Protein AF-A0A8J6C3R7-F1 (afdb_monomer)

Radius of gyration: 32.42 Å; Cα contacts (8 Å, |Δi|>4): 793; chains: 1; bounding box: 78×76×100 Å

Organism: Diacronema lutheri (NCBI:txid2081491)

Foldseek 3Di:
DDKFKKKKKAQDPPLVVVLCVQLVVLVWDWFFKDWDQAALVLQCQLCVVCPVPPLSVLLSVLSHRGGMIIIMIIGDCSQVVQDLQCADQDDRDCNHSCNVVVHHNSCDNNIDMQNDRVSRVSNCVSVDDPVRTHDPDPDDDDDDPVVSVVVVVVVVVVSVDPDDDPDPPVVVVVPPDDDDDDDDDDDDFQDADPFQDCDDDPNRLCVVVCVCCVVVQFVCLRLQLQAEEEEEDCAQQRLLLLLVSLSSNRNEYEYEDQDFDDPVRVLGPDDDPVRGPPQSQVSSCVSSCRNHVNYHYHGYNDDCLDPVNVVVVLCCQAQVGPVRGHGQEYEYPDADVSSLVSVLLSCLVVQHKYKYKDADLQRQKIKIATDGQQFAAGCQQDDDPCVVVVHDPVVVDDPPDGRDDHNVSSNVRSVLRNVLVCCSSRVGDDRARMWMAGNVVRDIDGDTGHGRCVRPRPSSVVSNVVVVVVVVPDDDPPDPDPPPPPPPPVDPDDPVVDDDPDPPDDPDDDDDDPDDPDPDPDDDDPPPDDDPDDDPPPDPDDPDDDDDDPPDDPVNVVVVVVVVPD

Mean predicted aligned error: 19.4 Å

Solvent-accessible surface area (backbone atoms only — not comparable to full-atom values): 33167 Å² total; per-residue (Å²): 128,74,75,41,48,24,34,35,40,28,48,52,91,65,53,56,61,51,52,51,54,56,44,42,73,73,69,34,43,79,31,30,77,46,80,44,66,36,44,56,68,56,26,43,61,70,48,47,91,40,65,88,42,91,58,36,68,58,40,25,60,58,31,27,70,32,56,29,40,41,35,29,37,37,27,74,63,41,36,59,53,42,36,56,45,35,27,50,44,83,68,37,45,68,90,9,56,31,24,66,70,70,50,49,51,88,44,41,50,42,50,40,42,29,91,38,59,75,49,10,56,55,47,40,62,72,75,40,58,80,86,67,45,55,76,82,74,91,80,70,88,74,73,51,73,66,57,56,53,48,53,51,52,52,52,51,51,61,70,70,55,87,73,83,80,96,72,70,72,67,66,65,66,74,74,72,81,81,85,89,83,92,77,82,80,76,79,88,73,72,77,73,67,94,66,91,50,67,61,84,48,94,90,40,89,46,18,74,65,41,41,36,38,77,70,66,61,27,87,57,63,68,57,40,47,70,35,18,39,36,36,34,23,55,48,59,33,22,38,50,27,50,46,53,42,43,73,71,40,32,22,28,43,37,34,34,23,62,53,58,34,50,76,87,52,59,68,30,67,86,68,56,81,91,45,48,74,35,43,33,32,58,47,47,50,53,55,46,44,63,75,32,59,64,42,44,78,47,66,38,81,47,59,58,74,42,75,78,40,32,57,53,49,49,48,42,48,49,37,55,19,87,85,56,34,56,43,72,34,37,36,39,32,50,93,51,67,68,55,53,51,44,51,44,51,49,24,28,69,70,57,43,44,34,34,43,39,50,66,41,58,78,30,48,34,33,32,34,34,44,28,38,47,30,73,21,24,48,68,63,42,70,51,56,70,51,65,70,67,70,52,64,69,73,79,73,62,54,89,93,66,74,65,48,72,42,43,64,50,30,50,51,42,17,50,53,46,45,53,39,49,48,23,61,78,54,72,29,86,81,67,60,44,25,39,38,39,34,64,89,71,78,39,69,55,71,51,81,60,63,54,40,89,79,32,83,48,65,42,40,46,49,30,30,53,52,43,52,53,50,60,73,68,49,76,78,74,75,75,85,64,73,74,77,75,68,84,66,80,84,57,98,69,63,92,81,69,80,72,83,82,73,78,79,70,69,99,63,96,71,95,76,85,76,87,66,89,73,72,84,71,76,86,81,66,60,99,90,59,78,75,96,66,80,77,79,74,87,71,84,76,70,98,80,77,83,86,80,82,82,88,71,58,71,67,65,56,55,54,59,61,62,69,74,76,116

InterPro domains:
  IPR000594 THIF-type NAD/FAD binding fold [PF00899] (206-455)
  IPR034907 Nucleoside diphosphate kinase-like domain [PF00334] (4-132)
  IPR034907 Nucleoside diphosphate kinase-like domain [SM00562] (3-135)
  IPR035985 Ubiquitin-activating enzyme-like [SSF69572] (202-464)
  IPR036850 Nucleoside diphosphate kinase-like domain superfamily [G3DSA:3.30.70.141] (1-137)
  IPR036850 Nucleoside diphosphate kinase-like domain superfamily [SSF54919] (1-134)
  IPR045886 ThiF/MoeB/HesA family [PTHR10953] (194-450)

Structure (mmCIF, N/CA/C/O backbone):
data_AF-A0A8J6C3R7-F1
#
_entry.id   AF-A0A8J6C3R7-F1
#
loop_
_atom_site.group_PDB
_atom_site.id
_atom_site.type_symbol
_atom_site.label_atom_id
_atom_site.label_alt_id
_atom_site.label_comp_id
_atom_site.label_asym_id
_atom_site.label_entity_id
_atom_site.label_seq_id
_atom_site.pdbx_PDB_ins_code
_atom_site.Cartn_x
_atom_site.Cartn_y
_atom_site.Cartn_z
_atom_site.occupancy
_atom_site.B_iso_or_equiv
_atom_site.auth_seq_id
_atom_site.auth_comp_id
_atom_site.auth_asym_id
_atom_site.auth_atom_id
_atom_site.pdbx_PDB_model_num
ATOM 1 N N . MET A 1 1 ? 18.817 -9.808 -35.402 1.00 50.50 1 MET A N 1
ATOM 2 C CA . MET A 1 1 ? 20.245 -10.178 -35.426 1.00 50.50 1 MET A CA 1
ATOM 3 C C . MET A 1 1 ? 20.413 -11.422 -34.564 1.00 50.50 1 MET A C 1
ATOM 5 O O . MET A 1 1 ? 19.564 -11.642 -33.709 1.00 50.50 1 MET A O 1
ATOM 9 N N . SER A 1 2 ? 21.404 -12.273 -34.835 1.00 61.91 2 SER A N 1
ATOM 10 C CA . SER A 1 2 ? 21.728 -13.412 -33.963 1.00 61.91 2 SER A CA 1
ATOM 11 C C . SER A 1 2 ? 22.166 -12.908 -32.587 1.00 61.91 2 SER A C 1
ATOM 13 O O . SER A 1 2 ? 22.800 -11.857 -32.513 1.00 61.91 2 SER A O 1
ATOM 15 N N . THR A 1 3 ? 21.841 -13.636 -31.519 1.00 79.06 3 THR A N 1
ATOM 16 C CA . THR A 1 3 ? 22.413 -13.379 -30.193 1.00 79.06 3 THR A CA 1
ATOM 17 C C . THR A 1 3 ? 23.936 -13.491 -30.265 1.00 79.06 3 THR A C 1
ATOM 19 O O . THR A 1 3 ? 24.473 -14.393 -30.912 1.00 79.06 3 THR A O 1
ATOM 22 N N . GLU A 1 4 ? 24.633 -12.539 -29.651 1.00 91.00 4 GLU A N 1
ATOM 23 C CA . GLU A 1 4 ? 26.094 -12.485 -29.599 1.00 91.00 4 GLU A CA 1
ATOM 24 C C . GLU A 1 4 ? 26.565 -12.429 -28.143 1.00 91.00 4 GLU A C 1
ATOM 26 O O . GLU A 1 4 ? 25.796 -12.104 -27.237 1.00 91.00 4 GLU A O 1
ATOM 31 N N . GLN A 1 5 ? 27.827 -12.793 -27.921 1.00 94.50 5 GLN A N 1
ATOM 32 C CA . GLN A 1 5 ? 28.475 -12.742 -26.615 1.00 94.50 5 GLN A CA 1
ATOM 33 C C . GLN A 1 5 ? 29.663 -11.782 -26.657 1.00 94.50 5 GLN A C 1
ATOM 35 O O . GLN A 1 5 ? 30.286 -11.605 -27.706 1.00 94.50 5 GLN A O 1
ATOM 40 N N . THR A 1 6 ? 30.006 -11.196 -25.512 1.00 97.00 6 THR A N 1
ATOM 41 C CA . THR A 1 6 ? 31.199 -10.353 -25.347 1.00 97.00 6 THR A CA 1
ATOM 42 C C . THR A 1 6 ? 31.937 -10.700 -24.061 1.00 97.00 6 THR A C 1
ATOM 44 O O . THR A 1 6 ? 31.302 -11.021 -23.056 1.00 97.00 6 THR A O 1
ATOM 47 N N . LEU A 1 7 ? 33.270 -10.607 -24.081 1.00 96.88 7 LEU A N 1
ATOM 48 C CA . LEU A 1 7 ? 34.099 -10.661 -22.879 1.00 96.88 7 LEU A CA 1
ATOM 49 C C . LEU A 1 7 ? 34.369 -9.234 -22.389 1.00 96.88 7 LEU A C 1
ATOM 51 O O . LEU A 1 7 ? 34.692 -8.350 -23.184 1.00 96.88 7 LEU A O 1
ATOM 55 N N . VAL A 1 8 ? 34.265 -9.023 -21.079 1.00 96.75 8 VAL A N 1
ATOM 56 C CA . VAL A 1 8 ? 34.693 -7.800 -20.393 1.00 96.75 8 VAL A CA 1
ATOM 57 C C . VAL A 1 8 ? 35.689 -8.187 -19.301 1.00 96.75 8 VAL A C 1
ATOM 59 O O . VAL A 1 8 ? 35.395 -9.044 -18.467 1.00 96.75 8 VAL A O 1
ATOM 62 N N . LEU A 1 9 ? 36.876 -7.580 -19.315 1.00 94.94 9 LEU A N 1
ATOM 63 C CA . LEU A 1 9 ? 37.937 -7.800 -18.328 1.00 94.94 9 LEU A CA 1
ATOM 64 C C . LEU A 1 9 ? 38.156 -6.529 -17.513 1.00 94.94 9 LEU A C 1
ATOM 66 O O . LEU A 1 9 ? 38.399 -5.469 -18.093 1.00 94.94 9 LEU A O 1
ATOM 70 N N . LEU A 1 10 ? 38.091 -6.646 -16.187 1.00 94.25 10 LEU A N 1
ATOM 71 C CA . LEU A 1 10 ? 38.189 -5.520 -15.253 1.00 94.25 10 LEU A CA 1
ATOM 72 C C . LEU A 1 10 ? 39.135 -5.880 -14.106 1.00 94.25 10 LEU A C 1
ATOM 74 O O . LEU A 1 10 ? 38.920 -6.895 -13.444 1.00 94.25 10 LEU A O 1
ATOM 78 N N . SER A 1 11 ? 40.176 -5.082 -13.872 1.00 84.31 11 SER A N 1
ATOM 79 C CA . SER A 1 11 ? 41.206 -5.372 -12.864 1.00 84.31 11 SER A CA 1
ATOM 80 C C . SER A 1 11 ? 41.179 -4.479 -11.620 1.00 84.31 11 SER A C 1
ATOM 82 O O . SER A 1 11 ? 42.038 -4.639 -10.757 1.00 84.31 11 SER A O 1
ATOM 84 N N . GLU A 1 12 ? 40.236 -3.539 -11.528 1.00 78.12 12 GLU A N 1
ATOM 85 C CA . GLU A 1 12 ? 40.028 -2.692 -10.347 1.00 78.12 12 GLU A CA 1
ATOM 86 C C . GLU A 1 12 ? 38.782 -3.101 -9.559 1.00 78.12 12 GLU A C 1
ATOM 88 O O . GLU A 1 12 ? 37.748 -3.486 -10.120 1.00 78.12 12 GLU A O 1
ATOM 93 N N . ASP A 1 13 ? 38.893 -2.998 -8.235 1.00 67.25 13 ASP A N 1
ATOM 94 C CA . ASP A 1 13 ? 37.821 -3.328 -7.305 1.00 67.25 13 ASP A CA 1
ATOM 95 C C . ASP A 1 13 ? 36.644 -2.354 -7.492 1.00 67.25 13 ASP A C 1
ATOM 97 O O . ASP A 1 13 ? 36.810 -1.138 -7.523 1.00 67.25 13 ASP A O 1
ATOM 101 N N . GLY A 1 14 ? 35.433 -2.894 -7.650 1.00 72.69 14 GLY A N 1
ATOM 102 C CA . GLY A 1 14 ? 34.204 -2.113 -7.848 1.00 72.69 14 GLY A CA 1
ATOM 103 C C . GLY A 1 14 ? 33.776 -1.917 -9.308 1.00 72.69 14 GLY A C 1
ATOM 104 O O . GLY A 1 14 ? 32.574 -1.841 -9.564 1.00 72.69 14 GLY A O 1
ATOM 105 N N . MET A 1 15 ? 34.693 -1.966 -10.286 1.00 86.69 15 MET A N 1
ATOM 106 C CA . MET A 1 15 ? 34.323 -1.841 -11.711 1.00 86.69 15 MET A CA 1
ATOM 107 C C . MET A 1 15 ? 33.441 -2.992 -12.197 1.00 86.69 15 MET A C 1
ATOM 109 O O . MET A 1 15 ? 32.551 -2.793 -13.019 1.00 86.69 15 MET A O 1
ATOM 113 N N . ALA A 1 16 ? 33.678 -4.207 -11.693 1.00 88.81 16 ALA A N 1
ATOM 114 C CA . ALA A 1 16 ? 32.892 -5.379 -12.073 1.00 88.81 16 ALA A CA 1
ATOM 115 C C . ALA A 1 16 ? 31.426 -5.257 -11.644 1.00 88.81 16 ALA A C 1
ATOM 117 O O . ALA A 1 16 ? 30.536 -5.582 -12.424 1.00 88.81 16 ALA A O 1
ATOM 118 N N . ALA A 1 17 ? 31.172 -4.738 -10.439 1.00 87.00 17 ALA A N 1
ATOM 119 C CA . ALA A 1 17 ? 29.816 -4.507 -9.953 1.00 87.00 17 ALA A CA 1
ATOM 120 C C . ALA A 1 17 ? 29.095 -3.440 -10.793 1.00 87.00 17 ALA A C 1
ATOM 122 O O . ALA A 1 17 ? 27.941 -3.646 -11.169 1.00 87.00 17 ALA A O 1
ATOM 123 N N . ASP A 1 18 ? 29.786 -2.351 -11.152 1.00 89.56 18 ASP A N 1
ATOM 124 C CA . ASP A 1 18 ? 29.222 -1.307 -12.017 1.00 89.56 18 ASP A CA 1
ATOM 125 C C . ASP A 1 18 ? 28.929 -1.837 -13.432 1.00 89.56 18 ASP A C 1
ATOM 127 O O . ASP A 1 18 ? 27.841 -1.635 -13.973 1.00 89.56 18 ASP A O 1
ATOM 131 N N . ALA A 1 19 ? 29.845 -2.621 -14.010 1.00 90.94 19 ALA A N 1
ATOM 132 C CA . ALA A 1 19 ? 29.636 -3.228 -15.321 1.00 90.94 19 ALA A CA 1
ATOM 133 C C . ALA A 1 19 ? 28.438 -4.193 -15.345 1.00 90.94 19 ALA A C 1
ATOM 135 O O . ALA A 1 19 ? 27.622 -4.135 -16.267 1.00 90.94 19 ALA A O 1
ATOM 136 N N . ILE A 1 20 ? 28.299 -5.039 -14.316 1.00 93.94 20 ILE A N 1
ATOM 137 C CA . ILE A 1 20 ? 27.157 -5.954 -14.158 1.00 93.94 20 ILE A CA 1
ATOM 138 C C . ILE A 1 20 ? 25.853 -5.177 -14.012 1.00 93.94 20 ILE A C 1
ATOM 140 O O . ILE A 1 20 ? 24.877 -5.491 -14.693 1.00 93.94 20 ILE A O 1
ATOM 144 N N . ALA A 1 21 ? 25.837 -4.134 -13.183 1.00 90.38 21 ALA A N 1
ATOM 145 C CA . ALA A 1 21 ? 24.650 -3.314 -12.989 1.00 90.38 21 ALA A CA 1
ATOM 146 C C . ALA A 1 21 ? 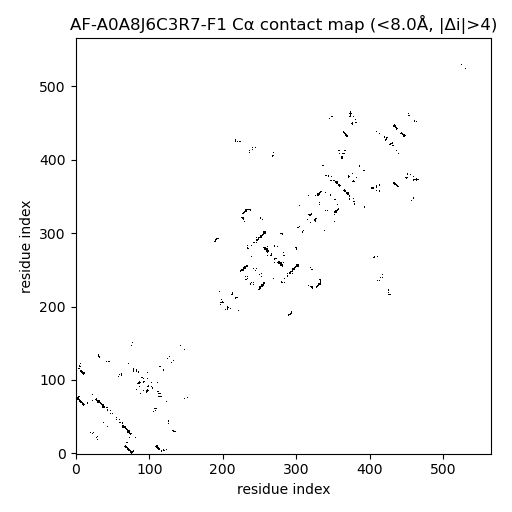24.231 -2.591 -14.280 1.00 90.38 21 ALA A C 1
ATOM 148 O O . ALA A 1 21 ? 23.045 -2.551 -14.610 1.00 90.38 21 ALA A O 1
ATOM 149 N N . ARG A 1 22 ? 25.187 -2.024 -15.025 1.00 91.81 22 ARG A N 1
ATOM 150 C CA . ARG A 1 22 ? 24.905 -1.223 -16.225 1.00 91.81 22 ARG A CA 1
ATOM 151 C C . ARG A 1 22 ? 24.514 -2.076 -17.429 1.00 91.81 22 ARG A C 1
ATOM 153 O O . ARG A 1 22 ? 23.534 -1.737 -18.084 1.00 91.81 22 ARG A O 1
ATOM 160 N N . LEU A 1 23 ? 25.203 -3.189 -17.696 1.00 90.31 23 LEU A N 1
ATOM 161 C CA . LEU A 1 23 ? 24.811 -4.103 -18.782 1.00 90.31 23 LEU A CA 1
ATOM 162 C C . LEU A 1 23 ? 23.540 -4.888 -18.440 1.00 90.31 23 LEU A C 1
ATOM 164 O O . LEU A 1 23 ? 22.704 -5.090 -19.317 1.00 90.31 23 LEU A O 1
ATOM 168 N N . GLY A 1 24 ? 23.344 -5.258 -17.172 1.00 86.94 24 GLY A N 1
ATOM 169 C CA . GLY A 1 24 ? 22.116 -5.918 -16.726 1.00 86.94 24 GLY A CA 1
ATOM 170 C C . GLY A 1 24 ? 20.874 -5.038 -16.900 1.00 86.94 24 GLY A C 1
ATOM 171 O O . GLY A 1 24 ? 19.840 -5.523 -17.352 1.00 86.94 24 GLY A O 1
ATOM 172 N N . LYS A 1 25 ? 20.980 -3.727 -16.632 1.00 85.56 25 LYS A N 1
ATOM 173 C CA . LYS A 1 25 ? 19.896 -2.757 -16.893 1.00 85.56 25 LYS A CA 1
ATOM 174 C C . LYS A 1 25 ? 19.516 -2.648 -18.371 1.00 85.56 25 LYS A C 1
ATOM 176 O O . LYS A 1 25 ? 18.367 -2.348 -18.659 1.00 85.56 25 LYS A O 1
ATOM 181 N N . LEU A 1 26 ? 20.457 -2.903 -19.281 1.00 83.81 26 LEU A N 1
ATOM 182 C CA . LEU A 1 26 ? 20.220 -2.928 -20.729 1.00 83.81 26 LEU A CA 1
ATOM 183 C C . LEU A 1 26 ? 19.664 -4.281 -21.219 1.00 83.81 26 LEU A C 1
ATOM 185 O O . LEU A 1 26 ? 19.562 -4.510 -22.420 1.00 83.81 26 LEU A O 1
ATOM 189 N N . GLY A 1 27 ? 19.329 -5.198 -20.304 1.00 84.81 27 GLY A N 1
ATOM 190 C CA . GLY A 1 27 ? 18.733 -6.493 -20.633 1.00 84.81 27 GLY A CA 1
ATOM 191 C C . GLY A 1 27 ? 19.730 -7.561 -21.091 1.00 84.81 27 GLY A C 1
ATOM 192 O O . GLY A 1 27 ? 19.305 -8.610 -21.575 1.00 84.81 27 GLY A O 1
ATOM 193 N N . PHE A 1 28 ? 21.040 -7.338 -20.938 1.00 91.88 28 PHE A N 1
ATOM 194 C CA . PHE A 1 28 ? 22.053 -8.343 -21.267 1.00 91.88 28 PHE A CA 1
ATOM 195 C C . PHE A 1 28 ? 22.201 -9.372 -20.146 1.00 91.88 28 PHE A C 1
ATOM 197 O O . PHE A 1 28 ? 22.360 -9.024 -18.973 1.00 91.88 28 PHE A O 1
ATOM 204 N N . ALA A 1 29 ? 22.197 -10.653 -20.508 1.00 91.94 29 ALA A N 1
ATOM 205 C CA . ALA A 1 29 ? 22.346 -11.739 -19.551 1.00 91.94 29 ALA A CA 1
ATOM 206 C C . ALA A 1 29 ? 23.826 -11.954 -19.215 1.00 91.94 29 ALA A C 1
ATOM 208 O O . ALA A 1 29 ? 24.644 -12.146 -20.112 1.00 91.94 29 ALA A O 1
ATOM 209 N N . LEU A 1 30 ? 24.176 -11.964 -17.927 1.00 94.38 30 LEU A N 1
ATOM 210 C CA . LEU A 1 30 ? 25.494 -12.404 -17.470 1.00 94.38 30 LEU A CA 1
ATOM 211 C C . LEU A 1 30 ? 25.534 -13.938 -17.492 1.00 94.38 30 LEU A C 1
ATOM 213 O O . LEU A 1 30 ? 24.872 -14.589 -16.686 1.00 94.38 30 LEU A O 1
ATOM 217 N N . VAL A 1 31 ? 26.308 -14.509 -18.412 1.00 93.75 31 VAL A N 1
ATOM 218 C CA . VAL A 1 31 ? 26.385 -15.964 -18.650 1.00 93.75 31 VAL A CA 1
ATOM 219 C C . VAL A 1 31 ? 27.684 -16.590 -18.140 1.00 93.75 31 VAL A C 1
ATOM 221 O O . VAL A 1 31 ? 27.798 -17.810 -18.068 1.00 93.75 31 VAL A O 1
ATOM 224 N N . GLY A 1 32 ? 28.666 -15.776 -17.752 1.00 92.06 32 GLY A N 1
ATOM 225 C CA . GLY A 1 32 ? 29.909 -16.244 -17.143 1.00 92.06 32 GLY A CA 1
ATOM 226 C C . GLY A 1 32 ? 30.557 -15.161 -16.292 1.00 92.06 32 GLY A C 1
ATOM 227 O O . GLY A 1 32 ? 30.620 -14.001 -16.695 1.00 92.06 32 GLY A O 1
ATOM 228 N N . LEU A 1 33 ? 31.051 -15.533 -15.115 1.00 94.06 33 LEU A N 1
ATOM 229 C CA . LEU A 1 33 ? 31.811 -14.648 -14.237 1.00 94.06 33 LEU A CA 1
ATOM 230 C C . LEU A 1 33 ? 32.890 -15.456 -13.539 1.00 94.06 33 LEU A C 1
ATOM 232 O O . LEU A 1 33 ? 32.604 -16.501 -12.955 1.00 94.06 33 LEU A O 1
ATOM 236 N N . LYS A 1 34 ? 34.122 -14.949 -13.544 1.00 91.62 34 LYS A N 1
ATOM 237 C CA . LYS A 1 34 ? 35.160 -15.470 -12.659 1.00 91.62 34 LYS A CA 1
ATOM 238 C C . LYS A 1 34 ? 36.190 -14.431 -12.273 1.00 91.62 34 LYS A C 1
ATOM 240 O O . LYS A 1 34 ? 36.537 -13.550 -13.057 1.00 91.62 34 LYS A O 1
ATOM 245 N N . LEU A 1 35 ? 36.720 -14.602 -11.069 1.00 90.75 35 LEU A N 1
ATOM 246 C CA . LEU A 1 35 ? 37.836 -13.826 -10.557 1.00 90.75 35 LEU A CA 1
ATOM 247 C C . LEU A 1 35 ? 39.108 -14.657 -10.708 1.00 90.75 35 LEU A C 1
ATOM 249 O O . LEU A 1 35 ? 39.233 -15.731 -10.119 1.00 90.75 35 LEU A O 1
ATOM 253 N N . VAL A 1 36 ? 40.048 -14.185 -11.518 1.00 90.00 36 VAL A N 1
ATOM 254 C CA . VAL A 1 36 ? 41.272 -14.927 -11.837 1.00 90.00 36 VAL A CA 1
ATOM 255 C C . VAL A 1 36 ? 42.488 -14.025 -11.768 1.00 90.00 36 VAL A C 1
ATOM 257 O O . VAL A 1 36 ? 42.415 -12.823 -12.009 1.00 90.00 36 VAL A O 1
ATOM 260 N N . ARG A 1 37 ? 43.641 -14.613 -11.456 1.00 90.31 37 ARG A N 1
ATOM 261 C CA . ARG A 1 37 ? 44.921 -13.927 -11.595 1.00 90.31 37 ARG A CA 1
ATOM 262 C C . ARG A 1 37 ? 45.507 -14.276 -12.955 1.00 90.31 37 ARG A C 1
ATOM 264 O O . ARG A 1 37 ? 45.856 -15.433 -13.185 1.00 90.31 37 ARG A O 1
ATOM 271 N N . ALA A 1 38 ? 45.573 -13.311 -13.867 1.00 87.94 38 ALA A N 1
ATOM 272 C CA . ALA A 1 38 ? 45.981 -13.600 -15.238 1.00 87.94 38 ALA A CA 1
ATOM 273 C C . ALA A 1 38 ? 47.476 -13.951 -15.298 1.00 87.94 38 ALA A C 1
ATOM 275 O O . ALA A 1 38 ? 48.324 -13.212 -14.800 1.00 87.94 38 ALA A O 1
ATOM 276 N N . SER A 1 39 ? 47.821 -15.091 -15.898 1.00 89.81 39 SER A N 1
ATOM 277 C CA . SER A 1 39 ? 49.224 -15.448 -16.128 1.00 89.81 39 SER A CA 1
ATOM 278 C C . SER A 1 39 ? 49.796 -14.640 -17.297 1.00 89.81 39 SER A C 1
ATOM 280 O O . SER A 1 39 ? 49.061 -14.207 -18.184 1.00 89.81 39 SER A O 1
ATOM 282 N N . ALA A 1 40 ? 51.120 -14.468 -17.344 1.00 87.25 40 ALA A N 1
ATOM 283 C CA . ALA A 1 40 ? 51.772 -13.793 -18.470 1.00 87.25 40 ALA A CA 1
ATOM 284 C C . ALA A 1 40 ? 51.486 -14.489 -19.816 1.00 87.25 40 ALA A C 1
ATOM 286 O O . ALA A 1 40 ? 51.303 -13.820 -20.830 1.00 87.25 40 ALA A O 1
ATOM 287 N N . ALA A 1 41 ? 51.384 -15.823 -19.812 1.00 86.62 41 ALA A N 1
ATOM 288 C CA . ALA A 1 41 ? 51.016 -16.605 -20.990 1.00 86.62 41 ALA A CA 1
ATOM 289 C C . ALA A 1 41 ? 49.571 -16.326 -21.437 1.00 86.62 41 ALA A C 1
ATOM 291 O O . ALA A 1 41 ? 49.336 -16.109 -22.623 1.00 86.62 41 ALA A O 1
ATOM 292 N N . LEU A 1 42 ? 48.623 -16.267 -20.494 1.00 89.38 42 LEU A N 1
ATOM 293 C CA . LEU A 1 42 ? 47.219 -15.968 -20.782 1.00 89.38 42 LEU A CA 1
ATOM 294 C C . LEU A 1 42 ? 47.045 -14.539 -21.317 1.00 89.38 42 LEU A C 1
ATOM 296 O O . LEU A 1 42 ? 46.356 -14.331 -22.312 1.00 89.38 42 LEU A O 1
ATOM 300 N N . ALA A 1 43 ? 47.725 -13.561 -20.712 1.00 88.19 43 ALA A N 1
ATOM 301 C CA . ALA A 1 43 ? 47.704 -12.170 -21.164 1.00 88.19 43 ALA A CA 1
ATOM 302 C C . ALA A 1 43 ? 48.304 -12.003 -22.574 1.00 88.19 43 ALA A C 1
ATOM 304 O O . ALA A 1 43 ? 47.742 -11.291 -23.407 1.00 88.19 43 ALA A O 1
ATOM 305 N N . ALA A 1 44 ? 49.411 -12.694 -22.870 1.00 88.12 44 ALA A N 1
ATOM 306 C CA . ALA A 1 44 ? 50.027 -12.686 -24.198 1.00 88.12 44 ALA A CA 1
ATOM 307 C C . ALA A 1 44 ? 49.137 -13.340 -25.266 1.00 88.12 44 ALA A C 1
ATOM 309 O O . ALA A 1 44 ? 49.075 -12.846 -26.391 1.00 88.12 44 ALA A O 1
ATOM 310 N N . GLN A 1 45 ? 48.434 -14.422 -24.919 1.00 90.00 45 GLN A N 1
ATOM 311 C CA . GLN A 1 45 ? 47.467 -15.071 -25.810 1.00 90.00 45 GLN A CA 1
ATOM 312 C C . GLN A 1 45 ? 46.232 -14.196 -26.048 1.00 90.00 45 GLN A C 1
ATOM 314 O O . GLN A 1 45 ? 45.758 -14.117 -27.177 1.00 90.00 45 GLN A O 1
ATOM 319 N N . HIS A 1 46 ? 45.746 -13.493 -25.022 1.00 92.31 46 HIS A N 1
ATOM 320 C CA . HIS A 1 46 ? 44.606 -12.585 -25.149 1.00 92.31 46 HIS A CA 1
ATOM 321 C C . HIS A 1 46 ? 44.910 -11.421 -26.108 1.00 92.31 46 HIS A C 1
ATOM 323 O O . HIS A 1 46 ? 44.140 -11.167 -27.032 1.00 92.31 46 HIS A O 1
ATOM 329 N N . TYR A 1 47 ? 46.070 -10.771 -25.962 1.00 89.44 47 TYR A N 1
ATOM 330 C CA . TYR A 1 47 ? 46.479 -9.656 -26.826 1.00 89.44 47 TYR A CA 1
ATOM 331 C C . TYR A 1 47 ? 47.250 -10.074 -28.086 1.00 89.44 47 TYR A C 1
ATOM 333 O O . TYR A 1 47 ? 47.773 -9.207 -28.787 1.00 89.44 47 TYR A O 1
ATOM 341 N N . SER A 1 48 ? 47.326 -11.367 -28.418 1.00 88.94 48 SER A N 1
ATOM 342 C CA . SER A 1 48 ? 48.095 -11.849 -29.574 1.00 88.94 48 SER A CA 1
ATOM 343 C C . SER A 1 48 ? 47.745 -11.182 -30.919 1.00 88.94 48 SER A C 1
ATOM 345 O O . SER A 1 48 ? 48.662 -11.014 -31.725 1.00 88.94 48 SER A O 1
ATOM 347 N N . PRO A 1 49 ? 46.496 -10.730 -31.188 1.00 88.19 49 PRO A N 1
ATOM 348 C CA . PRO A 1 49 ? 46.188 -9.989 -32.415 1.00 88.19 49 PRO A CA 1
ATOM 349 C C . PRO A 1 49 ? 46.921 -8.647 -32.529 1.00 88.19 49 PRO A C 1
ATOM 351 O O . PRO A 1 49 ? 47.086 -8.142 -33.633 1.00 88.19 49 PRO A O 1
ATOM 354 N N . LEU A 1 50 ? 47.370 -8.085 -31.404 1.00 85.44 50 LEU A N 1
ATOM 355 C CA . LEU A 1 50 ? 48.063 -6.800 -31.324 1.00 85.44 50 LEU A CA 1
ATOM 356 C C . LEU A 1 50 ? 49.587 -6.968 -31.259 1.00 85.44 50 LEU A C 1
ATOM 358 O O . LEU A 1 50 ? 50.284 -6.008 -30.967 1.00 85.44 50 LEU A O 1
ATOM 362 N N . VAL A 1 51 ? 50.141 -8.163 -31.507 1.00 85.94 51 VAL A N 1
ATOM 363 C CA . VAL A 1 51 ? 51.583 -8.448 -31.325 1.00 85.94 51 VAL A CA 1
ATOM 364 C C . VAL A 1 51 ? 52.512 -7.511 -32.116 1.00 85.94 51 VAL A C 1
ATOM 366 O O . VAL A 1 51 ? 53.646 -7.272 -31.702 1.00 85.94 51 VAL A O 1
ATOM 369 N N . ALA A 1 52 ? 52.031 -6.965 -33.236 1.00 79.94 52 ALA A N 1
ATOM 370 C CA . ALA A 1 52 ? 52.757 -6.005 -34.066 1.00 79.94 52 ALA A CA 1
ATOM 371 C C . ALA A 1 52 ? 52.658 -4.548 -33.563 1.00 79.94 52 ALA A C 1
ATOM 373 O O . ALA A 1 52 ? 53.421 -3.691 -34.017 1.00 79.94 52 ALA A O 1
ATOM 374 N N . ASP A 1 53 ? 51.762 -4.258 -32.617 1.00 83.62 53 ASP A N 1
ATOM 375 C CA . ASP A 1 53 ? 51.519 -2.911 -32.109 1.00 83.62 53 ASP A CA 1
ATOM 376 C C . ASP A 1 53 ? 52.529 -2.526 -31.026 1.00 83.62 53 ASP A C 1
ATOM 378 O O . ASP A 1 53 ? 52.875 -3.306 -30.133 1.00 83.62 53 ASP A O 1
ATOM 382 N N . ARG A 1 54 ? 52.951 -1.254 -31.031 1.00 77.00 54 ARG A N 1
ATOM 383 C CA . ARG A 1 54 ? 53.917 -0.724 -30.046 1.00 77.00 54 ARG A CA 1
ATOM 384 C C . ARG A 1 54 ? 53.434 -0.865 -28.593 1.00 77.00 54 ARG A C 1
ATOM 386 O O . ARG A 1 54 ? 54.261 -0.910 -27.687 1.00 77.00 54 ARG A O 1
ATOM 393 N N . GLY A 1 55 ? 52.118 -0.948 -28.372 1.00 79.12 55 GLY A N 1
ATOM 394 C CA . GLY A 1 55 ? 51.490 -1.084 -27.053 1.00 79.12 55 GLY A CA 1
ATOM 395 C C . GLY A 1 55 ? 51.425 -2.512 -26.495 1.00 79.12 55 GLY A C 1
ATOM 396 O O . GLY A 1 55 ? 51.172 -2.671 -25.301 1.00 79.12 55 GLY A O 1
ATOM 397 N N . PHE A 1 56 ? 51.697 -3.545 -27.303 1.00 84.62 56 PHE A N 1
ATOM 398 C CA . PHE A 1 56 ? 51.502 -4.954 -26.930 1.00 84.62 56 PHE A CA 1
ATOM 399 C C . PHE A 1 56 ? 52.198 -5.350 -25.623 1.00 84.62 56 PHE A C 1
ATOM 401 O O . PHE A 1 56 ? 51.572 -5.887 -24.712 1.00 84.62 56 PHE A O 1
ATOM 408 N N . ARG A 1 57 ? 53.494 -5.037 -25.491 1.00 85.81 57 ARG A N 1
ATOM 409 C CA . ARG A 1 57 ? 54.279 -5.403 -24.297 1.00 85.81 57 ARG A CA 1
ATOM 410 C C . ARG A 1 57 ? 53.743 -4.751 -23.023 1.00 85.81 57 ARG A C 1
ATOM 412 O O . ARG A 1 57 ? 53.773 -5.377 -21.969 1.00 85.81 57 ARG A O 1
ATOM 419 N N . SER A 1 58 ? 53.248 -3.517 -23.130 1.00 84.25 58 SER A N 1
ATOM 420 C CA . SER A 1 58 ? 52.665 -2.786 -22.002 1.00 84.25 58 SER A CA 1
ATOM 421 C C . SER A 1 58 ? 51.363 -3.444 -21.544 1.00 84.25 58 SER A C 1
ATOM 423 O O . SER A 1 58 ? 51.217 -3.763 -20.367 1.00 84.25 58 SER A O 1
ATOM 425 N N . LEU A 1 59 ? 50.459 -3.741 -22.485 1.00 85.44 59 LEU A N 1
ATOM 426 C CA . LEU A 1 59 ? 49.177 -4.394 -22.204 1.00 85.44 59 LEU A CA 1
ATOM 427 C C . LEU A 1 59 ? 49.364 -5.764 -21.542 1.00 85.44 59 LEU A C 1
ATOM 429 O O . LEU A 1 59 ? 48.739 -6.057 -20.523 1.00 85.44 59 LEU A O 1
ATOM 433 N N . VAL A 1 60 ? 50.282 -6.577 -22.076 1.00 87.88 60 VAL A N 1
ATOM 434 C CA . VAL A 1 60 ? 50.607 -7.889 -21.503 1.00 87.88 60 VAL A CA 1
ATOM 435 C C . VAL A 1 60 ? 51.204 -7.750 -20.104 1.00 87.88 60 VAL A C 1
ATOM 437 O O . VAL A 1 60 ? 50.773 -8.459 -19.199 1.00 87.88 60 VAL A O 1
ATOM 440 N N . SER A 1 61 ? 52.153 -6.831 -19.894 1.00 86.25 61 SER A N 1
ATOM 441 C CA . SER A 1 61 ? 52.780 -6.636 -18.579 1.00 86.25 61 SER A CA 1
ATOM 442 C C . SER A 1 61 ? 51.799 -6.143 -17.516 1.00 86.25 61 SER A C 1
ATOM 444 O O . SER A 1 61 ? 51.983 -6.454 -16.345 1.00 86.25 61 SER A O 1
ATOM 446 N N . ARG A 1 62 ? 50.794 -5.355 -17.908 1.00 85.38 62 ARG A N 1
ATOM 447 C CA . ARG A 1 62 ? 49.771 -4.800 -17.012 1.00 85.38 62 ARG A CA 1
ATOM 448 C C . ARG A 1 62 ? 48.764 -5.848 -16.569 1.00 85.38 62 ARG A C 1
ATOM 450 O O . ARG A 1 62 ? 48.398 -5.897 -15.402 1.00 85.38 62 ARG A O 1
ATOM 457 N N . LEU A 1 63 ? 48.306 -6.663 -17.517 1.00 87.25 63 LEU A N 1
ATOM 458 C CA . LEU A 1 63 ? 47.322 -7.701 -17.246 1.00 87.25 63 LEU A CA 1
ATOM 459 C C . LEU A 1 63 ? 47.964 -8.893 -16.520 1.00 87.25 63 LEU A C 1
ATOM 461 O O . LEU A 1 63 ? 47.345 -9.495 -15.647 1.00 87.25 63 LEU A O 1
ATOM 465 N N . ALA A 1 64 ? 49.222 -9.219 -16.835 1.00 88.88 64 ALA A N 1
ATOM 466 C CA . ALA A 1 64 ? 49.958 -10.291 -16.178 1.00 88.88 64 ALA A CA 1
ATOM 467 C C . ALA A 1 64 ? 50.125 -10.027 -14.669 1.00 88.88 64 ALA A C 1
ATOM 469 O O . ALA A 1 64 ? 50.751 -9.061 -14.246 1.00 88.88 64 ALA A O 1
ATOM 470 N N . GLY A 1 65 ? 49.592 -10.925 -13.842 1.00 81.75 65 GLY A N 1
ATOM 471 C CA . GLY A 1 65 ? 49.644 -10.848 -12.381 1.00 81.75 65 GLY A CA 1
ATOM 472 C C . GLY A 1 65 ? 48.524 -10.021 -11.740 1.00 81.75 65 GLY A C 1
ATOM 473 O O . GLY A 1 65 ? 48.354 -10.106 -10.515 1.00 81.75 65 GLY A O 1
ATOM 474 N N . ALA A 1 66 ? 47.732 -9.292 -12.533 1.00 85.19 66 ALA A N 1
ATOM 475 C CA . ALA A 1 66 ? 46.567 -8.558 -12.054 1.00 85.19 66 ALA A CA 1
ATOM 476 C C . ALA A 1 66 ? 45.455 -9.519 -11.601 1.00 85.19 66 ALA A C 1
ATOM 478 O O . ALA A 1 66 ? 45.298 -10.617 -12.149 1.00 85.19 66 ALA A O 1
ATOM 479 N N . ARG A 1 67 ? 44.685 -9.111 -10.584 1.00 90.06 67 ARG A N 1
ATOM 480 C CA . ARG A 1 67 ? 43.420 -9.769 -10.227 1.00 90.06 67 ARG A CA 1
ATOM 481 C C . ARG A 1 67 ? 42.371 -9.224 -11.183 1.00 90.06 67 ARG A C 1
ATOM 483 O O . ARG A 1 67 ? 42.159 -8.022 -11.215 1.00 90.06 67 ARG A O 1
ATOM 490 N N . VAL A 1 68 ? 41.780 -10.091 -11.990 1.00 91.88 68 VAL A N 1
ATOM 491 C CA . VAL A 1 68 ? 40.880 -9.711 -13.076 1.00 91.88 68 VAL A CA 1
ATOM 492 C C . VAL A 1 68 ? 39.536 -10.380 -12.854 1.00 91.88 68 VAL A C 1
ATOM 494 O O . VAL A 1 68 ? 39.458 -11.598 -12.682 1.00 91.88 68 VAL A O 1
ATOM 497 N N . SER A 1 69 ? 38.482 -9.577 -12.892 1.00 94.69 69 SER A N 1
ATOM 498 C CA . SER A 1 69 ? 37.114 -10.037 -13.074 1.00 94.69 69 SER A CA 1
ATOM 499 C C . SER A 1 69 ? 36.872 -10.213 -14.569 1.00 94.69 69 SER A C 1
ATOM 501 O O . SER A 1 69 ? 36.838 -9.232 -15.313 1.00 94.69 69 SER A O 1
ATOM 503 N N . ALA A 1 70 ? 36.753 -11.462 -15.011 1.00 94.75 70 ALA A N 1
ATOM 504 C CA . ALA A 1 70 ? 36.369 -11.805 -16.372 1.00 94.75 70 ALA A CA 1
ATOM 505 C C . ALA A 1 70 ? 34.860 -12.057 -16.410 1.00 94.75 70 ALA A C 1
ATOM 507 O O . ALA A 1 70 ? 34.358 -12.911 -15.676 1.00 94.75 70 ALA A O 1
ATOM 508 N N . LEU A 1 71 ? 34.149 -11.300 -17.240 1.00 96.56 71 LEU A N 1
ATOM 509 C CA . LEU A 1 71 ? 32.692 -11.308 -17.350 1.00 96.56 71 LEU A CA 1
ATOM 510 C C . LEU A 1 71 ? 32.288 -11.639 -18.785 1.00 96.56 71 LEU A C 1
ATOM 512 O O . LEU A 1 71 ? 32.848 -11.072 -19.723 1.00 96.56 71 LEU A O 1
ATOM 516 N N . VAL A 1 72 ? 31.299 -12.511 -18.958 1.00 96.75 72 VAL A N 1
ATOM 517 C CA . VAL A 1 72 ? 30.717 -12.848 -20.261 1.00 96.75 72 VAL A CA 1
ATOM 518 C C . VAL A 1 72 ? 29.248 -12.465 -20.257 1.00 96.75 72 VAL A C 1
ATOM 520 O O . VAL A 1 72 ? 28.477 -12.987 -19.451 1.00 96.75 72 VAL A O 1
ATOM 523 N N . PHE A 1 73 ? 28.868 -11.573 -21.169 1.00 95.62 73 PHE A N 1
ATOM 524 C CA . PHE A 1 73 ? 27.477 -11.174 -21.374 1.00 95.62 73 PHE A CA 1
ATOM 525 C C . PHE A 1 73 ? 26.955 -11.680 -22.713 1.00 95.62 73 PHE A C 1
ATOM 527 O O . PHE A 1 73 ? 27.712 -11.744 -23.681 1.00 95.62 73 PHE A O 1
ATOM 534 N N . GLU A 1 74 ? 25.663 -11.993 -22.762 1.00 93.81 74 GLU A N 1
ATOM 535 C CA . GLU A 1 74 ? 24.945 -12.449 -23.949 1.00 93.81 74 GLU A CA 1
ATOM 536 C C . GLU A 1 74 ? 23.727 -11.561 -24.235 1.00 93.81 74 GLU A C 1
ATOM 538 O O . GLU A 1 74 ? 22.961 -11.213 -23.332 1.00 93.81 74 GLU A O 1
ATOM 543 N N . GLY A 1 75 ? 23.535 -11.213 -25.507 1.00 90.75 75 GLY A N 1
ATOM 544 C CA . GLY A 1 75 ? 22.342 -10.527 -26.000 1.00 90.75 75 GLY A CA 1
ATOM 545 C C . GLY A 1 75 ? 22.559 -9.886 -27.369 1.00 90.75 75 GLY A C 1
ATOM 546 O O . GLY A 1 75 ? 23.643 -9.955 -27.943 1.00 90.75 75 GLY A O 1
ATOM 547 N N . VAL A 1 76 ? 21.513 -9.289 -27.936 1.00 89.69 76 VAL A N 1
ATOM 548 C CA . VAL A 1 76 ? 21.595 -8.628 -29.248 1.00 89.69 76 VAL A CA 1
ATOM 549 C C . VAL A 1 76 ? 22.238 -7.248 -29.086 1.00 89.69 76 VAL A C 1
ATOM 551 O O . VAL A 1 76 ? 21.697 -6.410 -28.377 1.00 89.69 76 VAL A O 1
ATOM 554 N N . GLY A 1 77 ? 23.377 -6.999 -29.740 1.00 89.69 77 GLY A N 1
ATOM 555 C CA . GLY A 1 77 ? 24.088 -5.714 -29.658 1.00 89.69 77 GLY A CA 1
ATOM 556 C C . GLY A 1 77 ? 25.016 -5.574 -28.445 1.00 89.69 77 GLY A C 1
ATOM 557 O O . GLY A 1 77 ? 25.543 -4.486 -28.197 1.00 89.69 77 GLY A O 1
ATOM 558 N N . VAL A 1 78 ? 25.244 -6.656 -27.687 1.00 93.75 78 VAL A N 1
ATOM 559 C CA . VAL A 1 78 ? 26.013 -6.615 -26.432 1.00 93.75 78 VAL A CA 1
ATOM 560 C C . VAL A 1 78 ? 27.472 -6.206 -26.640 1.00 93.75 78 VAL A C 1
ATOM 562 O O . VAL A 1 78 ? 28.061 -5.564 -25.773 1.00 93.75 78 VAL A O 1
ATOM 565 N N . VAL A 1 79 ? 28.060 -6.518 -27.800 1.00 93.31 79 VAL A N 1
ATOM 566 C CA . VAL A 1 79 ? 29.455 -6.159 -28.110 1.00 93.31 79 VAL A CA 1
ATOM 567 C C . VAL A 1 79 ? 29.610 -4.642 -28.230 1.00 93.31 79 VAL A C 1
ATOM 569 O O . VAL A 1 79 ? 30.584 -4.072 -27.740 1.00 93.31 79 VAL A O 1
ATOM 572 N N . ILE A 1 80 ? 28.644 -3.971 -28.863 1.00 91.06 80 ILE A N 1
ATOM 573 C CA . ILE A 1 80 ? 28.657 -2.511 -29.019 1.00 91.06 80 ILE A CA 1
ATOM 574 C C . ILE A 1 80 ? 28.459 -1.855 -27.653 1.00 91.06 80 ILE A C 1
ATOM 576 O O . ILE A 1 80 ? 29.290 -1.048 -27.238 1.00 91.06 80 ILE A O 1
ATOM 580 N N . ALA A 1 81 ? 27.430 -2.282 -26.918 1.00 91.75 81 ALA A N 1
ATOM 581 C CA . ALA A 1 81 ? 27.114 -1.732 -25.604 1.00 91.75 81 ALA A CA 1
ATOM 582 C C . ALA A 1 81 ? 28.271 -1.894 -24.600 1.00 91.75 81 ALA A C 1
ATOM 584 O O . ALA A 1 81 ? 28.598 -0.959 -23.870 1.00 91.75 81 ALA A O 1
ATOM 585 N N . ALA A 1 82 ? 28.947 -3.049 -24.589 1.00 94.00 82 ALA A N 1
ATOM 586 C CA . ALA A 1 82 ? 30.093 -3.278 -23.711 1.00 94.00 82 ALA A CA 1
ATOM 587 C C . ALA A 1 82 ? 31.300 -2.392 -24.062 1.00 94.00 82 ALA A C 1
ATOM 589 O O . ALA A 1 82 ? 31.994 -1.919 -23.160 1.00 94.00 82 ALA A O 1
ATOM 590 N N . LYS A 1 83 ? 31.548 -2.124 -25.350 1.00 93.44 83 LYS A N 1
ATOM 591 C CA . LYS A 1 83 ? 32.627 -1.218 -25.779 1.00 93.44 83 LYS A CA 1
ATOM 592 C C . LYS A 1 83 ? 32.358 0.225 -25.371 1.00 93.44 83 LYS A C 1
ATOM 594 O O . LYS A 1 83 ? 33.272 0.889 -24.889 1.00 93.44 83 LYS A O 1
ATOM 599 N N . GLU A 1 84 ? 31.126 0.695 -25.532 1.00 92.19 84 GLU A N 1
ATOM 600 C CA . GLU A 1 84 ? 30.739 2.045 -25.110 1.00 92.19 84 GLU A CA 1
ATOM 601 C C . GLU A 1 84 ? 30.787 2.207 -23.595 1.00 92.19 84 GLU A C 1
ATOM 603 O O . GLU A 1 84 ? 31.296 3.209 -23.090 1.00 92.19 84 GLU A O 1
ATOM 608 N N . LEU A 1 85 ? 30.333 1.186 -22.866 1.00 93.38 85 LEU A N 1
ATOM 609 C CA . LEU A 1 85 ? 30.407 1.147 -21.413 1.00 93.38 85 LEU A CA 1
ATOM 610 C C . LEU A 1 85 ? 31.851 1.231 -20.909 1.00 93.38 85 LEU A C 1
ATOM 612 O O . LEU A 1 85 ? 32.142 2.025 -20.014 1.00 93.38 85 LEU A O 1
ATOM 616 N N . VAL A 1 86 ? 32.754 0.417 -21.461 1.00 93.38 86 VAL A N 1
ATOM 617 C CA . VAL A 1 86 ? 34.172 0.439 -21.072 1.00 93.38 86 VAL A CA 1
ATOM 618 C C . VAL A 1 86 ? 34.834 1.757 -21.483 1.00 93.38 86 VAL A C 1
ATOM 620 O O . VAL A 1 86 ? 35.625 2.302 -20.712 1.00 93.38 86 VAL A O 1
ATOM 623 N N . GLY A 1 87 ? 34.466 2.301 -22.644 1.00 88.62 87 GLY A N 1
ATOM 624 C CA . GLY A 1 87 ? 34.978 3.559 -23.182 1.00 88.62 87 GLY A CA 1
ATOM 625 C C . GLY A 1 87 ? 36.242 3.388 -24.022 1.00 88.62 87 GLY A C 1
ATOM 626 O O . GLY A 1 87 ? 36.992 2.419 -23.874 1.00 88.62 87 GLY A O 1
ATOM 627 N N . ASP A 1 88 ? 36.499 4.342 -24.917 1.00 87.06 88 ASP A N 1
ATOM 628 C CA . ASP A 1 88 ? 37.711 4.357 -25.741 1.00 87.06 88 ASP A CA 1
ATOM 629 C C . ASP A 1 88 ? 38.980 4.501 -24.880 1.00 87.06 88 ASP A C 1
ATOM 631 O O . ASP A 1 88 ? 38.963 5.105 -23.810 1.00 87.06 88 ASP A O 1
ATOM 635 N N . ALA A 1 89 ? 40.087 3.898 -25.321 1.00 82.31 89 ALA A N 1
ATOM 636 C CA . ALA A 1 89 ? 41.338 3.922 -24.562 1.00 82.31 89 ALA A CA 1
ATOM 637 C C . ALA A 1 89 ? 42.037 5.284 -24.648 1.00 82.31 89 ALA A C 1
ATOM 639 O O . ALA A 1 89 ? 42.637 5.729 -23.676 1.00 82.31 89 ALA A O 1
ATOM 640 N N . ALA A 1 90 ? 41.996 5.936 -25.808 1.00 81.19 90 ALA A N 1
ATOM 641 C CA . ALA A 1 90 ? 42.667 7.207 -26.037 1.00 81.19 90 ALA A CA 1
ATOM 642 C C . ALA A 1 90 ? 41.847 8.390 -25.512 1.00 81.19 90 ALA A C 1
ATOM 644 O O . ALA A 1 90 ? 42.428 9.346 -24.996 1.00 81.19 90 ALA A O 1
ATOM 645 N N . GLN A 1 91 ? 40.519 8.329 -25.647 1.00 83.12 91 GLN A N 1
ATOM 646 C CA . GLN A 1 91 ? 39.599 9.393 -25.234 1.00 83.12 91 GLN A CA 1
ATOM 647 C C . GLN A 1 91 ? 38.363 8.813 -24.526 1.00 83.12 91 GLN A C 1
ATOM 649 O O . GLN A 1 91 ? 37.290 8.714 -25.126 1.00 83.12 91 GLN A O 1
ATOM 654 N N . PRO A 1 92 ? 38.486 8.409 -23.250 1.00 86.31 92 PRO A N 1
ATOM 655 C CA . PRO A 1 92 ? 37.363 7.845 -22.520 1.00 86.31 92 PRO A CA 1
ATOM 656 C C . PRO A 1 92 ? 36.307 8.918 -22.228 1.00 86.31 92 PRO A C 1
ATOM 658 O O . PRO A 1 92 ? 36.600 9.973 -21.664 1.00 86.31 92 PRO A O 1
ATOM 661 N N . ALA A 1 93 ? 35.052 8.637 -22.579 1.00 86.62 93 ALA A N 1
ATOM 662 C CA . ALA A 1 93 ? 33.935 9.507 -22.224 1.00 86.62 93 ALA A CA 1
ATOM 663 C C . ALA A 1 93 ? 33.761 9.548 -20.690 1.00 86.62 93 ALA A C 1
ATOM 665 O O . ALA A 1 93 ? 33.886 8.492 -20.064 1.00 86.62 93 ALA A O 1
ATOM 666 N N . PRO A 1 94 ? 33.396 10.690 -20.070 1.00 85.56 94 PRO A N 1
ATOM 667 C CA . PRO A 1 94 ? 33.244 10.796 -18.612 1.00 85.56 94 PRO A CA 1
ATOM 668 C C . PRO A 1 94 ? 32.287 9.765 -17.994 1.00 85.56 94 PRO A C 1
ATOM 670 O O . PRO A 1 94 ? 32.487 9.331 -16.867 1.00 85.56 94 PRO A O 1
ATOM 673 N N . ALA A 1 95 ? 31.268 9.343 -18.748 1.00 84.25 95 ALA A N 1
ATOM 674 C CA . ALA A 1 95 ? 30.284 8.348 -18.320 1.00 84.25 95 ALA A CA 1
ATOM 675 C C . ALA A 1 95 ? 30.729 6.882 -18.525 1.00 84.25 95 ALA A C 1
ATOM 677 O O . ALA A 1 95 ? 30.010 5.960 -18.132 1.00 84.25 95 ALA A O 1
ATOM 678 N N . SER A 1 96 ? 31.874 6.632 -19.165 1.00 92.12 96 SER A N 1
ATOM 679 C CA . SER A 1 96 ? 32.433 5.282 -19.338 1.00 92.12 96 SER A CA 1
ATOM 680 C C . SER A 1 96 ? 33.173 4.818 -18.081 1.00 92.12 96 SER A C 1
ATOM 682 O O . SER A 1 96 ? 33.577 5.643 -17.264 1.00 92.12 96 SER A O 1
ATOM 684 N N . LEU A 1 97 ? 33.399 3.510 -17.935 1.00 89.50 97 LEU A N 1
ATOM 685 C CA . LEU A 1 97 ? 34.168 2.957 -16.812 1.00 89.50 97 LEU A CA 1
ATOM 686 C C . LEU A 1 97 ? 35.586 3.541 -16.757 1.00 89.50 97 LEU A C 1
ATOM 688 O O . LEU A 1 97 ? 36.055 3.926 -15.688 1.00 89.50 97 LEU A O 1
ATOM 692 N N . ARG A 1 98 ? 36.250 3.674 -17.915 1.00 89.56 98 ARG A N 1
ATOM 693 C CA . ARG A 1 98 ? 37.573 4.311 -18.000 1.00 89.56 98 ARG A CA 1
ATOM 694 C C . ARG A 1 98 ? 37.532 5.791 -17.623 1.00 89.56 98 ARG A C 1
ATOM 696 O O . ARG A 1 98 ? 38.433 6.257 -16.935 1.00 89.56 98 ARG A O 1
ATOM 703 N N . GLY A 1 99 ? 36.492 6.515 -18.035 1.00 86.94 99 GLY A N 1
ATOM 704 C CA . GLY A 1 99 ? 36.344 7.940 -17.730 1.00 86.94 99 GLY A CA 1
ATOM 705 C C . GLY A 1 99 ? 36.071 8.201 -16.252 1.00 86.94 99 GLY A C 1
ATOM 706 O O . GLY A 1 99 ? 36.720 9.056 -15.654 1.00 86.94 99 GLY A O 1
ATOM 707 N N . ALA A 1 100 ? 35.176 7.419 -15.647 1.00 86.00 100 ALA A N 1
ATOM 708 C CA . ALA A 1 100 ? 34.825 7.532 -14.233 1.00 86.00 100 ALA A CA 1
ATOM 709 C C . ALA A 1 100 ? 36.009 7.217 -13.301 1.00 86.00 100 ALA A C 1
ATOM 711 O O . ALA A 1 100 ? 36.153 7.849 -12.258 1.00 86.00 100 ALA A O 1
ATOM 712 N N . ALA A 1 101 ? 36.878 6.283 -13.696 1.00 84.44 101 ALA A N 1
ATOM 713 C CA . ALA A 1 101 ? 38.086 5.933 -12.950 1.00 84.44 101 ALA A CA 1
ATOM 714 C C . ALA A 1 101 ? 39.320 6.783 -13.315 1.00 84.44 101 ALA A C 1
ATOM 716 O O . ALA A 1 101 ? 40.400 6.566 -12.771 1.00 84.44 101 ALA A O 1
ATOM 717 N N . GLY A 1 102 ? 39.188 7.754 -14.230 1.00 84.75 102 GLY A N 1
ATOM 718 C CA . GLY A 1 102 ? 40.300 8.618 -14.641 1.00 84.75 102 GLY A CA 1
ATOM 719 C C . GLY A 1 102 ? 41.440 7.874 -15.350 1.00 84.75 102 GLY A C 1
ATOM 720 O O . GLY A 1 102 ? 42.593 8.298 -15.269 1.00 84.75 102 GLY A O 1
ATOM 721 N N . LEU A 1 103 ? 41.133 6.765 -16.029 1.00 85.44 103 LEU A N 1
ATOM 722 C CA . LEU A 1 103 ? 42.115 5.923 -16.710 1.00 85.44 103 LEU A CA 1
ATOM 723 C C . LEU A 1 103 ? 42.634 6.588 -17.991 1.00 85.44 103 LEU A C 1
ATOM 725 O O . LEU A 1 103 ? 41.877 7.161 -18.774 1.00 85.44 103 LEU A O 1
ATOM 729 N N . SER A 1 104 ? 43.936 6.464 -18.238 1.00 81.06 104 SER A N 1
ATOM 730 C CA . SER A 1 104 ? 44.592 6.940 -19.459 1.00 81.06 104 SER A CA 1
ATOM 731 C C . SER A 1 104 ? 44.725 5.829 -20.509 1.00 81.06 104 SER A C 1
ATOM 733 O O . SER A 1 104 ? 44.554 4.645 -20.220 1.00 81.06 104 SER A O 1
ATOM 735 N N . ALA A 1 105 ? 45.163 6.174 -21.724 1.00 76.25 105 ALA A N 1
ATOM 736 C CA . ALA A 1 105 ? 45.474 5.192 -22.773 1.00 76.25 105 ALA A CA 1
ATOM 737 C C . ALA A 1 105 ? 46.504 4.139 -22.352 1.00 76.25 105 ALA A C 1
ATOM 739 O O . ALA A 1 105 ? 46.500 3.013 -22.852 1.00 76.25 105 ALA A O 1
ATOM 740 N N . SER A 1 106 ? 47.386 4.490 -21.415 1.00 77.12 106 SER A N 1
ATOM 741 C CA . SER A 1 106 ? 48.356 3.542 -20.885 1.00 77.12 106 SER A CA 1
ATOM 742 C C . SER A 1 106 ? 47.690 2.466 -20.017 1.00 77.12 106 SER A C 1
ATOM 744 O O . SER A 1 106 ? 48.236 1.365 -19.924 1.00 77.12 106 SER A O 1
ATOM 746 N N . ASP A 1 107 ? 46.520 2.759 -19.432 1.00 81.44 107 ASP A N 1
ATOM 747 C CA . ASP A 1 107 ? 45.731 1.919 -18.518 1.00 81.44 107 ASP A CA 1
ATOM 748 C C . ASP A 1 107 ? 44.702 1.039 -19.236 1.00 81.44 107 ASP A C 1
ATOM 750 O O . ASP A 1 107 ? 43.859 0.414 -18.601 1.00 81.44 107 ASP A O 1
ATOM 754 N N . ALA A 1 108 ? 44.777 0.921 -20.563 1.00 77.00 108 ALA A N 1
ATOM 755 C CA . ALA A 1 108 ? 43.792 0.190 -21.359 1.00 77.00 108 ALA A CA 1
ATOM 756 C C . ALA A 1 108 ? 43.618 -1.298 -20.974 1.00 77.00 108 ALA A C 1
ATOM 758 O O . ALA A 1 108 ? 42.592 -1.892 -21.303 1.00 77.00 108 ALA A O 1
ATOM 759 N N . ALA A 1 109 ? 44.587 -1.892 -20.271 1.00 78.94 109 ALA A N 1
ATOM 760 C CA . ALA A 1 109 ? 44.507 -3.252 -19.734 1.00 78.94 109 ALA A CA 1
ATOM 761 C C . ALA A 1 109 ? 43.694 -3.367 -18.426 1.00 78.94 109 ALA A C 1
ATOM 763 O O . ALA A 1 109 ? 43.349 -4.478 -18.035 1.00 78.94 109 ALA A O 1
ATOM 764 N N . VAL A 1 110 ? 43.390 -2.245 -17.759 1.00 82.69 110 VAL A N 1
ATOM 765 C CA . VAL A 1 110 ? 42.637 -2.204 -16.491 1.00 82.69 110 VAL A CA 1
ATOM 766 C C . VAL A 1 110 ? 41.148 -2.459 -16.706 1.00 82.69 110 VAL A C 1
ATOM 768 O O . VAL A 1 110 ? 40.505 -3.140 -15.913 1.00 82.69 110 VAL A O 1
ATOM 771 N N . ALA A 1 111 ? 40.610 -1.955 -17.814 1.00 89.31 111 ALA A N 1
ATOM 772 C CA . ALA A 1 111 ? 39.252 -2.225 -18.255 1.00 89.31 111 ALA A CA 1
ATOM 773 C C . ALA A 1 111 ? 39.254 -2.440 -19.766 1.00 89.31 111 ALA A C 1
ATOM 775 O O . ALA A 1 111 ? 39.725 -1.570 -20.495 1.00 89.31 111 ALA A O 1
ATOM 776 N N . SER A 1 112 ? 38.745 -3.572 -20.251 1.00 92.44 112 SER A N 1
ATOM 777 C CA . SER A 1 112 ? 38.657 -3.871 -21.687 1.00 92.44 112 SER A CA 1
ATOM 778 C C . SER A 1 112 ? 37.395 -4.665 -22.025 1.00 92.44 112 SER A C 1
ATOM 780 O O . SER A 1 112 ? 36.903 -5.433 -21.203 1.00 92.44 112 SER A O 1
ATOM 782 N N . ALA A 1 113 ? 36.878 -4.468 -23.237 1.00 94.25 113 ALA A N 1
ATOM 783 C CA . ALA A 1 113 ? 35.786 -5.244 -23.816 1.00 94.25 113 ALA A CA 1
ATOM 784 C C . ALA A 1 113 ? 36.203 -5.768 -25.194 1.00 94.25 113 ALA A C 1
ATOM 786 O O . ALA A 1 113 ? 36.998 -5.120 -25.888 1.00 94.25 113 ALA A O 1
ATOM 787 N N . SER A 1 114 ? 35.656 -6.914 -25.599 1.00 94.12 114 SER A N 1
ATOM 788 C CA . SER A 1 114 ? 35.948 -7.507 -26.904 1.00 94.12 114 SER A CA 1
ATOM 789 C C . SER A 1 114 ? 35.643 -6.529 -28.052 1.00 94.12 114 SER A C 1
ATOM 791 O O . SER A 1 114 ? 34.565 -5.934 -28.101 1.00 94.12 114 SER A O 1
ATOM 793 N N . PRO A 1 115 ? 36.555 -6.352 -29.025 1.00 88.50 115 PRO A N 1
ATOM 794 C CA . PRO A 1 115 ? 36.406 -5.328 -30.061 1.00 88.50 115 PRO A CA 1
ATOM 795 C C . PRO A 1 115 ? 35.370 -5.679 -31.141 1.00 88.50 115 PRO A C 1
ATOM 797 O O . PRO A 1 115 ? 34.905 -4.776 -31.846 1.00 88.50 115 PRO A O 1
ATOM 800 N N . SER A 1 116 ? 35.035 -6.965 -31.286 1.00 91.75 116 SER A N 1
ATOM 801 C CA . SER A 1 116 ? 34.057 -7.512 -32.234 1.00 91.75 116 SER A CA 1
ATOM 802 C C . SER A 1 116 ? 33.544 -8.882 -31.768 1.00 91.75 116 SER A C 1
ATOM 804 O O . SER A 1 116 ? 34.214 -9.548 -30.979 1.00 91.75 116 SER A O 1
ATOM 806 N N . ALA A 1 117 ? 32.414 -9.353 -32.307 1.00 88.88 117 ALA A N 1
ATOM 807 C CA . ALA A 1 117 ? 31.872 -10.684 -32.002 1.00 88.88 117 ALA A CA 1
ATOM 808 C C . ALA A 1 117 ? 32.865 -11.828 -32.310 1.00 88.88 117 ALA A C 1
ATOM 810 O O . ALA A 1 117 ? 32.997 -12.781 -31.546 1.00 88.88 117 ALA A O 1
ATOM 811 N N . ALA A 1 118 ? 33.636 -11.707 -33.397 1.00 87.69 118 ALA A N 1
ATOM 812 C CA . ALA A 1 118 ? 34.661 -12.691 -33.755 1.00 87.69 118 ALA A CA 1
ATOM 813 C C . ALA A 1 118 ? 35.849 -12.698 -32.774 1.00 87.69 118 ALA A C 1
ATOM 815 O O . ALA A 1 118 ? 36.461 -13.743 -32.539 1.00 87.69 118 ALA A O 1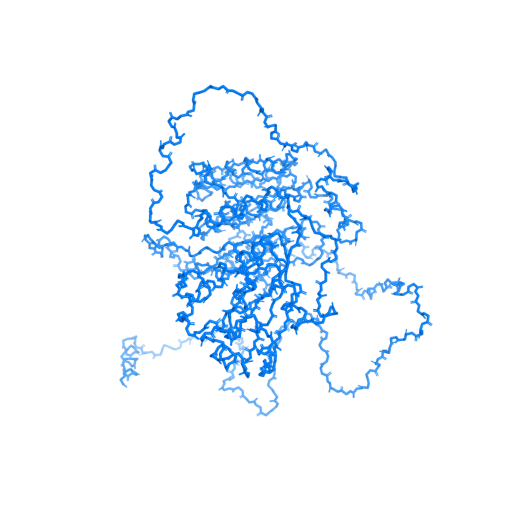
ATOM 816 N N . ALA A 1 119 ? 36.199 -11.539 -32.206 1.00 89.88 119 ALA A N 1
ATOM 817 C CA . ALA A 1 119 ? 37.204 -11.455 -31.151 1.00 89.88 119 ALA A CA 1
ATOM 818 C C . ALA A 1 119 ? 36.664 -12.028 -29.835 1.00 89.88 119 ALA A C 1
ATOM 820 O O . ALA A 1 119 ? 37.337 -12.859 -29.228 1.00 89.88 119 ALA A O 1
ATOM 821 N N . ALA A 1 120 ? 35.421 -11.688 -29.481 1.00 92.56 120 ALA A N 1
ATOM 822 C CA . ALA A 1 120 ? 34.745 -12.201 -28.298 1.00 92.56 120 ALA A CA 1
ATOM 823 C C . ALA A 1 120 ? 34.716 -13.727 -28.263 1.00 92.56 120 ALA A C 1
ATOM 825 O O . ALA A 1 120 ? 35.077 -14.316 -27.254 1.00 92.56 120 ALA A O 1
ATOM 826 N N . GLN A 1 121 ? 34.385 -14.390 -29.372 1.00 89.94 121 GLN A N 1
ATOM 827 C CA . GLN A 1 121 ? 34.331 -15.851 -29.403 1.00 89.94 121 GLN A CA 1
ATOM 828 C C . GLN A 1 121 ? 35.692 -16.501 -29.097 1.00 89.94 121 GLN A C 1
ATOM 830 O O . GLN A 1 121 ? 35.763 -17.443 -28.309 1.00 89.94 121 GLN A O 1
ATOM 835 N N . ARG A 1 122 ? 36.792 -15.978 -29.662 1.00 92.81 122 ARG A N 1
ATOM 836 C CA . ARG A 1 122 ? 38.142 -16.473 -29.333 1.00 92.81 122 ARG A CA 1
ATOM 837 C C . ARG A 1 122 ? 38.523 -16.175 -27.889 1.00 92.81 122 ARG A C 1
ATOM 839 O O . ARG A 1 122 ? 39.097 -17.029 -27.222 1.00 92.81 122 ARG A O 1
ATOM 846 N N . GLU A 1 123 ? 38.261 -14.953 -27.438 1.00 94.06 123 GLU A N 1
ATOM 847 C CA . GLU A 1 123 ? 38.621 -14.497 -26.099 1.00 94.06 123 GLU A CA 1
ATOM 848 C C . GLU A 1 123 ? 37.843 -15.279 -25.034 1.00 94.06 123 GLU A C 1
ATOM 850 O O . GLU A 1 123 ? 38.440 -15.768 -24.083 1.00 94.06 123 GLU A O 1
ATOM 855 N N . ILE A 1 124 ? 36.546 -15.512 -25.220 1.00 94.62 124 ILE A N 1
ATOM 856 C CA . ILE A 1 124 ? 35.738 -16.330 -24.311 1.00 94.62 124 ILE A CA 1
ATOM 857 C C . ILE A 1 124 ? 36.284 -17.757 -24.252 1.00 94.62 124 ILE A C 1
ATOM 859 O O . ILE A 1 124 ? 36.475 -18.255 -23.154 1.00 94.62 124 ILE A O 1
ATOM 863 N N . CYS A 1 125 ? 36.623 -18.394 -25.379 1.00 91.69 125 CYS A N 1
ATOM 864 C CA . CYS A 1 125 ? 37.225 -19.737 -25.363 1.00 91.69 125 CYS A CA 1
ATOM 865 C C . CYS A 1 125 ? 38.610 -19.787 -24.699 1.00 91.69 125 CYS A C 1
ATOM 867 O O . CYS A 1 125 ? 39.024 -20.841 -24.220 1.00 91.69 125 CYS A O 1
ATOM 869 N N . LEU A 1 126 ? 39.341 -18.671 -24.696 1.00 92.44 126 LEU A N 1
ATOM 870 C CA . LEU A 1 126 ? 40.626 -18.561 -24.012 1.00 92.44 126 LEU A CA 1
ATOM 871 C C . LEU A 1 126 ? 40.439 -18.433 -22.496 1.00 92.44 126 LEU A C 1
ATOM 873 O O . LEU A 1 126 ? 41.205 -19.007 -21.721 1.00 92.44 126 LEU A O 1
ATOM 877 N N . TRP A 1 127 ? 39.442 -17.655 -22.078 1.00 93.12 127 TRP A N 1
ATOM 878 C CA . TRP A 1 127 ? 39.205 -17.368 -20.672 1.00 93.12 127 TRP A CA 1
ATOM 879 C C . TRP A 1 127 ? 38.280 -18.382 -20.012 1.00 93.12 127 TRP A C 1
ATOM 881 O O . TRP A 1 127 ? 38.453 -18.592 -18.828 1.00 93.12 127 TRP A O 1
ATOM 891 N N . PHE A 1 128 ? 37.363 -19.044 -20.708 1.00 93.44 128 PHE A N 1
ATOM 892 C CA . PHE A 1 128 ? 36.359 -19.949 -20.143 1.00 93.44 128 PHE A CA 1
ATOM 893 C C . PHE A 1 128 ? 36.304 -21.272 -20.909 1.00 93.44 128 PHE A C 1
ATOM 895 O O . PHE A 1 128 ? 36.330 -21.317 -22.140 1.00 93.44 128 PHE A O 1
ATOM 902 N N . SER A 1 129 ? 36.148 -22.361 -20.167 1.00 89.56 129 SER A N 1
ATOM 903 C CA . SER A 1 129 ? 35.691 -23.636 -20.701 1.00 89.56 129 SER A CA 1
ATOM 904 C C . SER A 1 129 ? 34.169 -23.605 -20.917 1.00 89.56 129 SER A C 1
ATOM 906 O O . SER A 1 129 ? 33.456 -22.911 -20.189 1.00 89.56 129 SER A O 1
ATOM 908 N N . PRO A 1 130 ? 33.620 -24.379 -21.872 1.00 82.88 130 PRO A N 1
ATOM 909 C CA . PRO A 1 130 ? 32.178 -24.383 -22.136 1.00 82.88 130 PRO A CA 1
ATOM 910 C C . PRO A 1 130 ? 31.300 -24.750 -20.928 1.00 82.88 130 PRO A C 1
ATOM 912 O O . PRO A 1 130 ? 30.143 -24.352 -20.891 1.00 82.88 130 PRO A O 1
ATOM 915 N N . ALA A 1 131 ? 31.835 -25.499 -19.956 1.00 80.62 131 ALA A N 1
ATOM 916 C CA . ALA A 1 131 ? 31.125 -25.887 -18.736 1.00 80.62 131 ALA A CA 1
ATOM 917 C C . ALA A 1 131 ? 31.050 -24.760 -17.687 1.00 80.62 131 ALA A C 1
ATOM 919 O O . ALA A 1 131 ? 30.203 -24.814 -16.802 1.00 80.62 131 ALA A O 1
ATOM 920 N N . GLU A 1 132 ? 31.915 -23.745 -17.782 1.00 83.25 132 GLU A N 1
ATOM 921 C CA . GLU A 1 132 ? 31.901 -22.571 -16.895 1.00 83.25 132 GLU A CA 1
ATOM 922 C C . GLU A 1 132 ? 30.882 -21.506 -17.342 1.00 83.25 132 GLU A C 1
ATOM 924 O O . GLU A 1 132 ? 30.700 -20.507 -16.648 1.00 83.25 132 GLU A O 1
ATOM 929 N N . LEU A 1 133 ? 30.230 -21.694 -18.496 1.00 87.94 133 LEU A N 1
ATOM 930 C CA . LEU A 1 133 ? 29.227 -20.774 -19.026 1.00 87.94 133 LEU A CA 1
ATOM 931 C C . LEU A 1 133 ? 27.820 -21.320 -18.781 1.00 87.94 133 LEU A C 1
ATOM 933 O O . LEU A 1 133 ? 27.471 -22.419 -19.219 1.00 87.94 133 LEU A O 1
ATOM 937 N N . VAL A 1 134 ? 26.990 -20.524 -18.114 1.00 82.75 134 VAL A N 1
ATOM 938 C CA . VAL A 1 134 ? 25.595 -20.858 -17.837 1.00 82.75 134 VAL A CA 1
ATOM 939 C C . VAL A 1 134 ? 24.749 -20.387 -19.009 1.00 82.75 134 VAL A C 1
ATOM 941 O O . VAL A 1 134 ? 24.614 -19.191 -19.255 1.00 82.75 134 VAL A O 1
ATOM 944 N N . ARG A 1 135 ? 24.153 -21.330 -19.743 1.00 65.81 135 ARG A N 1
ATOM 945 C CA . ARG A 1 135 ? 23.142 -20.982 -20.744 1.00 65.81 135 ARG A CA 1
ATOM 946 C C . ARG A 1 135 ? 21.823 -20.698 -20.031 1.00 65.81 135 ARG A C 1
ATOM 948 O O . ARG A 1 135 ? 21.385 -21.557 -19.263 1.00 65.81 135 ARG A O 1
ATOM 955 N N . PRO A 1 136 ? 21.170 -19.554 -20.284 1.00 55.38 136 PRO A N 1
ATOM 956 C CA . PRO A 1 136 ? 19.846 -19.312 -19.736 1.00 55.38 136 PRO A CA 1
ATOM 957 C C . PRO A 1 136 ? 18.895 -20.411 -20.231 1.00 55.38 136 PRO A C 1
ATOM 959 O O . PRO A 1 136 ? 18.740 -20.629 -21.435 1.00 55.38 136 PRO A O 1
ATOM 962 N N . SER A 1 137 ? 18.291 -21.151 -19.299 1.00 41.62 137 SER A N 1
ATOM 963 C CA . SER A 1 137 ? 17.212 -22.088 -19.597 1.00 41.62 137 SER A CA 1
ATOM 964 C C . SER A 1 137 ? 16.050 -21.293 -20.193 1.00 41.62 137 SER A C 1
ATOM 966 O O . SER A 1 137 ? 15.566 -20.336 -19.595 1.00 41.62 137 SER A O 1
ATOM 968 N N . GLY A 1 138 ? 15.646 -21.643 -21.417 1.00 46.38 138 GLY A N 1
ATOM 969 C CA . GLY A 1 138 ? 14.602 -20.932 -22.153 1.00 46.38 138 GLY A CA 1
ATOM 970 C C . GLY A 1 138 ? 13.321 -20.814 -21.327 1.00 46.38 138 GLY A C 1
ATOM 971 O O . GLY A 1 138 ? 12.678 -21.818 -21.035 1.00 46.38 138 GLY A O 1
ATOM 972 N N . GLY A 1 139 ? 12.971 -19.589 -20.934 1.00 36.94 139 GLY A N 1
ATOM 973 C CA . GLY A 1 139 ? 11.828 -19.340 -20.058 1.00 36.94 139 GLY A CA 1
ATOM 974 C C . GLY A 1 139 ? 11.793 -17.934 -19.463 1.00 36.94 139 GLY A C 1
ATOM 975 O O . GLY A 1 139 ? 11.507 -17.780 -18.284 1.00 36.94 139 GLY A O 1
ATOM 976 N N . GLY A 1 140 ? 12.102 -16.902 -20.246 1.00 31.36 140 GLY A N 1
ATOM 977 C CA . GLY A 1 140 ? 11.940 -15.503 -19.847 1.00 31.36 140 GLY A CA 1
ATOM 978 C C . GLY A 1 140 ? 11.619 -14.686 -21.087 1.00 31.36 140 GLY A C 1
ATOM 979 O O . GLY A 1 140 ? 12.361 -14.762 -22.062 1.00 31.36 140 GLY A O 1
ATOM 980 N N . GLY A 1 141 ? 10.468 -14.010 -21.091 1.00 35.69 141 GLY A N 1
ATOM 981 C CA . GLY A 1 141 ? 9.906 -13.340 -22.262 1.00 35.69 141 GLY A CA 1
ATOM 982 C C . GLY A 1 141 ? 10.920 -12.433 -22.951 1.00 35.69 141 GLY A C 1
ATOM 983 O O . GLY A 1 141 ? 11.395 -11.464 -22.367 1.00 35.69 141 GLY A O 1
ATOM 984 N N . ALA A 1 142 ? 11.244 -12.760 -24.200 1.00 36.44 142 ALA A N 1
ATOM 985 C CA . ALA A 1 142 ? 11.994 -11.868 -25.060 1.00 36.44 142 ALA A CA 1
ATOM 986 C C . ALA A 1 142 ? 11.124 -10.633 -25.324 1.00 36.44 142 ALA A C 1
ATOM 988 O O . ALA A 1 142 ? 10.073 -10.752 -25.959 1.00 36.44 142 ALA A O 1
ATOM 989 N N . ALA A 1 143 ? 11.564 -9.465 -24.845 1.00 41.44 143 ALA A N 1
ATOM 990 C CA . ALA A 1 143 ? 11.133 -8.194 -25.416 1.00 41.44 143 ALA A CA 1
ATOM 991 C C . ALA A 1 143 ? 11.284 -8.295 -26.938 1.00 41.44 143 ALA A C 1
ATOM 993 O O . ALA A 1 143 ? 12.250 -8.890 -27.440 1.00 41.44 143 ALA A O 1
ATOM 994 N N . SER A 1 144 ? 10.291 -7.810 -27.677 1.00 41.53 144 SER A N 1
ATOM 995 C CA . SER A 1 144 ? 10.285 -7.964 -29.122 1.00 41.53 144 SER A CA 1
ATOM 996 C C . SER A 1 144 ? 11.544 -7.320 -29.704 1.00 41.53 144 SER A C 1
ATOM 998 O O . SER A 1 144 ? 12.045 -6.304 -29.228 1.00 41.53 144 SER A O 1
ATOM 1000 N N . ARG A 1 145 ? 12.076 -7.921 -30.766 1.00 40.88 145 ARG A N 1
ATOM 1001 C CA . ARG A 1 145 ? 13.283 -7.445 -31.454 1.00 40.88 145 ARG A CA 1
ATOM 1002 C C . ARG A 1 145 ? 13.218 -5.954 -31.837 1.00 40.88 145 ARG A C 1
ATOM 1004 O O . ARG A 1 145 ? 14.258 -5.315 -31.924 1.00 40.88 145 ARG A O 1
ATOM 1011 N N . ALA A 1 146 ? 12.014 -5.413 -32.033 1.00 38.00 146 ALA A N 1
ATOM 1012 C CA . ALA A 1 146 ? 11.773 -3.998 -32.295 1.00 38.00 146 ALA A CA 1
ATOM 1013 C C . ALA A 1 146 ? 11.944 -3.109 -31.047 1.00 38.00 146 ALA A C 1
ATOM 1015 O O . ALA A 1 146 ? 12.462 -2.004 -31.165 1.00 38.00 146 ALA A O 1
ATOM 1016 N N . GLU A 1 147 ? 11.569 -3.590 -29.859 1.00 44.53 147 GLU A N 1
ATOM 1017 C CA . GLU A 1 147 ? 11.744 -2.870 -28.586 1.00 44.53 147 GLU A CA 1
ATOM 1018 C C . GLU A 1 147 ? 13.224 -2.811 -28.186 1.00 44.53 147 GLU A C 1
ATOM 1020 O O . GLU A 1 147 ? 13.716 -1.758 -27.791 1.00 44.53 147 GLU A O 1
ATOM 1025 N N . GLN A 1 148 ? 13.967 -3.901 -28.402 1.00 43.19 148 GLN A N 1
ATOM 1026 C CA . GLN A 1 148 ? 15.413 -3.943 -28.151 1.00 43.19 148 GLN A CA 1
ATOM 1027 C C . GLN A 1 148 ? 16.208 -3.075 -29.143 1.00 43.19 148 GLN A C 1
ATOM 1029 O O . GLN A 1 148 ? 17.155 -2.396 -28.750 1.00 43.19 148 GLN A O 1
ATOM 1034 N N . GLU A 1 149 ? 15.818 -3.050 -30.425 1.00 42.97 149 GLU A N 1
ATOM 1035 C CA . GLU A 1 149 ? 16.421 -2.156 -31.427 1.00 42.97 149 GLU A CA 1
ATOM 1036 C C . GLU A 1 149 ? 16.078 -0.673 -31.147 1.00 42.97 149 GLU A C 1
ATOM 1038 O O . GLU A 1 149 ? 16.909 0.202 -31.399 1.00 42.97 149 GLU A O 1
ATOM 1043 N N . ALA A 1 150 ? 14.903 -0.367 -30.581 1.00 44.41 150 ALA A N 1
ATOM 1044 C CA . ALA A 1 150 ? 14.504 0.996 -30.219 1.00 44.41 150 ALA A CA 1
ATOM 1045 C C . ALA A 1 150 ? 15.251 1.533 -28.984 1.00 44.41 150 ALA A C 1
ATOM 1047 O O . ALA A 1 150 ? 15.746 2.662 -29.023 1.00 44.41 150 ALA A O 1
ATOM 1048 N N . GLU A 1 151 ? 15.396 0.732 -27.923 1.00 46.84 151 GLU A N 1
ATOM 1049 C CA . GLU A 1 151 ? 16.146 1.139 -26.724 1.00 46.84 151 GLU A CA 1
ATOM 1050 C C . GLU A 1 151 ? 17.646 1.296 -27.000 1.00 46.84 151 GLU A C 1
ATOM 1052 O O . GLU A 1 151 ? 18.260 2.258 -26.530 1.00 46.84 151 GLU A O 1
ATOM 1057 N N . LEU A 1 152 ? 18.231 0.417 -27.823 1.00 43.06 152 LEU A N 1
ATOM 1058 C CA . LEU A 1 152 ? 19.639 0.514 -28.213 1.00 43.06 152 LEU A CA 1
ATOM 1059 C C . LEU A 1 152 ? 19.905 1.779 -29.046 1.00 43.06 152 LEU A C 1
ATOM 1061 O O . LEU A 1 152 ? 20.859 2.505 -28.773 1.00 43.06 152 LEU A O 1
ATOM 1065 N N . ASN A 1 153 ? 19.037 2.094 -30.014 1.00 47.50 153 ASN A N 1
ATOM 1066 C CA . ASN A 1 153 ? 19.162 3.314 -30.820 1.00 47.50 153 ASN A CA 1
ATOM 1067 C C . ASN A 1 153 ? 18.957 4.592 -29.988 1.00 47.50 153 ASN A C 1
ATOM 1069 O O . ASN A 1 153 ? 19.629 5.594 -30.235 1.00 47.50 153 ASN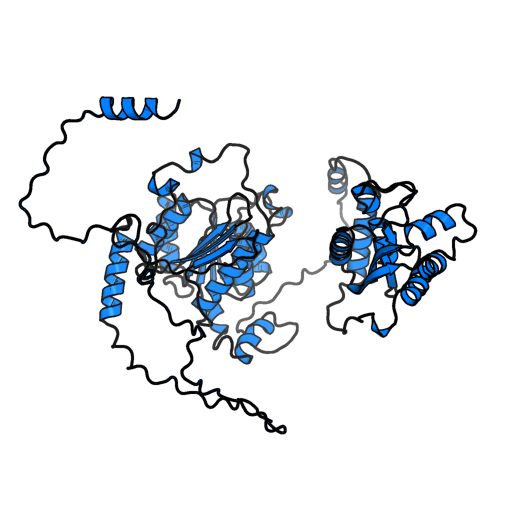 A O 1
ATOM 1073 N N . TYR A 1 154 ? 18.075 4.560 -28.984 1.00 44.41 154 TYR A N 1
ATOM 1074 C CA . TYR A 1 154 ? 17.858 5.682 -28.068 1.00 44.41 154 TYR A CA 1
ATOM 1075 C C . TYR A 1 154 ? 19.066 5.920 -27.147 1.00 44.41 154 TYR A C 1
ATOM 1077 O O . TYR A 1 154 ? 19.518 7.057 -26.994 1.00 44.41 154 TYR A O 1
ATOM 1085 N N . ALA A 1 155 ? 19.642 4.852 -26.589 1.00 42.44 155 ALA A N 1
ATOM 1086 C CA . ALA A 1 155 ? 20.833 4.928 -25.745 1.00 42.44 155 ALA A CA 1
ATOM 1087 C C . ALA A 1 155 ? 22.076 5.402 -26.525 1.00 42.44 155 ALA A C 1
ATOM 1089 O O . ALA A 1 155 ? 22.824 6.250 -26.034 1.00 42.44 155 ALA A O 1
ATOM 1090 N N . LEU A 1 156 ? 22.249 4.931 -27.766 1.00 41.16 156 LEU A N 1
ATOM 1091 C CA . LEU A 1 156 ? 23.317 5.363 -28.679 1.00 41.16 156 LEU A CA 1
ATOM 1092 C C . LEU A 1 156 ? 23.181 6.843 -29.074 1.00 41.16 156 LEU A C 1
ATOM 1094 O O . LEU A 1 156 ? 24.166 7.589 -29.095 1.00 41.16 156 LEU A O 1
ATOM 1098 N N . ALA A 1 157 ? 21.954 7.304 -29.338 1.00 41.12 157 ALA A N 1
ATOM 1099 C CA . ALA A 1 157 ? 21.683 8.709 -29.633 1.00 41.12 157 ALA A CA 1
ATOM 1100 C C . ALA A 1 157 ? 22.012 9.614 -28.433 1.00 41.12 157 ALA A C 1
ATOM 1102 O O . ALA A 1 157 ? 22.671 10.641 -28.604 1.00 41.12 157 ALA A O 1
ATOM 1103 N N . ALA A 1 158 ? 21.643 9.196 -27.218 1.00 39.31 158 ALA A N 1
ATOM 1104 C CA . ALA A 1 158 ? 21.945 9.924 -25.987 1.00 39.31 158 ALA A CA 1
ATOM 1105 C C . ALA A 1 158 ? 23.452 9.972 -25.665 1.00 39.31 158 ALA A C 1
ATOM 1107 O O . ALA A 1 158 ? 23.929 10.969 -25.127 1.00 39.31 158 ALA A O 1
ATOM 1108 N N . ALA A 1 159 ? 24.213 8.933 -26.024 1.00 37.38 159 ALA A N 1
ATOM 1109 C CA . ALA A 1 159 ? 25.661 8.882 -25.813 1.00 37.38 159 ALA A CA 1
ATOM 1110 C C . ALA A 1 159 ? 26.459 9.724 -26.830 1.00 37.38 159 ALA A C 1
ATOM 1112 O O . ALA A 1 159 ? 27.519 10.252 -26.496 1.00 37.38 159 ALA A O 1
ATOM 1113 N N . SER A 1 160 ? 25.949 9.881 -28.058 1.00 33.09 160 SER A N 1
ATOM 1114 C CA . SER A 1 160 ? 26.601 10.673 -29.117 1.00 33.09 160 SER A CA 1
ATOM 1115 C C . SER A 1 160 ? 26.356 12.188 -29.014 1.00 33.09 160 SER A C 1
ATOM 1117 O O . SER A 1 160 ? 27.162 12.984 -29.500 1.00 33.09 160 SER A O 1
ATOM 1119 N N . ALA A 1 161 ? 25.273 12.604 -28.352 1.00 33.94 161 ALA A N 1
ATOM 1120 C CA . ALA A 1 161 ? 24.879 14.001 -28.204 1.00 33.94 161 ALA A CA 1
ATOM 1121 C C . ALA A 1 161 ? 25.449 14.617 -26.916 1.00 33.94 161 ALA A C 1
ATOM 1123 O O . ALA A 1 161 ? 24.730 14.918 -25.965 1.00 33.94 161 ALA A O 1
ATOM 1124 N N . GLY A 1 162 ? 26.761 14.836 -26.875 1.00 42.66 162 GLY A N 1
ATOM 1125 C CA . GLY A 1 162 ? 27.358 15.685 -25.846 1.00 42.66 162 GLY A CA 1
ATOM 1126 C C . GLY A 1 162 ? 26.960 17.152 -26.039 1.00 42.66 162 GLY A C 1
ATOM 1127 O O . GLY A 1 162 ? 27.726 17.894 -26.644 1.00 42.66 162 GLY A O 1
ATOM 1128 N N . ALA A 1 163 ? 25.791 17.592 -25.554 1.00 28.47 163 ALA A N 1
ATOM 1129 C CA . ALA A 1 163 ? 25.457 19.017 -25.440 1.00 28.47 163 ALA A CA 1
ATOM 1130 C C . ALA A 1 163 ? 24.257 19.306 -24.524 1.00 28.47 163 ALA A C 1
ATOM 1132 O O . ALA A 1 163 ? 23.313 18.533 -24.399 1.00 28.47 163 ALA A O 1
ATOM 1133 N N . ALA A 1 164 ? 24.338 20.479 -23.904 1.00 33.66 164 ALA A N 1
ATOM 1134 C CA . ALA A 1 164 ? 23.412 21.060 -22.954 1.00 33.66 164 ALA A CA 1
ATOM 1135 C C . ALA A 1 164 ? 22.047 21.476 -23.550 1.00 33.66 164 ALA A C 1
ATOM 1137 O O . ALA A 1 164 ? 21.913 21.746 -24.739 1.00 33.66 164 ALA A O 1
ATOM 1138 N N . SER A 1 165 ? 21.079 21.603 -22.633 1.00 35.22 165 SER A N 1
ATOM 1139 C CA . SER A 1 165 ? 19.765 22.268 -22.725 1.00 35.22 165 SER A CA 1
ATOM 1140 C C . SER A 1 165 ? 18.758 21.758 -23.770 1.00 35.22 165 SER A C 1
ATOM 1142 O O . SER A 1 165 ? 18.720 22.201 -24.913 1.00 35.22 165 SER A O 1
ATOM 1144 N N . ALA A 1 166 ? 17.828 20.921 -23.302 1.00 31.98 166 ALA A N 1
ATOM 1145 C CA . ALA A 1 166 ? 16.625 20.472 -24.004 1.00 31.98 166 ALA A CA 1
ATOM 1146 C C . ALA A 1 166 ? 15.476 21.507 -23.927 1.00 31.98 166 ALA A C 1
ATOM 1148 O O . ALA A 1 166 ? 14.428 21.235 -23.346 1.00 31.98 166 ALA A O 1
ATOM 1149 N N . GLY A 1 167 ? 15.688 22.712 -24.469 1.00 35.03 167 GLY A N 1
ATOM 1150 C CA . GLY A 1 167 ? 14.673 23.780 -24.510 1.00 35.03 167 GLY A CA 1
ATOM 1151 C C . GLY A 1 167 ? 13.913 23.889 -25.837 1.00 35.03 167 GLY A C 1
ATOM 1152 O O . GLY A 1 167 ? 12.700 24.065 -25.839 1.00 35.03 167 GLY A O 1
ATOM 1153 N N . ASP A 1 168 ? 14.591 23.712 -26.973 1.00 31.14 168 ASP A N 1
ATOM 1154 C CA . ASP A 1 168 ? 14.061 24.221 -28.251 1.00 31.14 168 ASP A CA 1
ATOM 1155 C C . ASP A 1 168 ? 13.584 23.148 -29.248 1.00 31.14 168 ASP A C 1
ATOM 1157 O O . ASP A 1 168 ? 13.009 23.474 -30.286 1.00 31.14 168 ASP A O 1
ATOM 1161 N N . ALA A 1 169 ? 13.727 21.854 -28.938 1.00 30.25 169 ALA A N 1
ATOM 1162 C CA . ALA A 1 169 ? 13.255 20.780 -29.824 1.00 30.25 169 ALA A CA 1
ATOM 1163 C C . ALA A 1 169 ? 11.735 20.517 -29.723 1.00 30.25 169 ALA A C 1
ATOM 1165 O O . ALA A 1 169 ? 11.120 20.047 -30.681 1.00 30.25 169 ALA A O 1
ATOM 1166 N N . ALA A 1 170 ? 11.100 20.857 -28.594 1.00 34.25 170 ALA A N 1
ATOM 1167 C CA . ALA A 1 170 ? 9.673 20.604 -28.366 1.00 34.25 170 ALA A CA 1
ATOM 1168 C C . ALA A 1 170 ? 8.750 21.596 -29.106 1.00 34.25 170 ALA A C 1
ATOM 1170 O O . ALA A 1 170 ? 7.623 21.250 -29.459 1.00 34.25 170 ALA A O 1
ATOM 1171 N N . ALA A 1 171 ? 9.229 22.809 -29.403 1.00 30.47 171 ALA A N 1
ATOM 1172 C CA . ALA A 1 171 ? 8.431 23.842 -30.067 1.00 30.47 171 ALA A CA 1
ATOM 1173 C C . ALA A 1 171 ? 8.257 23.601 -31.581 1.00 30.47 171 ALA A C 1
ATOM 1175 O O . ALA A 1 171 ? 7.251 24.009 -32.158 1.00 30.47 171 ALA A O 1
ATOM 1176 N N . ALA A 1 172 ? 9.189 22.892 -32.227 1.00 28.66 172 ALA A N 1
ATOM 1177 C CA . ALA A 1 172 ? 9.120 22.618 -33.664 1.00 28.66 172 ALA A CA 1
ATOM 1178 C C . ALA A 1 172 ? 8.179 21.447 -34.018 1.00 28.66 172 ALA A C 1
ATOM 1180 O O . ALA A 1 172 ? 7.588 21.440 -35.096 1.00 28.66 172 ALA A O 1
ATOM 1181 N N . ALA A 1 173 ? 7.980 20.488 -33.104 1.00 31.75 173 ALA A N 1
ATOM 1182 C CA . ALA A 1 173 ? 7.082 19.348 -33.321 1.00 31.75 173 ALA A CA 1
ATOM 1183 C C . ALA A 1 173 ? 5.591 19.714 -33.170 1.00 31.75 173 ALA A C 1
ATOM 1185 O O . ALA A 1 173 ? 4.734 19.095 -33.797 1.00 31.75 173 ALA A O 1
ATOM 1186 N N . ALA A 1 174 ? 5.271 20.757 -32.395 1.00 33.88 174 ALA A N 1
ATOM 1187 C CA . ALA A 1 174 ? 3.893 21.199 -32.163 1.00 33.88 174 ALA A CA 1
ATOM 1188 C C . ALA A 1 174 ? 3.277 21.993 -33.338 1.00 33.88 174 ALA A C 1
ATOM 1190 O O . ALA A 1 174 ? 2.065 22.194 -33.370 1.00 33.88 174 ALA A O 1
ATOM 1191 N N . ALA A 1 175 ? 4.079 22.429 -34.319 1.00 31.67 175 ALA A N 1
ATOM 1192 C CA . ALA A 1 175 ? 3.623 23.296 -35.412 1.00 31.67 175 ALA A CA 1
ATOM 1193 C C . ALA A 1 175 ? 3.350 22.576 -36.752 1.00 31.67 175 ALA A C 1
ATOM 1195 O O . ALA A 1 175 ? 2.928 23.223 -37.709 1.00 31.67 175 ALA A O 1
ATOM 1196 N N . ALA A 1 176 ? 3.544 21.254 -36.846 1.00 32.62 176 ALA A N 1
ATOM 1197 C CA . ALA A 1 176 ? 3.410 20.499 -38.101 1.00 32.62 176 ALA A CA 1
ATOM 1198 C C . ALA A 1 176 ? 2.472 19.279 -37.981 1.00 32.62 176 ALA A C 1
ATOM 1200 O O . ALA A 1 176 ? 2.838 18.160 -38.323 1.00 32.62 176 ALA A O 1
ATOM 1201 N N . GLY A 1 177 ? 1.248 19.492 -37.489 1.00 31.52 177 GLY A N 1
ATOM 1202 C CA . GLY A 1 177 ? 0.222 18.451 -37.326 1.00 31.52 177 GLY A CA 1
ATOM 1203 C C . GLY A 1 177 ? -1.057 18.710 -38.126 1.00 31.52 177 GLY A C 1
ATOM 1204 O O . GLY A 1 177 ? -2.145 18.703 -37.557 1.00 31.52 177 GLY A O 1
ATOM 1205 N N . GLY A 1 178 ? -0.943 18.984 -39.428 1.00 28.06 178 GLY A N 1
ATOM 1206 C CA . GLY A 1 178 ? -2.077 19.089 -40.350 1.00 28.06 178 GLY A CA 1
ATOM 1207 C C . GLY A 1 178 ? -2.296 17.795 -41.142 1.00 28.06 178 GLY A C 1
ATOM 1208 O O . GLY A 1 178 ? -1.523 17.506 -42.042 1.00 28.06 178 GLY A O 1
ATOM 1209 N N . VAL A 1 179 ? -3.364 17.069 -40.792 1.00 36.19 179 VAL A N 1
ATOM 1210 C CA . VAL A 1 179 ? -4.187 16.127 -41.590 1.00 36.19 179 VAL A CA 1
ATOM 1211 C C . VAL A 1 179 ? -3.489 15.144 -42.554 1.00 36.19 179 VAL A C 1
ATOM 1213 O O . VAL A 1 179 ? -3.010 15.524 -43.616 1.00 36.19 179 VAL A O 1
ATOM 1216 N N . GLY A 1 180 ? -3.698 13.844 -42.296 1.00 31.23 180 GLY A N 1
ATOM 1217 C CA . GLY A 1 180 ? -3.939 12.851 -43.356 1.00 31.23 180 GLY A CA 1
ATOM 1218 C C . GLY A 1 180 ? -3.185 11.526 -43.216 1.00 31.23 180 GLY A C 1
ATOM 1219 O O . GLY A 1 180 ? -2.026 11.437 -43.596 1.00 31.23 180 GLY A O 1
ATOM 1220 N N . GLY A 1 181 ? -3.869 10.467 -42.769 1.00 26.75 181 GLY A N 1
ATOM 1221 C CA . GLY A 1 181 ? -3.379 9.087 -42.898 1.00 26.75 181 GLY A CA 1
ATOM 1222 C C . GLY A 1 181 ? -3.990 8.135 -41.874 1.00 26.75 181 GLY A C 1
ATOM 1223 O O . GLY A 1 181 ? -3.591 8.132 -40.718 1.00 26.75 181 GLY A O 1
ATOM 1224 N N . GLY A 1 182 ? -4.984 7.348 -42.289 1.00 35.75 182 GLY A N 1
ATOM 1225 C CA . GLY A 1 182 ? -5.661 6.361 -41.451 1.00 35.75 182 GLY A CA 1
ATOM 1226 C C . GLY A 1 182 ? -4.773 5.172 -41.073 1.00 35.75 182 GLY A C 1
ATOM 1227 O O . GLY A 1 182 ? -4.120 4.577 -41.925 1.00 35.75 182 GLY A O 1
ATOM 1228 N N . GLY A 1 183 ? -4.825 4.814 -39.792 1.00 31.44 183 GLY A N 1
ATOM 1229 C CA . GLY A 1 183 ? -4.175 3.653 -39.187 1.00 31.44 183 GLY A CA 1
ATOM 1230 C C . GLY A 1 183 ? -4.372 3.708 -37.674 1.00 31.44 183 GLY A C 1
ATOM 1231 O O . GLY A 1 183 ? -3.454 4.047 -36.943 1.00 31.44 183 GLY A O 1
ATOM 1232 N N . GLY A 1 184 ? -5.609 3.514 -37.210 1.00 34.28 184 GLY A N 1
ATOM 1233 C CA . GLY A 1 184 ? -5.928 3.585 -35.786 1.00 34.28 184 GLY A CA 1
ATOM 1234 C C . GLY A 1 184 ? -5.418 2.352 -35.049 1.00 34.28 184 GLY A C 1
ATOM 1235 O O . GLY A 1 184 ? -6.043 1.295 -35.145 1.00 34.28 184 GLY A O 1
ATOM 1236 N N . ASP A 1 185 ? -4.334 2.497 -34.290 1.00 44.25 185 ASP A N 1
ATOM 1237 C CA . ASP A 1 185 ? -3.993 1.554 -33.227 1.00 44.25 185 ASP A CA 1
ATOM 1238 C C . ASP A 1 185 ? -5.132 1.569 -32.202 1.00 44.25 185 ASP A C 1
ATOM 1240 O O . ASP A 1 185 ? -5.343 2.535 -31.465 1.00 44.25 185 ASP A O 1
ATOM 1244 N N . LYS A 1 186 ? -5.937 0.504 -32.189 1.00 50.25 186 LYS A N 1
ATOM 1245 C CA . LYS A 1 186 ? -6.920 0.302 -31.127 1.00 50.25 186 LYS A CA 1
ATOM 1246 C C . LYS A 1 186 ? -6.145 0.021 -29.846 1.00 50.25 186 LYS A C 1
ATOM 1248 O O . LYS A 1 186 ? -5.570 -1.056 -29.712 1.00 50.25 186 LYS A O 1
ATOM 1253 N N . VAL A 1 187 ? -6.160 0.967 -28.908 1.00 64.12 187 VAL A N 1
ATOM 1254 C CA . VAL A 1 187 ? -5.681 0.749 -27.537 1.00 64.12 187 VAL A CA 1
ATOM 1255 C C . VAL A 1 187 ? -6.345 -0.525 -27.008 1.00 64.12 187 VAL A C 1
ATOM 1257 O O . VAL A 1 187 ? -7.571 -0.585 -26.910 1.00 64.12 187 VAL A O 1
ATOM 1260 N N . GLN A 1 188 ? -5.556 -1.566 -26.727 1.00 72.88 188 GLN A N 1
ATOM 1261 C CA . GLN A 1 188 ? -6.082 -2.799 -26.146 1.00 72.88 188 GLN A CA 1
ATOM 1262 C C . GLN A 1 188 ? -6.619 -2.493 -24.748 1.00 72.88 188 GLN A C 1
ATOM 1264 O O . GLN A 1 188 ? -5.870 -2.139 -23.841 1.00 72.88 188 GLN A O 1
ATOM 1269 N N . THR A 1 189 ? -7.931 -2.624 -24.577 1.00 78.88 189 THR A N 1
ATOM 1270 C CA . THR A 1 189 ? -8.604 -2.460 -23.289 1.00 78.88 189 THR A CA 1
ATOM 1271 C C . THR A 1 189 ? -8.997 -3.815 -22.734 1.00 78.88 189 THR A C 1
ATOM 1273 O O . THR A 1 189 ? -9.544 -4.654 -23.450 1.00 78.88 189 THR A O 1
ATOM 1276 N N . ARG A 1 190 ? -8.770 -4.011 -21.439 1.00 89.38 190 ARG A N 1
ATOM 1277 C CA . ARG A 1 190 ? -9.241 -5.190 -20.718 1.00 89.38 190 ARG A CA 1
ATOM 1278 C C . ARG A 1 190 ? -10.769 -5.148 -20.566 1.00 89.38 190 ARG A C 1
ATOM 1280 O O . ARG A 1 190 ? -11.326 -4.107 -20.234 1.00 89.38 190 ARG A O 1
ATOM 1287 N N . GLU A 1 191 ? -11.441 -6.279 -20.770 1.00 90.25 191 GLU A N 1
ATOM 1288 C CA . GLU A 1 191 ? -12.884 -6.412 -20.531 1.00 90.25 191 GLU A CA 1
ATOM 1289 C C . GLU A 1 191 ? -13.202 -6.671 -19.052 1.00 90.25 191 GLU A C 1
ATOM 1291 O O . GLU A 1 191 ? -12.363 -7.173 -18.295 1.00 90.25 191 GLU A O 1
ATOM 1296 N N . LYS A 1 192 ? -14.434 -6.342 -18.639 1.00 92.62 192 LYS A N 1
ATOM 1297 C CA . LYS A 1 192 ? -14.896 -6.642 -17.283 1.00 92.62 192 LYS A CA 1
ATOM 1298 C C . LYS A 1 192 ? -15.126 -8.138 -17.090 1.00 92.62 192 LYS A C 1
ATOM 1300 O O . LYS A 1 192 ? -15.803 -8.782 -17.887 1.00 92.62 192 LYS A O 1
ATOM 1305 N N . VAL A 1 193 ? -14.633 -8.664 -15.978 1.00 91.31 193 VAL A N 1
ATOM 1306 C CA . VAL A 1 193 ? -14.800 -10.048 -15.544 1.00 91.31 193 VAL A CA 1
ATOM 1307 C C . VAL A 1 193 ? -15.775 -10.090 -14.368 1.00 91.31 193 VAL A C 1
ATOM 1309 O O . VAL A 1 193 ? -15.493 -9.582 -13.278 1.00 91.31 193 VAL A O 1
ATOM 1312 N N . ALA A 1 194 ? -16.923 -10.738 -14.587 1.00 87.12 194 ALA A N 1
ATOM 1313 C CA . ALA A 1 194 ? -17.980 -10.876 -13.583 1.00 87.12 194 ALA A CA 1
ATOM 1314 C C . ALA A 1 194 ? -17.601 -11.821 -12.429 1.00 87.12 194 ALA A C 1
ATOM 1316 O O . ALA A 1 194 ? -18.005 -11.599 -11.291 1.00 87.12 194 ALA A O 1
ATOM 1317 N N . THR A 1 195 ? -16.820 -12.869 -12.704 1.00 86.88 195 THR A N 1
ATOM 1318 C CA . THR A 1 195 ? -16.444 -13.883 -11.710 1.00 86.88 195 THR A CA 1
ATOM 1319 C C . THR A 1 195 ? -14.978 -14.256 -11.861 1.00 86.88 195 THR A C 1
ATOM 1321 O O . THR A 1 195 ? -14.508 -14.514 -12.970 1.00 86.88 195 THR A O 1
ATOM 1324 N N . LEU A 1 196 ? -14.256 -14.299 -10.741 1.00 88.88 196 LEU A N 1
ATOM 1325 C CA . LEU A 1 196 ? -12.872 -14.760 -10.704 1.00 88.88 196 LEU A CA 1
ATOM 1326 C C . LEU A 1 196 ? -12.799 -16.226 -11.143 1.00 88.88 196 LEU A C 1
ATOM 1328 O O . LEU A 1 196 ? -13.493 -17.083 -10.606 1.00 88.88 196 LEU A O 1
ATOM 1332 N N . SER A 1 197 ? -11.969 -16.496 -12.147 1.00 87.25 197 SER A N 1
ATOM 1333 C CA . SER A 1 197 ? -11.804 -17.820 -12.744 1.00 87.25 197 SER A CA 1
ATOM 1334 C C . SER A 1 197 ? -10.395 -18.331 -12.489 1.00 87.25 197 SER A C 1
ATOM 1336 O O . SER A 1 197 ? -9.418 -17.597 -12.651 1.00 87.25 197 SER A O 1
ATOM 1338 N N . ASP A 1 198 ? -10.283 -19.606 -12.140 1.00 85.44 198 ASP A N 1
ATOM 1339 C CA . ASP A 1 198 ? -9.024 -20.317 -11.919 1.00 85.44 198 ASP A CA 1
ATOM 1340 C C . ASP A 1 198 ? -8.443 -20.924 -13.211 1.00 85.44 198 ASP A C 1
ATOM 1342 O O . ASP A 1 198 ? -7.392 -21.579 -13.179 1.00 85.44 198 ASP A O 1
ATOM 1346 N N . LYS A 1 199 ? -9.126 -20.722 -14.347 1.00 84.94 199 LYS A N 1
ATOM 1347 C CA . LYS A 1 199 ? -8.680 -21.179 -15.665 1.00 84.94 199 LYS A CA 1
ATOM 1348 C C . LYS A 1 199 ? -7.379 -20.482 -16.048 1.00 84.94 199 LYS A C 1
ATOM 1350 O O . LYS A 1 199 ? -7.318 -19.253 -16.127 1.00 84.94 199 LYS A O 1
ATOM 1355 N N . VAL A 1 200 ? -6.355 -21.280 -16.328 1.00 88.06 200 VAL A N 1
ATOM 1356 C CA . VAL A 1 200 ? -5.033 -20.798 -16.734 1.00 88.06 200 VAL A CA 1
ATOM 1357 C C . VAL A 1 200 ? -5.030 -20.594 -18.245 1.00 88.06 200 VAL A C 1
ATOM 1359 O O . VAL A 1 200 ? -4.819 -21.528 -19.010 1.00 88.06 200 VAL A O 1
ATOM 1362 N N . VAL A 1 201 ? -5.326 -19.366 -18.660 1.00 87.50 201 VAL A N 1
ATOM 1363 C CA . VAL A 1 201 ? -5.258 -18.894 -20.048 1.00 87.50 201 VAL A CA 1
ATOM 1364 C C . VAL A 1 201 ? -4.664 -17.489 -20.059 1.00 87.50 201 VAL A C 1
ATOM 1366 O O . VAL A 1 201 ? -4.814 -16.752 -19.081 1.00 87.50 201 VAL A O 1
ATOM 1369 N N . ASP A 1 202 ? -4.013 -17.103 -21.152 1.00 85.12 202 ASP A N 1
ATOM 1370 C CA . ASP A 1 202 ? -3.311 -15.813 -21.238 1.00 85.12 202 ASP A CA 1
ATOM 1371 C C . ASP A 1 202 ? -4.253 -14.604 -21.174 1.00 85.12 202 ASP A C 1
ATOM 1373 O O . ASP A 1 202 ? -3.868 -13.541 -20.700 1.00 85.12 202 ASP A O 1
ATOM 1377 N N . SER A 1 203 ? -5.520 -14.778 -21.556 1.00 87.31 203 SER A N 1
ATOM 1378 C CA . SER A 1 203 ? -6.553 -13.743 -21.452 1.00 87.31 203 SER A CA 1
ATOM 1379 C C . SER A 1 203 ? -7.115 -13.550 -20.039 1.00 87.31 203 SER A C 1
ATOM 1381 O O . SER A 1 203 ? -7.865 -12.601 -19.820 1.00 87.31 203 SER A O 1
ATOM 1383 N N . ASN A 1 204 ? -6.794 -14.427 -19.076 1.00 89.06 204 ASN A N 1
ATOM 1384 C CA . ASN A 1 204 ? -7.297 -14.332 -17.705 1.00 89.06 204 ASN A CA 1
ATOM 1385 C C . ASN A 1 204 ? -6.270 -13.642 -16.784 1.00 89.06 204 ASN A C 1
ATOM 1387 O O . ASN A 1 204 ? -5.341 -14.310 -16.303 1.00 89.06 204 ASN A O 1
ATOM 1391 N N . PRO A 1 205 ? -6.468 -12.356 -16.438 1.00 89.69 205 PRO A N 1
ATOM 1392 C CA . PRO A 1 205 ? -5.541 -11.601 -15.594 1.00 89.69 205 PRO A CA 1
ATOM 1393 C C . PRO A 1 205 ? -5.487 -12.114 -14.147 1.00 89.69 205 PRO A C 1
ATOM 1395 O O . PRO A 1 205 ? -4.548 -11.804 -13.421 1.00 89.69 205 PRO A O 1
ATOM 1398 N N . TYR A 1 206 ? -6.462 -12.927 -13.724 1.00 93.94 206 TYR A N 1
ATOM 1399 C CA . TYR A 1 206 ? -6.550 -13.472 -12.368 1.00 93.94 206 TYR A CA 1
ATOM 1400 C C . TYR A 1 206 ? -5.995 -14.881 -12.220 1.00 93.94 206 TYR A C 1
ATOM 1402 O O . TYR A 1 206 ? -5.873 -15.367 -11.100 1.00 93.94 206 TYR A O 1
ATOM 1410 N N . SER A 1 207 ? -5.630 -15.539 -13.320 1.00 91.44 207 SER A N 1
ATOM 1411 C CA . SER A 1 207 ? -5.169 -16.935 -13.318 1.00 91.44 207 SER A CA 1
ATOM 1412 C C . SER A 1 207 ? -4.042 -17.203 -12.311 1.00 91.44 207 SER A C 1
ATOM 1414 O O . SER A 1 207 ? -4.076 -18.206 -11.602 1.00 91.44 207 SER A O 1
ATOM 1416 N N . ARG A 1 208 ? -3.070 -16.286 -12.203 1.00 92.56 208 ARG A N 1
ATOM 1417 C CA . ARG A 1 208 ? -1.924 -16.407 -11.282 1.00 92.56 208 ARG A CA 1
ATOM 1418 C C . ARG A 1 208 ? -2.305 -16.110 -9.830 1.00 92.56 208 ARG A C 1
ATOM 1420 O O . ARG A 1 208 ? -1.763 -16.727 -8.926 1.00 92.56 208 ARG A O 1
ATOM 1427 N N . LEU A 1 209 ? -3.274 -15.225 -9.607 1.00 94.00 209 LEU A N 1
ATOM 1428 C CA . LEU A 1 209 ? -3.791 -14.925 -8.272 1.00 94.00 209 LEU A CA 1
ATOM 1429 C C . LEU A 1 209 ? -4.631 -16.091 -7.735 1.00 94.00 209 LEU A C 1
ATOM 1431 O O . LEU A 1 209 ? -4.435 -16.545 -6.612 1.00 94.00 209 LEU A O 1
ATOM 1435 N N . MET A 1 210 ? -5.482 -16.666 -8.585 1.00 92.69 210 MET A N 1
ATOM 1436 C CA . MET A 1 210 ? -6.286 -17.848 -8.265 1.00 92.69 210 MET A CA 1
ATOM 1437 C C . MET A 1 210 ? -5.448 -19.110 -8.022 1.00 92.69 210 MET A C 1
ATOM 1439 O O . MET A 1 210 ? -5.915 -20.039 -7.362 1.00 92.69 210 MET A O 1
ATOM 1443 N N . ALA A 1 211 ? -4.198 -19.153 -8.491 1.00 92.12 211 ALA A N 1
ATOM 1444 C CA . ALA A 1 211 ? -3.278 -20.238 -8.166 1.00 92.12 211 ALA A CA 1
ATOM 1445 C C . ALA A 1 211 ? -2.963 -20.314 -6.660 1.00 92.12 211 ALA A C 1
ATOM 1447 O O . ALA A 1 211 ? -2.748 -21.413 -6.157 1.00 92.12 211 ALA A O 1
ATOM 1448 N N . LEU A 1 212 ? -3.037 -19.200 -5.914 1.00 90.38 212 LEU A N 1
ATOM 1449 C CA . LEU A 1 212 ? -2.852 -19.191 -4.453 1.00 90.38 212 LEU A CA 1
ATOM 1450 C C . LEU A 1 212 ? -3.869 -20.080 -3.727 1.00 90.38 212 LEU A C 1
ATOM 1452 O O . LEU A 1 212 ? -3.535 -20.703 -2.720 1.00 90.38 212 LEU A O 1
ATOM 1456 N N . LYS A 1 213 ? -5.087 -20.185 -4.271 1.00 89.81 213 LYS A N 1
ATOM 1457 C CA . LYS A 1 213 ? -6.118 -21.108 -3.786 1.00 89.81 213 LYS A CA 1
ATOM 1458 C C . LYS A 1 213 ? -5.749 -22.561 -4.052 1.00 89.81 213 LYS A C 1
ATOM 1460 O O . LYS A 1 213 ? -5.857 -23.396 -3.163 1.00 89.81 213 LYS A O 1
ATOM 1465 N N . LYS A 1 214 ? -5.254 -22.858 -5.258 1.00 87.38 214 LYS A N 1
ATOM 1466 C CA . LYS A 1 214 ? -4.806 -24.209 -5.646 1.00 87.38 214 LYS A CA 1
ATOM 1467 C C . LYS A 1 214 ? -3.595 -24.679 -4.841 1.00 87.38 214 LYS A C 1
ATOM 1469 O O . LYS A 1 214 ? -3.492 -25.860 -4.545 1.00 87.38 214 LYS A O 1
ATOM 1474 N N . MET A 1 215 ? -2.707 -23.756 -4.479 1.00 89.88 215 MET A N 1
ATOM 1475 C CA . MET A 1 215 ? -1.524 -24.023 -3.657 1.00 89.88 215 MET A CA 1
ATOM 1476 C C . MET A 1 215 ? -1.831 -24.099 -2.154 1.00 89.88 215 MET A C 1
ATOM 1478 O O . MET A 1 215 ? -0.912 -24.296 -1.367 1.00 89.88 215 MET A O 1
ATOM 1482 N N . GLY A 1 216 ? -3.087 -23.901 -1.737 1.00 89.88 216 GLY A N 1
ATOM 1483 C CA . GLY A 1 216 ? -3.472 -23.937 -0.324 1.00 89.88 216 GLY A CA 1
ATOM 1484 C C . GLY A 1 216 ? -2.965 -22.753 0.507 1.00 89.88 216 GLY A C 1
ATOM 1485 O O . GLY A 1 216 ? -3.029 -22.808 1.728 1.00 89.88 216 GLY A O 1
ATOM 1486 N N . VAL A 1 217 ? -2.482 -21.677 -0.126 1.00 92.31 217 VAL A N 1
ATOM 1487 C CA . VAL A 1 217 ? -1.984 -20.480 0.578 1.00 92.31 217 VAL A CA 1
ATOM 1488 C C . VAL A 1 217 ? -3.141 -19.599 1.046 1.00 92.31 217 VAL A C 1
ATOM 1490 O O . VAL A 1 217 ? -3.107 -19.068 2.151 1.00 92.31 217 VAL A O 1
ATOM 1493 N N . VAL A 1 218 ? -4.166 -19.433 0.204 1.00 92.81 218 VAL A N 1
ATOM 1494 C CA . VAL A 1 218 ? -5.353 -18.619 0.506 1.00 92.81 218 VAL A CA 1
ATOM 1495 C C . VAL A 1 218 ? -6.602 -19.426 0.187 1.00 92.81 218 VAL A C 1
ATOM 1497 O O . VAL A 1 218 ? -6.898 -19.668 -0.980 1.00 92.81 218 VAL A O 1
ATOM 1500 N N . ALA A 1 219 ? -7.367 -19.819 1.205 1.00 90.12 219 ALA A N 1
ATOM 1501 C CA . ALA A 1 219 ? -8.511 -20.718 1.029 1.00 90.12 219 ALA A CA 1
ATOM 1502 C C . ALA A 1 219 ? -9.598 -20.157 0.089 1.00 90.12 219 ALA A C 1
ATOM 1504 O O . ALA A 1 219 ? -10.190 -20.893 -0.703 1.00 90.12 219 ALA A O 1
ATOM 1505 N N . ASN A 1 220 ? -9.862 -18.848 0.160 1.00 91.94 220 ASN A N 1
ATOM 1506 C CA . ASN A 1 220 ? -10.916 -18.199 -0.618 1.00 91.94 220 ASN A CA 1
ATOM 1507 C C . ASN A 1 220 ? -10.464 -16.825 -1.127 1.00 91.94 220 ASN A C 1
ATOM 1509 O O . ASN A 1 220 ? -10.883 -15.783 -0.619 1.00 91.94 220 ASN A O 1
ATOM 1513 N N . TYR A 1 221 ? -9.568 -16.841 -2.118 1.00 95.88 221 TYR A N 1
ATOM 1514 C CA . TYR A 1 221 ? -9.020 -15.624 -2.718 1.00 95.88 221 TYR A CA 1
ATOM 1515 C C . TYR A 1 221 ? -10.119 -14.728 -3.305 1.00 95.88 221 TYR A C 1
ATOM 1517 O O . TYR A 1 221 ? -10.009 -13.505 -3.263 1.00 95.88 221 TYR A O 1
ATOM 1525 N N . GLU A 1 222 ? -11.214 -15.316 -3.798 1.00 94.81 222 GLU A N 1
ATOM 1526 C CA . GLU A 1 222 ? -12.300 -14.584 -4.448 1.00 94.81 222 GLU A CA 1
ATOM 1527 C C . GLU A 1 222 ? -12.965 -13.532 -3.555 1.00 94.81 222 GLU A C 1
ATOM 1529 O O . GLU A 1 222 ? -13.438 -12.514 -4.067 1.00 94.81 222 GLU A O 1
ATOM 1534 N N . ARG A 1 223 ? -12.911 -13.714 -2.228 1.00 96.00 223 ARG A N 1
ATOM 1535 C CA . ARG A 1 223 ? -13.432 -12.753 -1.242 1.00 96.00 223 ARG A CA 1
ATOM 1536 C C . ARG A 1 223 ? -12.822 -11.364 -1.371 1.00 96.00 223 ARG A C 1
ATOM 1538 O O . ARG A 1 223 ? -13.439 -10.406 -0.918 1.00 96.00 223 ARG A O 1
ATOM 1545 N N . ILE A 1 224 ? -11.657 -11.211 -2.011 1.00 97.94 224 ILE A N 1
ATOM 1546 C CA . ILE A 1 224 ? -11.053 -9.892 -2.246 1.00 97.94 224 ILE A CA 1
ATOM 1547 C C . ILE A 1 224 ? -11.992 -8.953 -3.025 1.00 97.94 224 ILE A C 1
ATOM 1549 O O . ILE A 1 224 ? -12.002 -7.746 -2.781 1.00 97.94 224 ILE A O 1
ATOM 1553 N N . ARG A 1 225 ? -12.853 -9.507 -3.892 1.00 97.38 225 ARG A N 1
ATOM 1554 C CA . ARG A 1 225 ? -13.865 -8.766 -4.668 1.00 97.38 225 ARG A CA 1
ATOM 1555 C C . ARG A 1 225 ? -15.016 -8.221 -3.832 1.00 97.38 225 ARG A C 1
ATOM 1557 O O . ARG A 1 225 ? -15.746 -7.359 -4.305 1.00 97.38 225 ARG A O 1
ATOM 1564 N N . GLU A 1 226 ? -15.186 -8.713 -2.614 1.00 97.62 226 GLU A N 1
ATOM 1565 C CA . GLU A 1 226 ? -16.206 -8.237 -1.678 1.00 97.62 226 GLU A CA 1
ATOM 1566 C C . GLU A 1 226 ? -15.668 -7.094 -0.809 1.00 97.62 226 GLU A C 1
ATOM 1568 O O . GLU A 1 226 ? -16.436 -6.421 -0.124 1.00 97.62 226 GLU A O 1
ATOM 1573 N N . LYS A 1 227 ? -14.348 -6.864 -0.834 1.00 98.50 227 LYS A N 1
ATOM 1574 C CA . LYS A 1 227 ? -13.674 -5.920 0.053 1.00 98.50 227 LYS A CA 1
ATOM 1575 C C . LYS A 1 227 ? -13.723 -4.495 -0.471 1.00 98.50 227 LYS A C 1
ATOM 1577 O O . LYS A 1 227 ? -13.495 -4.239 -1.655 1.00 98.50 227 LYS A O 1
ATOM 1582 N N . THR A 1 228 ? -13.973 -3.564 0.444 1.00 98.88 228 THR A N 1
ATOM 1583 C CA . THR A 1 228 ? -13.843 -2.123 0.226 1.00 98.88 228 THR A CA 1
ATOM 1584 C C . THR A 1 228 ? -12.678 -1.580 1.034 1.00 98.88 228 THR A C 1
ATOM 1586 O O . THR A 1 228 ? -12.695 -1.645 2.263 1.00 98.88 228 THR A O 1
ATOM 1589 N N . VAL A 1 229 ? -11.688 -1.014 0.349 1.00 98.88 229 VAL A N 1
ATOM 1590 C CA . VAL A 1 229 ? -10.514 -0.405 0.983 1.00 98.88 229 VAL A CA 1
ATOM 1591 C C . VAL A 1 229 ? -10.511 1.097 0.732 1.00 98.88 229 VAL A C 1
ATOM 1593 O O . VAL A 1 229 ? -10.751 1.556 -0.387 1.00 98.88 229 VAL A O 1
ATOM 1596 N N . VAL A 1 230 ? -10.227 1.866 1.778 1.00 98.94 230 VAL A N 1
ATOM 1597 C CA . VAL A 1 230 ? -10.010 3.313 1.695 1.00 98.94 230 VAL A CA 1
ATOM 1598 C C . VAL A 1 230 ? -8.513 3.592 1.700 1.00 98.94 230 VAL A C 1
ATOM 1600 O O . VAL A 1 230 ? -7.807 3.055 2.544 1.00 98.94 230 VAL A O 1
ATOM 1603 N N . VAL A 1 231 ? -8.027 4.448 0.805 1.00 98.88 231 VAL A N 1
ATOM 1604 C CA . VAL A 1 231 ? -6.641 4.937 0.791 1.00 98.88 231 VAL A CA 1
ATOM 1605 C C . VAL A 1 231 ? -6.656 6.451 0.975 1.00 98.88 231 VAL A C 1
ATOM 1607 O O . VAL A 1 231 ? -7.248 7.173 0.170 1.00 98.88 231 VAL A O 1
ATOM 1610 N N . VAL A 1 232 ? -6.011 6.932 2.037 1.00 98.88 232 VAL A N 1
ATOM 1611 C CA . VAL A 1 232 ? -5.849 8.365 2.317 1.00 98.88 232 VAL A CA 1
ATOM 1612 C C . VAL A 1 232 ? -4.409 8.765 2.015 1.00 98.88 232 VAL A C 1
ATOM 1614 O O . VAL A 1 232 ? -3.477 8.230 2.613 1.00 98.88 232 VAL A O 1
ATOM 1617 N N . GLY A 1 233 ? -4.236 9.704 1.089 1.00 98.31 233 GLY A N 1
ATOM 1618 C CA . GLY A 1 233 ? -2.964 10.038 0.458 1.00 98.31 233 GLY A CA 1
ATOM 1619 C C . GLY A 1 233 ? -2.668 9.094 -0.708 1.00 98.31 233 GLY A C 1
ATOM 1620 O O . GLY A 1 233 ? -2.361 7.924 -0.510 1.00 98.31 233 GLY A O 1
ATOM 1621 N N . VAL A 1 234 ? -2.710 9.604 -1.936 1.00 97.81 234 VAL A N 1
ATOM 1622 C CA . VAL A 1 234 ? -2.378 8.887 -3.181 1.00 97.81 234 VAL A CA 1
ATOM 1623 C C . VAL A 1 234 ? -1.068 9.443 -3.757 1.00 97.81 234 VAL A C 1
ATOM 1625 O O . VAL A 1 234 ? -0.919 9.678 -4.955 1.00 97.81 234 VAL A O 1
ATOM 1628 N N . GLY A 1 235 ? -0.105 9.691 -2.865 1.00 95.06 235 GLY A N 1
ATOM 1629 C CA . GLY A 1 235 ? 1.271 10.074 -3.180 1.00 95.06 235 GLY A CA 1
ATOM 1630 C C . GLY A 1 235 ? 2.152 8.861 -3.492 1.00 95.06 235 GLY A C 1
ATOM 1631 O O . GLY A 1 235 ? 1.690 7.890 -4.067 1.00 95.06 235 GLY A O 1
ATOM 1632 N N . GLY A 1 236 ? 3.425 8.889 -3.085 1.00 95.00 236 GLY A N 1
ATOM 1633 C CA . GLY A 1 236 ? 4.406 7.863 -3.474 1.00 95.00 236 GLY A CA 1
ATOM 1634 C C . GLY A 1 236 ? 4.100 6.442 -2.987 1.00 95.00 236 GLY A C 1
ATOM 1635 O O . GLY A 1 236 ? 4.212 5.498 -3.758 1.00 95.00 236 GLY A O 1
ATOM 1636 N N . VAL A 1 237 ? 3.696 6.285 -1.722 1.00 97.94 237 VAL A N 1
ATOM 1637 C CA . VAL A 1 237 ? 3.294 4.978 -1.166 1.00 97.94 237 VAL A CA 1
ATOM 1638 C C . VAL A 1 237 ? 1.863 4.637 -1.580 1.00 97.94 237 VAL A C 1
ATOM 1640 O O . VAL A 1 237 ? 1.589 3.533 -2.043 1.00 97.94 237 VAL A O 1
ATOM 1643 N N . GLY A 1 238 ? 0.946 5.598 -1.444 1.00 98.38 238 GLY A N 1
ATOM 1644 C CA . GLY A 1 238 ? -0.481 5.370 -1.657 1.00 98.38 238 GLY A CA 1
ATOM 1645 C C . GLY A 1 238 ? -0.868 5.042 -3.096 1.00 98.38 238 GLY A C 1
ATOM 1646 O O . GLY A 1 238 ? -1.744 4.205 -3.297 1.00 98.38 238 GLY A O 1
ATOM 1647 N N . SER A 1 239 ? -0.207 5.635 -4.095 1.00 98.38 239 SER A N 1
ATOM 1648 C CA . SER A 1 239 ? -0.480 5.336 -5.505 1.00 98.38 239 SER A CA 1
ATOM 1649 C C . SER A 1 239 ? -0.086 3.902 -5.877 1.00 98.38 239 SER A C 1
ATOM 1651 O O . SER A 1 239 ? -0.871 3.177 -6.487 1.00 98.38 239 SER A O 1
ATOM 1653 N N . VAL A 1 240 ? 1.085 3.452 -5.417 1.00 98.69 240 VAL A N 1
ATOM 1654 C CA . VAL A 1 240 ? 1.571 2.079 -5.607 1.00 98.69 240 VAL A CA 1
ATOM 1655 C C . VAL A 1 240 ? 0.701 1.087 -4.836 1.00 98.69 240 VAL A C 1
ATOM 1657 O O . VAL A 1 240 ? 0.326 0.047 -5.377 1.00 98.69 240 VAL A O 1
ATOM 1660 N N . ALA A 1 241 ? 0.317 1.416 -3.598 1.00 98.81 241 ALA A N 1
ATOM 1661 C CA . ALA A 1 241 ? -0.580 0.579 -2.805 1.00 98.81 241 ALA A CA 1
ATOM 1662 C C . ALA A 1 241 ? -1.957 0.421 -3.478 1.00 98.81 241 ALA A C 1
ATOM 1664 O O . ALA A 1 241 ? -2.480 -0.692 -3.578 1.00 98.81 241 ALA A O 1
ATOM 1665 N N . ALA A 1 242 ? -2.519 1.516 -3.999 1.00 98.81 242 ALA A N 1
ATOM 1666 C CA . ALA A 1 242 ? -3.758 1.504 -4.769 1.00 98.81 242 ALA A CA 1
ATOM 1667 C C . ALA A 1 242 ? -3.637 0.631 -6.027 1.00 98.81 242 ALA A C 1
ATOM 1669 O O . ALA A 1 242 ? -4.507 -0.204 -6.278 1.00 98.81 242 ALA A O 1
ATOM 1670 N N . GLU A 1 243 ? -2.543 0.759 -6.783 1.00 98.81 243 GLU A N 1
ATOM 1671 C CA . GLU A 1 243 ? -2.283 -0.078 -7.956 1.00 98.81 243 GLU A CA 1
ATOM 1672 C C . GLU A 1 243 ? -2.213 -1.567 -7.606 1.00 98.81 243 GLU A C 1
ATOM 1674 O O . GLU A 1 243 ? -2.876 -2.383 -8.254 1.00 98.81 243 GLU A O 1
ATOM 1679 N N . MET A 1 244 ? -1.465 -1.932 -6.565 1.00 98.88 244 MET A N 1
ATOM 1680 C CA . MET A 1 244 ? -1.345 -3.323 -6.124 1.00 98.88 244 MET A CA 1
ATOM 1681 C C . MET A 1 244 ? -2.702 -3.907 -5.702 1.00 98.88 244 MET A C 1
ATOM 1683 O O . MET A 1 244 ? -3.050 -5.005 -6.143 1.00 98.88 244 MET A O 1
ATOM 1687 N N . LEU A 1 245 ? -3.511 -3.175 -4.926 1.00 98.81 245 LEU A N 1
ATOM 1688 C CA . LEU A 1 245 ? -4.865 -3.602 -4.535 1.00 98.81 245 LEU A CA 1
ATOM 1689 C C . LEU A 1 245 ? -5.790 -3.781 -5.746 1.00 98.81 245 LEU A C 1
ATOM 1691 O O . LEU A 1 245 ? -6.534 -4.762 -5.838 1.00 98.81 245 LEU A O 1
ATOM 1695 N N . VAL A 1 246 ? -5.723 -2.854 -6.702 1.00 98.69 246 VAL A N 1
ATOM 1696 C CA . VAL A 1 246 ? -6.518 -2.894 -7.936 1.00 98.69 246 VAL A CA 1
ATOM 1697 C C . VAL A 1 246 ? -6.120 -4.083 -8.804 1.00 98.69 246 VAL A C 1
ATOM 1699 O O . VAL A 1 246 ? -6.997 -4.790 -9.307 1.00 98.69 246 VAL A O 1
ATOM 1702 N N . ARG A 1 247 ? -4.821 -4.375 -8.933 1.00 98.50 247 ARG A N 1
ATOM 1703 C CA . ARG A 1 247 ? -4.321 -5.568 -9.636 1.00 98.50 247 ARG A CA 1
ATOM 1704 C C . ARG A 1 247 ? -4.720 -6.868 -8.931 1.00 98.50 247 ARG A C 1
ATOM 1706 O O . ARG A 1 247 ? -5.055 -7.827 -9.621 1.00 98.50 247 ARG A O 1
ATOM 1713 N N . CYS A 1 248 ? -4.783 -6.878 -7.597 1.00 98.19 248 CYS A N 1
ATOM 1714 C CA . CYS A 1 248 ? -5.318 -8.003 -6.814 1.00 98.19 248 CYS A CA 1
ATOM 1715 C C . CYS A 1 248 ? -6.835 -8.197 -6.990 1.00 98.19 248 CYS A C 1
ATOM 1717 O O . CYS A 1 248 ? -7.364 -9.264 -6.692 1.00 98.19 248 CYS A O 1
ATOM 1719 N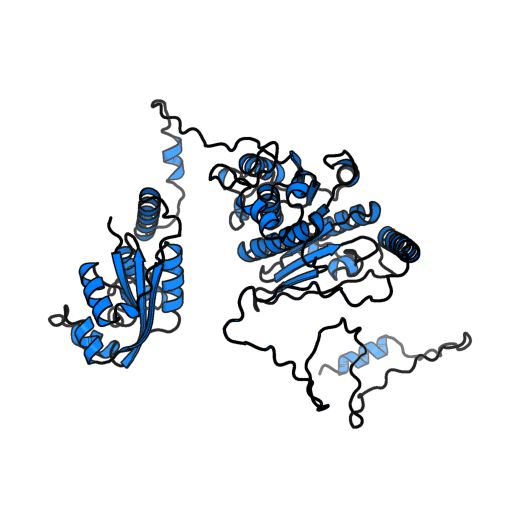 N . GLY A 1 249 ? -7.544 -7.192 -7.510 1.00 97.62 249 GLY A N 1
ATOM 1720 C CA . GLY A 1 249 ? -8.981 -7.268 -7.751 1.00 97.62 249 GLY A CA 1
ATOM 1721 C C . GLY A 1 249 ? -9.827 -6.958 -6.522 1.00 97.62 249 GLY A C 1
ATOM 1722 O O . GLY A 1 249 ? -10.876 -7.578 -6.362 1.00 97.62 249 GLY A O 1
ATOM 1723 N N . VAL A 1 250 ? -9.394 -6.009 -5.682 1.00 98.50 250 VAL A N 1
ATOM 1724 C CA . VAL A 1 250 ? -10.246 -5.438 -4.625 1.00 98.50 250 VAL A CA 1
ATOM 1725 C C . VAL A 1 250 ? -11.598 -5.002 -5.196 1.00 98.50 250 VAL A C 1
ATOM 1727 O O . VAL A 1 250 ? -11.667 -4.476 -6.305 1.00 98.50 250 VAL A O 1
ATOM 1730 N N . GLY A 1 251 ? -12.681 -5.234 -4.461 1.00 98.44 251 GLY A N 1
ATOM 1731 C CA . GLY A 1 251 ? -14.030 -4.921 -4.931 1.00 98.44 251 GLY A CA 1
ATOM 1732 C C . GLY A 1 251 ? -14.267 -3.431 -5.159 1.00 98.44 251 GLY A C 1
ATOM 1733 O O . GLY A 1 251 ? -14.752 -3.014 -6.215 1.00 98.44 251 GLY A O 1
ATOM 1734 N N . LYS A 1 252 ? -13.899 -2.619 -4.166 1.00 98.81 252 LYS A N 1
ATOM 1735 C CA . LYS A 1 252 ? -14.041 -1.163 -4.213 1.00 98.81 252 LYS A CA 1
ATOM 1736 C C . LYS A 1 252 ? -12.848 -0.461 -3.578 1.00 98.81 252 LYS A C 1
ATOM 1738 O O . LYS A 1 252 ? -12.391 -0.852 -2.505 1.00 98.81 252 LYS A O 1
ATOM 1743 N N . LEU A 1 253 ? -12.385 0.602 -4.227 1.00 98.88 253 LEU A N 1
ATOM 1744 C CA . LEU A 1 253 ? -11.334 1.481 -3.734 1.00 98.88 253 LEU A CA 1
ATOM 1745 C C . LEU A 1 253 ? -11.875 2.908 -3.588 1.00 98.88 253 LEU A C 1
ATOM 1747 O O . LEU A 1 253 ? -12.358 3.497 -4.557 1.00 98.88 253 LEU A O 1
ATOM 1751 N N . ILE A 1 254 ? -11.782 3.464 -2.382 1.00 98.88 254 ILE A N 1
ATOM 1752 C CA . ILE A 1 254 ? -12.129 4.862 -2.102 1.00 98.88 254 ILE A CA 1
ATOM 1753 C C . ILE A 1 254 ? -10.836 5.624 -1.833 1.00 98.88 254 ILE A C 1
ATOM 1755 O O . ILE A 1 254 ? -10.047 5.212 -0.987 1.00 98.88 254 ILE A O 1
ATOM 1759 N N . MET A 1 255 ? -10.606 6.722 -2.541 1.00 98.81 255 MET A N 1
ATOM 1760 C CA . MET A 1 255 ? -9.363 7.485 -2.463 1.00 98.81 255 MET A CA 1
ATOM 1761 C C . MET A 1 255 ? -9.620 8.918 -2.004 1.00 98.81 255 MET A C 1
ATOM 1763 O O . MET A 1 255 ? -10.507 9.587 -2.540 1.00 98.81 255 MET A O 1
ATOM 1767 N N . PHE A 1 256 ? -8.801 9.390 -1.066 1.00 98.81 256 PHE A N 1
ATOM 1768 C CA . PHE A 1 256 ? -8.789 10.772 -0.582 1.00 98.81 256 PHE A CA 1
ATOM 1769 C C . PHE A 1 256 ? -7.393 11.366 -0.760 1.00 98.81 256 PHE A C 1
ATOM 1771 O O . PHE A 1 256 ? -6.422 10.817 -0.245 1.00 98.81 256 PHE A O 1
ATOM 1778 N N . ASP A 1 257 ? -7.286 12.480 -1.473 1.00 98.44 257 ASP A N 1
ATOM 1779 C CA . ASP A 1 257 ? -6.073 13.302 -1.583 1.00 98.44 257 ASP A CA 1
ATOM 1780 C C . ASP A 1 257 ? -6.508 14.710 -1.999 1.00 98.44 257 ASP A C 1
ATOM 1782 O O . ASP A 1 257 ? -7.495 14.835 -2.719 1.00 98.44 257 ASP A O 1
ATOM 1786 N N . TYR A 1 258 ? -5.815 15.758 -1.567 1.00 96.19 258 TYR A N 1
ATOM 1787 C CA . TYR A 1 258 ? -6.144 17.142 -1.930 1.00 96.19 258 TYR A CA 1
ATOM 1788 C C . TYR A 1 258 ? -5.169 17.747 -2.948 1.00 96.19 258 TYR A C 1
ATOM 1790 O O . TYR A 1 258 ? -5.424 18.832 -3.479 1.00 96.19 258 TYR A O 1
ATOM 1798 N N . ASP A 1 259 ? -4.061 17.061 -3.227 1.00 95.94 259 ASP A N 1
ATOM 1799 C CA . ASP A 1 259 ? -2.997 17.565 -4.081 1.00 95.94 259 ASP A CA 1
ATOM 1800 C C . ASP A 1 259 ? -3.261 17.324 -5.570 1.00 95.94 259 ASP A C 1
ATOM 1802 O O . ASP A 1 259 ? -4.062 16.486 -6.010 1.00 95.94 259 ASP A O 1
ATOM 1806 N N . LYS A 1 260 ? -2.474 18.033 -6.377 1.00 97.19 260 LYS A N 1
ATOM 1807 C CA . LYS A 1 260 ? -2.338 17.803 -7.813 1.00 97.19 260 LYS A CA 1
ATOM 1808 C C . LYS A 1 260 ? -1.064 17.033 -8.133 1.00 97.19 260 LYS A C 1
ATOM 1810 O O . LYS A 1 260 ? -0.129 16.984 -7.340 1.00 97.19 260 LYS A O 1
ATOM 1815 N N . VAL A 1 261 ? -1.048 16.419 -9.309 1.00 96.81 261 VAL A N 1
ATOM 1816 C CA . VAL A 1 261 ? 0.154 15.811 -9.878 1.00 96.81 261 VAL A CA 1
ATOM 1817 C C . VAL A 1 261 ? 1.082 16.920 -10.360 1.00 96.81 261 VAL A C 1
ATOM 1819 O O . VAL A 1 261 ? 0.677 17.776 -11.152 1.00 96.81 261 VAL A O 1
ATOM 1822 N N . GLU A 1 262 ? 2.333 16.872 -9.920 1.00 94.00 262 GLU A N 1
ATOM 1823 C CA . GLU A 1 262 ? 3.392 17.791 -10.332 1.00 94.00 262 GLU A CA 1
ATOM 1824 C C . GLU A 1 262 ? 4.556 17.036 -10.980 1.00 94.00 262 GLU A C 1
ATOM 1826 O O . GLU A 1 262 ? 4.807 15.869 -10.671 1.00 94.00 262 GLU A O 1
ATOM 1831 N N . LEU A 1 263 ? 5.340 17.718 -11.822 1.00 92.12 263 LEU A N 1
ATOM 1832 C CA . LEU A 1 263 ? 6.558 17.137 -12.406 1.00 92.12 263 LEU A CA 1
ATOM 1833 C C . LEU A 1 263 ? 7.569 16.703 -11.337 1.00 92.12 263 LEU A C 1
ATOM 1835 O O . LEU A 1 263 ? 8.281 15.719 -11.523 1.00 92.12 263 LEU A O 1
ATOM 1839 N N . ALA A 1 264 ? 7.589 17.382 -10.187 1.00 88.25 264 ALA A N 1
ATOM 1840 C CA . ALA A 1 264 ? 8.408 16.995 -9.043 1.00 88.25 264 ALA A CA 1
ATOM 1841 C C . ALA A 1 264 ? 8.045 15.606 -8.485 1.00 88.25 264 ALA A C 1
ATOM 1843 O O . ALA A 1 264 ? 8.834 15.028 -7.747 1.00 88.25 264 ALA A O 1
ATOM 1844 N N . ASN A 1 265 ? 6.875 15.051 -8.825 1.00 90.38 265 ASN A N 1
ATOM 1845 C CA . ASN A 1 265 ? 6.464 13.711 -8.406 1.00 90.38 265 ASN A CA 1
ATOM 1846 C C . ASN A 1 265 ? 6.980 12.598 -9.338 1.00 90.38 265 ASN A C 1
ATOM 1848 O O . ASN A 1 265 ? 6.828 11.428 -8.998 1.00 90.38 265 ASN A O 1
ATOM 1852 N N . MET A 1 266 ? 7.610 12.930 -10.472 1.00 91.25 266 MET A N 1
ATOM 1853 C CA . MET A 1 266 ? 8.075 11.952 -11.476 1.00 91.25 266 MET A CA 1
ATOM 1854 C C . MET A 1 266 ? 9.311 11.149 -11.042 1.00 91.25 266 MET A C 1
ATOM 1856 O O . MET A 1 266 ? 9.709 10.204 -11.716 1.00 91.25 266 MET A O 1
ATOM 1860 N N . ASN A 1 267 ? 9.928 11.490 -9.908 1.00 81.25 267 ASN A N 1
ATOM 1861 C CA . ASN A 1 267 ? 10.933 10.636 -9.268 1.00 81.25 267 ASN A CA 1
ATOM 1862 C C . ASN A 1 267 ? 10.304 9.435 -8.532 1.00 81.25 267 ASN A C 1
ATOM 1864 O O . ASN A 1 267 ? 11.030 8.582 -8.017 1.00 81.25 267 ASN A O 1
ATOM 1868 N N . ARG A 1 268 ? 8.969 9.399 -8.429 1.0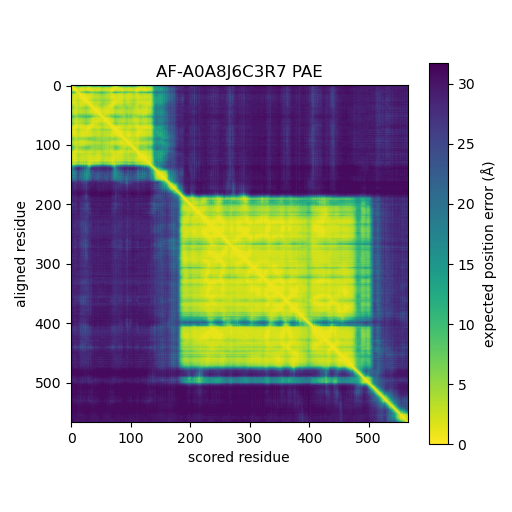0 87.50 268 ARG A N 1
ATOM 1869 C CA . ARG A 1 268 ? 8.183 8.336 -7.798 1.00 87.50 268 ARG A CA 1
ATOM 1870 C C . ARG A 1 268 ? 7.493 7.501 -8.871 1.00 87.50 268 ARG A C 1
ATOM 1872 O O . ARG A 1 268 ? 7.386 7.893 -10.026 1.00 87.50 268 ARG A O 1
ATOM 1879 N N . LEU A 1 269 ? 7.025 6.330 -8.463 1.00 92.50 269 LEU A N 1
ATOM 1880 C CA . LEU A 1 269 ? 6.263 5.436 -9.327 1.00 92.50 269 LEU A CA 1
ATOM 1881 C C . LEU A 1 269 ? 4.854 6.000 -9.604 1.00 92.50 269 LEU A C 1
ATOM 1883 O O . LEU A 1 269 ? 4.405 6.943 -8.947 1.00 92.50 269 LEU A O 1
ATOM 1887 N N . PHE A 1 270 ? 4.145 5.338 -10.523 1.00 97.25 270 PHE A N 1
ATOM 1888 C CA . PHE A 1 270 ? 2.722 5.493 -10.849 1.00 97.25 270 PHE A CA 1
ATOM 1889 C C . PHE A 1 270 ? 2.328 6.649 -11.785 1.00 97.25 270 PHE A C 1
ATOM 1891 O O . PHE A 1 270 ? 1.756 6.381 -12.840 1.00 97.25 270 PHE A O 1
ATOM 1898 N N . TYR A 1 271 ? 2.572 7.910 -11.417 1.00 97.50 271 TYR A N 1
ATOM 1899 C CA . TYR A 1 271 ? 2.118 9.047 -12.234 1.00 97.50 271 TYR A CA 1
ATOM 1900 C C . TYR A 1 271 ? 3.015 9.271 -13.451 1.00 97.50 271 TYR A C 1
ATOM 1902 O O . TYR A 1 271 ? 4.222 9.037 -13.394 1.00 97.50 271 TYR A O 1
ATOM 1910 N N . THR A 1 272 ? 2.428 9.776 -14.534 1.00 96.38 272 THR A N 1
ATOM 1911 C CA . THR A 1 272 ? 3.139 10.079 -15.783 1.00 96.38 272 THR A CA 1
ATOM 1912 C C . THR A 1 272 ? 3.129 11.580 -16.102 1.00 96.38 272 THR A C 1
ATOM 1914 O O . THR A 1 272 ? 2.250 12.308 -15.626 1.00 96.38 272 THR A O 1
ATOM 1917 N N . PRO A 1 273 ? 4.088 12.089 -16.906 1.00 96.69 273 PRO A N 1
ATOM 1918 C CA . PRO A 1 273 ? 4.210 13.527 -17.166 1.00 96.69 273 PRO A CA 1
ATOM 1919 C C . PRO A 1 273 ? 2.961 14.177 -17.778 1.00 96.69 273 PRO A C 1
ATOM 1921 O O . PRO A 1 273 ? 2.653 15.324 -17.462 1.00 96.69 273 PRO A O 1
ATOM 1924 N N . ASP A 1 274 ? 2.207 13.451 -18.604 1.00 96.56 274 ASP A N 1
ATOM 1925 C CA . ASP A 1 274 ? 0.965 13.918 -19.237 1.00 96.56 274 ASP A CA 1
ATOM 1926 C C . ASP A 1 274 ? -0.187 14.145 -18.241 1.00 96.56 274 ASP A C 1
ATOM 1928 O O . ASP A 1 274 ? -1.169 14.812 -18.566 1.00 96.56 274 ASP A O 1
ATOM 1932 N N . GLN A 1 275 ? -0.061 13.635 -17.014 1.00 96.62 275 GLN A N 1
ATOM 1933 C CA . GLN A 1 275 ? -1.065 13.778 -15.959 1.00 96.62 275 GLN A CA 1
ATOM 1934 C C . GLN A 1 275 ? -0.849 15.021 -15.086 1.00 96.62 275 GLN A C 1
ATOM 1936 O O . GLN A 1 275 ? -1.678 15.307 -14.217 1.00 96.62 275 GLN A O 1
ATOM 1941 N N . CYS A 1 276 ? 0.237 15.771 -15.302 1.00 96.44 276 CYS A N 1
ATOM 1942 C CA . CYS A 1 276 ? 0.542 16.973 -14.528 1.00 96.44 276 CYS A CA 1
ATOM 1943 C C . CYS A 1 276 ? -0.615 17.986 -14.566 1.00 96.44 276 CYS A C 1
ATOM 1945 O O . CYS A 1 276 ? -1.186 18.280 -15.616 1.00 96.44 276 CYS A O 1
ATOM 1947 N N . GLY A 1 277 ? -0.958 18.538 -13.400 1.00 96.38 277 GLY A N 1
ATOM 1948 C CA . GLY A 1 277 ? -2.055 19.495 -13.223 1.00 96.38 277 GLY A CA 1
ATOM 1949 C C . GLY A 1 277 ? -3.424 18.874 -12.914 1.00 96.38 277 GLY A C 1
ATOM 1950 O O . GLY A 1 277 ? -4.303 19.586 -12.416 1.00 96.38 277 GLY A O 1
ATOM 1951 N N . LEU A 1 278 ? -3.613 17.567 -13.132 1.00 97.31 278 LEU A N 1
ATOM 1952 C CA . LEU A 1 278 ? -4.786 16.841 -12.631 1.00 97.31 278 LEU A CA 1
ATOM 1953 C C . LEU A 1 278 ? -4.703 16.679 -11.108 1.00 97.31 278 LEU A C 1
ATOM 1955 O O . LEU A 1 278 ? -3.610 16.641 -10.545 1.00 97.31 278 LEU A O 1
ATOM 1959 N N . SER A 1 279 ? -5.848 16.545 -10.430 1.00 98.44 279 SER A N 1
ATOM 1960 C CA . SER A 1 279 ? -5.825 16.088 -9.036 1.00 98.44 279 SER A CA 1
ATOM 1961 C C . SER A 1 279 ? -5.281 14.663 -8.969 1.00 98.44 279 SER A C 1
ATOM 1963 O O . SER A 1 279 ? -5.561 13.844 -9.855 1.00 98.44 279 SER A O 1
ATOM 1965 N N . LYS A 1 280 ? -4.524 14.353 -7.913 1.00 98.38 280 LYS A N 1
ATOM 1966 C CA . LYS A 1 280 ? -3.922 13.026 -7.719 1.00 98.38 280 LYS A CA 1
ATOM 1967 C C . LYS A 1 280 ? -4.975 11.921 -7.767 1.00 98.38 280 LYS A C 1
ATOM 1969 O O . LYS A 1 280 ? -4.820 10.956 -8.510 1.00 98.38 280 LYS A O 1
ATOM 1974 N N . VAL A 1 281 ? -6.103 12.106 -7.076 1.00 98.44 281 VAL A N 1
ATOM 1975 C CA . VAL A 1 281 ? -7.202 11.125 -7.076 1.00 98.44 281 VAL A CA 1
ATOM 1976 C C . VAL A 1 281 ? -7.837 10.907 -8.452 1.00 98.44 281 VAL A C 1
ATOM 1978 O O . VAL A 1 281 ? -8.208 9.779 -8.765 1.00 98.44 281 VAL A O 1
ATOM 1981 N N . GLU A 1 282 ? -7.951 11.936 -9.300 1.00 97.94 282 GLU A N 1
ATOM 1982 C CA . GLU A 1 282 ? -8.539 11.782 -10.638 1.00 97.94 282 GLU A CA 1
ATOM 1983 C C . GLU A 1 282 ? -7.550 11.140 -11.614 1.00 97.94 282 GLU A C 1
ATOM 1985 O O . GLU A 1 282 ? -7.930 10.234 -12.359 1.00 97.94 282 GLU A O 1
ATOM 1990 N N . ALA A 1 283 ? -6.280 11.557 -11.585 1.00 98.12 283 ALA A N 1
ATOM 1991 C CA . ALA A 1 283 ? -5.220 10.911 -12.356 1.00 98.12 283 ALA A CA 1
ATOM 1992 C C . ALA A 1 283 ? -5.104 9.424 -11.980 1.00 98.12 283 ALA A C 1
ATOM 1994 O O . ALA A 1 283 ? -5.125 8.558 -12.857 1.00 98.12 283 ALA A O 1
ATOM 1995 N N . ALA A 1 284 ? -5.107 9.118 -10.679 1.00 98.44 284 ALA A N 1
ATOM 1996 C CA . ALA A 1 284 ? -5.071 7.748 -10.194 1.00 98.44 284 ALA A CA 1
ATOM 1997 C C . ALA A 1 284 ? -6.298 6.945 -10.620 1.00 98.44 284 ALA A C 1
ATOM 1999 O O . ALA A 1 284 ? -6.152 5.847 -11.153 1.00 98.44 284 ALA A O 1
ATOM 2000 N N . ARG A 1 285 ? -7.509 7.495 -10.473 1.00 98.50 285 ARG A N 1
ATOM 2001 C CA . ARG A 1 28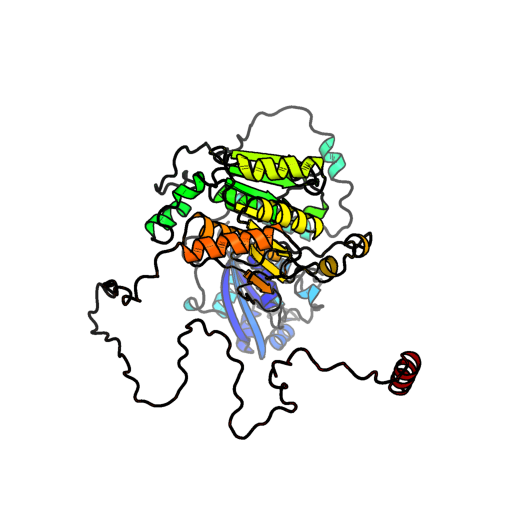5 ? -8.742 6.823 -10.907 1.00 98.50 285 ARG A CA 1
ATOM 2002 C C . ARG A 1 285 ? -8.697 6.450 -12.390 1.00 98.50 285 ARG A C 1
ATOM 2004 O O . ARG A 1 285 ? -9.115 5.348 -12.737 1.00 98.50 285 ARG A O 1
ATOM 2011 N N . ARG A 1 286 ? -8.183 7.330 -13.259 1.00 97.56 286 ARG A N 1
ATOM 2012 C CA . ARG A 1 286 ? -8.042 7.053 -14.702 1.00 97.56 286 ARG A CA 1
ATOM 2013 C C . ARG A 1 286 ? -7.089 5.890 -14.966 1.00 97.56 286 ARG A C 1
ATOM 2015 O O . ARG A 1 286 ? -7.488 4.937 -15.633 1.00 97.56 286 ARG A O 1
ATOM 2022 N N . SER A 1 287 ? -5.877 5.943 -14.411 1.00 97.94 287 SER A N 1
ATOM 2023 C CA . SER A 1 287 ? -4.880 4.876 -14.572 1.00 97.94 287 SER A CA 1
ATOM 2024 C C . SER A 1 287 ? -5.385 3.540 -14.018 1.00 97.94 287 SER A C 1
ATOM 2026 O O . SER A 1 287 ? -5.307 2.510 -14.685 1.00 97.94 287 SER A O 1
ATOM 2028 N N . LEU A 1 288 ? -5.964 3.543 -12.816 1.00 98.50 288 LEU A N 1
ATOM 2029 C CA . LEU A 1 288 ? -6.417 2.329 -12.135 1.00 98.50 288 LEU A CA 1
ATOM 2030 C C . LEU A 1 288 ? -7.633 1.691 -12.815 1.00 98.50 288 LEU A C 1
ATOM 2032 O O . LEU A 1 288 ? -7.680 0.468 -12.950 1.00 98.50 288 LEU A O 1
ATOM 2036 N N . ALA A 1 289 ? -8.586 2.497 -13.293 1.00 97.62 289 ALA A N 1
ATOM 2037 C CA . ALA A 1 289 ? -9.733 1.993 -14.047 1.00 97.62 289 ALA A CA 1
ATOM 2038 C C . ALA A 1 289 ? -9.319 1.382 -15.394 1.00 97.62 289 ALA A C 1
ATOM 2040 O O . ALA A 1 289 ? -9.944 0.422 -15.844 1.00 97.62 289 ALA A O 1
ATOM 2041 N N . PHE A 1 290 ? -8.254 1.904 -16.014 1.00 96.75 290 PHE A N 1
ATOM 2042 C CA . PHE A 1 290 ? -7.651 1.298 -17.200 1.00 96.75 290 PHE A CA 1
ATOM 2043 C C . PHE A 1 290 ? -6.968 -0.043 -16.874 1.00 96.75 290 PHE A C 1
ATOM 2045 O O . PHE A 1 290 ? -7.152 -1.019 -17.601 1.00 96.75 290 PHE A O 1
ATOM 2052 N N . ILE A 1 291 ? -6.235 -0.121 -15.756 1.00 97.31 291 ILE A N 1
ATOM 2053 C CA . ILE A 1 291 ? -5.545 -1.344 -15.304 1.00 97.31 291 ILE A CA 1
ATOM 2054 C C . ILE A 1 291 ? -6.536 -2.470 -14.981 1.00 97.31 291 ILE A C 1
ATOM 2056 O O . ILE A 1 291 ? -6.321 -3.634 -15.344 1.00 97.31 291 ILE A O 1
ATOM 2060 N N . ASN A 1 292 ? -7.614 -2.153 -14.265 1.00 97.56 292 ASN A N 1
ATOM 2061 C CA . ASN A 1 292 ? -8.627 -3.133 -13.914 1.00 97.56 292 ASN A CA 1
ATOM 2062 C C . ASN A 1 292 ? -10.032 -2.499 -13.863 1.00 97.56 292 ASN A C 1
ATOM 2064 O O . ASN A 1 292 ? -10.396 -1.896 -12.850 1.00 97.56 292 ASN A O 1
ATOM 2068 N N . PRO A 1 293 ? -10.863 -2.703 -14.903 1.00 96.75 293 PRO A N 1
ATOM 2069 C CA . PRO A 1 293 ? -12.206 -2.123 -14.981 1.00 96.75 293 PRO A CA 1
ATOM 2070 C C . PRO A 1 293 ? -13.221 -2.792 -14.037 1.00 96.75 293 PRO A C 1
ATOM 2072 O O . PRO A 1 293 ? -14.376 -2.358 -13.954 1.00 96.75 293 PRO A O 1
ATOM 2075 N N . ASP A 1 294 ? -12.816 -3.859 -13.350 1.00 97.12 294 ASP A N 1
ATOM 2076 C CA . ASP A 1 294 ? -13.670 -4.605 -12.433 1.00 97.12 294 ASP A CA 1
ATOM 2077 C C . ASP A 1 294 ? -13.835 -3.934 -11.069 1.00 97.12 294 ASP A C 1
ATOM 2079 O O . ASP A 1 294 ? -14.798 -4.221 -10.361 1.00 97.12 294 ASP A O 1
ATOM 2083 N N . VAL A 1 295 ? -12.898 -3.058 -10.704 1.00 98.31 295 VAL A N 1
ATOM 2084 C CA . VAL A 1 295 ? -12.889 -2.368 -9.412 1.00 98.31 295 VAL A CA 1
ATOM 2085 C C . VAL A 1 295 ? -13.831 -1.169 -9.459 1.00 98.31 295 VAL A C 1
ATOM 2087 O O . VAL A 1 295 ? -13.852 -0.408 -10.430 1.00 98.31 295 VAL A O 1
ATOM 2090 N N . VAL A 1 296 ? -14.609 -0.977 -8.396 1.00 98.44 296 VAL A N 1
ATOM 2091 C CA . VAL A 1 296 ? -15.421 0.231 -8.207 1.00 98.44 296 VAL A CA 1
ATOM 2092 C C . VAL A 1 296 ? -14.559 1.320 -7.573 1.00 98.44 296 VAL A C 1
ATOM 2094 O O . VAL A 1 296 ? -13.890 1.072 -6.576 1.00 98.44 296 VAL A O 1
ATOM 2097 N N . PHE A 1 297 ? -14.597 2.536 -8.116 1.00 98.62 297 PHE A N 1
ATOM 2098 C CA . PHE A 1 297 ? -13.793 3.652 -7.617 1.00 98.62 297 PHE A CA 1
ATOM 2099 C C . PHE A 1 297 ? -14.658 4.790 -7.088 1.00 98.62 297 PHE A C 1
ATOM 2101 O O . PHE A 1 297 ? -15.608 5.210 -7.749 1.00 98.62 297 PHE A O 1
ATOM 2108 N N . GLU A 1 298 ? -14.258 5.347 -5.949 1.00 98.62 298 GLU A N 1
ATOM 2109 C CA . GLU A 1 298 ? -14.668 6.674 -5.488 1.00 98.62 298 GLU A CA 1
ATOM 2110 C C . GLU A 1 298 ? -13.418 7.518 -5.238 1.00 98.62 298 GLU A C 1
ATOM 2112 O O . GLU A 1 298 ? -12.426 7.030 -4.700 1.00 98.62 298 GLU A O 1
ATOM 2117 N N . ALA A 1 299 ? -13.450 8.776 -5.664 1.00 98.25 299 ALA A N 1
ATOM 2118 C CA . ALA A 1 299 ? -12.308 9.678 -5.623 1.00 98.25 299 ALA A CA 1
ATOM 2119 C C . ALA A 1 299 ? -12.759 11.031 -5.080 1.00 98.25 299 ALA A C 1
ATOM 2121 O O . ALA A 1 299 ? -13.661 11.657 -5.639 1.00 98.25 299 ALA A O 1
ATOM 2122 N N . TYR A 1 300 ? -12.115 11.478 -4.008 1.00 98.62 300 TYR A N 1
ATOM 2123 C CA . TYR A 1 300 ? -12.463 12.699 -3.300 1.00 98.62 300 TYR A CA 1
ATOM 2124 C C . TYR A 1 300 ? -11.252 13.622 -3.226 1.00 98.62 300 TYR A C 1
ATOM 2126 O O . TYR A 1 300 ? -10.241 13.287 -2.613 1.00 98.62 300 TYR A O 1
ATOM 2134 N N . ASN A 1 301 ? -11.367 14.771 -3.896 1.00 98.31 301 ASN A N 1
ATOM 2135 C CA . ASN A 1 301 ? -10.299 15.757 -4.008 1.00 98.31 301 ASN A CA 1
ATOM 2136 C C . ASN A 1 301 ? -10.445 16.869 -2.961 1.00 98.31 301 ASN A C 1
ATOM 2138 O O . ASN A 1 301 ? -10.881 17.971 -3.302 1.00 98.31 301 ASN A O 1
ATOM 2142 N N . TYR A 1 302 ? -10.173 16.565 -1.693 1.00 98.06 302 TYR A N 1
ATOM 2143 C CA . TYR A 1 302 ? -10.289 17.531 -0.601 1.00 98.06 302 TYR A CA 1
ATOM 2144 C C . TYR A 1 302 ? -9.411 17.158 0.600 1.00 98.06 302 TYR A C 1
ATOM 2146 O O . TYR A 1 302 ? -8.994 16.009 0.756 1.00 98.06 302 TYR A O 1
ATOM 2154 N N . ASP A 1 303 ? -9.161 18.135 1.474 1.00 97.81 303 ASP A N 1
ATOM 2155 C CA . ASP A 1 303 ? -8.420 17.946 2.722 1.00 97.81 303 ASP A CA 1
ATOM 2156 C C . ASP A 1 303 ? -9.346 17.430 3.834 1.00 97.81 303 ASP A C 1
ATOM 2158 O O . ASP A 1 303 ? -10.250 18.136 4.296 1.00 97.81 303 ASP A O 1
ATOM 2162 N N . ILE A 1 304 ? -9.106 16.190 4.273 1.00 98.19 304 ILE A N 1
ATOM 2163 C CA . ILE A 1 304 ? -9.889 15.507 5.313 1.00 98.19 304 ILE A CA 1
ATOM 2164 C C . ILE A 1 304 ? -9.803 16.183 6.691 1.00 98.19 304 ILE A C 1
ATOM 2166 O O . ILE A 1 304 ? -10.616 15.868 7.556 1.00 98.19 304 ILE A O 1
ATOM 2170 N N . THR A 1 305 ? -8.826 17.069 6.914 1.00 97.19 305 THR A N 1
ATOM 2171 C CA . THR A 1 305 ? -8.577 17.714 8.216 1.00 97.19 305 THR A CA 1
ATOM 2172 C C . THR A 1 305 ? -9.480 18.922 8.479 1.00 97.19 305 THR A C 1
ATOM 2174 O O . THR A 1 305 ? -9.565 19.405 9.608 1.00 97.19 305 THR A O 1
ATOM 2177 N N . THR A 1 306 ? -10.168 19.414 7.447 1.00 96.50 306 THR A N 1
ATOM 2178 C CA . THR A 1 306 ? -11.134 20.517 7.564 1.00 96.50 306 THR A CA 1
ATOM 2179 C C . THR A 1 306 ? -12.464 20.020 8.129 1.00 96.50 306 THR A C 1
ATOM 2181 O O . THR A 1 306 ? -12.865 18.884 7.877 1.00 96.50 306 THR A O 1
ATOM 2184 N N . VAL A 1 307 ? -13.158 20.865 8.897 1.00 92.56 307 VAL A N 1
ATOM 2185 C CA . VAL A 1 307 ? -14.364 20.469 9.647 1.00 92.56 307 VAL A CA 1
ATOM 2186 C C . VAL A 1 307 ? -15.454 19.939 8.716 1.00 92.56 307 VAL A C 1
ATOM 2188 O O . VAL A 1 307 ? -16.000 18.868 8.974 1.00 92.56 307 VAL A O 1
ATOM 2191 N N . GLU A 1 308 ? -15.729 20.633 7.608 1.00 92.31 308 GLU A N 1
ATOM 2192 C CA . GLU A 1 308 ? -16.783 20.222 6.673 1.00 92.31 308 GLU A CA 1
ATOM 2193 C C . GLU A 1 308 ? -16.464 18.875 6.005 1.00 92.31 308 GLU A C 1
ATOM 2195 O O . GLU A 1 308 ? -17.335 18.023 5.818 1.00 92.31 308 GLU A O 1
ATOM 2200 N N . ASN A 1 309 ? -15.196 18.656 5.661 1.00 97.50 309 ASN A N 1
ATOM 2201 C CA . ASN A 1 309 ? -14.765 17.449 4.964 1.00 97.50 309 ASN A CA 1
ATOM 2202 C C . ASN A 1 309 ? -14.571 16.252 5.898 1.00 97.50 309 ASN A C 1
ATOM 2204 O O . ASN A 1 309 ? -14.690 15.108 5.447 1.00 97.50 309 ASN A O 1
ATOM 2208 N N . PHE A 1 310 ? -14.290 16.494 7.180 1.00 97.88 310 PHE A N 1
ATOM 2209 C CA . PHE A 1 310 ? -14.157 15.448 8.187 1.00 97.88 310 PHE A CA 1
ATOM 2210 C C . PHE A 1 310 ? -15.465 14.670 8.357 1.00 97.88 310 PHE A C 1
ATOM 2212 O O . PHE A 1 310 ? -15.454 13.439 8.341 1.00 97.88 310 PHE A O 1
ATOM 2219 N N . GLU A 1 311 ? -16.602 15.369 8.436 1.00 97.12 311 GLU A N 1
ATOM 2220 C CA . GLU A 1 311 ? -17.921 14.732 8.538 1.00 97.12 311 GLU A CA 1
ATOM 2221 C C . GLU A 1 311 ? -18.205 13.836 7.329 1.00 97.12 311 GLU A C 1
ATOM 2223 O O . GLU A 1 311 ? -18.609 12.678 7.475 1.00 97.12 311 GLU A O 1
ATOM 2228 N N . HIS A 1 312 ? -17.925 14.337 6.122 1.00 98.06 312 HIS A N 1
ATOM 2229 C CA . HIS A 1 312 ? -18.085 13.548 4.906 1.00 98.06 312 HIS A CA 1
ATOM 2230 C C . HIS A 1 312 ? -17.129 12.341 4.879 1.00 98.06 312 HIS A C 1
ATOM 2232 O O . HIS A 1 312 ? -17.548 11.234 4.535 1.00 98.06 312 HIS A O 1
ATOM 2238 N N . PHE A 1 313 ? -15.870 12.514 5.294 1.00 98.56 313 PHE A N 1
ATOM 2239 C CA . PHE A 1 313 ? -14.890 11.429 5.404 1.00 98.56 313 PHE A CA 1
ATOM 2240 C C . PHE A 1 313 ? -15.379 10.316 6.345 1.00 98.56 313 PHE A C 1
ATOM 2242 O O . PHE A 1 313 ? -15.466 9.162 5.922 1.00 98.56 313 PHE A O 1
ATOM 2249 N N . VAL A 1 314 ? -15.800 10.655 7.569 1.00 98.31 314 VAL A N 1
ATOM 2250 C CA . VAL A 1 314 ? -16.386 9.711 8.544 1.00 98.31 314 VAL A CA 1
ATOM 2251 C C . VAL A 1 314 ? -17.640 9.027 7.978 1.00 98.31 314 VAL A C 1
ATOM 2253 O O . VAL A 1 314 ? -17.819 7.811 8.122 1.00 98.31 314 VAL A O 1
ATOM 2256 N N . GLY A 1 315 ? -18.486 9.775 7.265 1.00 98.06 315 GLY A N 1
ATOM 2257 C CA . GLY A 1 315 ? -19.655 9.237 6.569 1.00 98.06 315 GLY A CA 1
ATOM 2258 C C . GLY A 1 315 ? -19.291 8.184 5.518 1.00 98.06 315 GLY A C 1
ATOM 2259 O O . GLY A 1 315 ? -19.931 7.132 5.440 1.00 98.06 315 GLY A O 1
ATOM 2260 N N . ARG A 1 316 ? -18.226 8.402 4.736 1.00 98.38 316 ARG A N 1
ATOM 2261 C CA . ARG A 1 316 ? -17.739 7.405 3.766 1.00 98.38 316 ARG A CA 1
ATOM 2262 C C . ARG A 1 316 ? -17.078 6.204 4.434 1.00 98.38 316 ARG A C 1
ATOM 2264 O O . ARG A 1 316 ? -17.252 5.098 3.936 1.00 98.38 316 ARG A O 1
ATOM 2271 N N . LEU A 1 317 ? -16.387 6.366 5.560 1.00 98.50 317 LEU A N 1
ATOM 2272 C CA . LEU A 1 317 ? -15.847 5.214 6.295 1.00 98.50 317 LEU A CA 1
ATOM 2273 C C . LEU A 1 317 ? -16.959 4.293 6.822 1.00 98.50 317 LEU A C 1
ATOM 2275 O O . LEU A 1 317 ? -16.807 3.076 6.800 1.00 98.50 317 LEU A O 1
ATOM 2279 N N . SER A 1 318 ? -18.085 4.862 7.256 1.00 98.12 318 SER A N 1
ATOM 2280 C CA . SER A 1 318 ? -19.198 4.127 7.878 1.00 98.12 318 SER A CA 1
ATOM 2281 C C . SER A 1 318 ? -20.244 3.571 6.904 1.00 98.12 318 SER A C 1
ATOM 2283 O O . SER A 1 318 ? -20.953 2.636 7.264 1.00 98.12 318 SER A O 1
ATOM 2285 N N . SER A 1 319 ? -20.355 4.127 5.693 1.00 97.88 319 SER A N 1
ATOM 2286 C CA . SER A 1 319 ? -21.379 3.740 4.700 1.00 97.88 319 SER A CA 1
ATOM 2287 C C . SER A 1 319 ? -20.832 3.507 3.287 1.00 97.88 319 SER A C 1
ATOM 2289 O O . SER A 1 319 ? -21.585 3.310 2.330 1.00 97.88 319 SER A O 1
ATOM 2291 N N . GLY A 1 320 ? -19.513 3.591 3.114 1.00 97.00 320 GLY A N 1
ATOM 2292 C CA . GLY A 1 320 ? -18.867 3.545 1.808 1.00 97.00 320 GLY A CA 1
ATOM 2293 C C . GLY A 1 320 ? -18.630 2.150 1.255 1.00 97.00 320 GLY A C 1
ATOM 2294 O O . GLY A 1 320 ? -18.207 2.049 0.101 1.00 97.00 320 GLY A O 1
ATOM 2295 N N . SER A 1 321 ? -18.892 1.082 2.011 1.00 97.06 321 SER A N 1
ATOM 2296 C CA . SER A 1 321 ? -18.656 -0.277 1.524 1.00 97.06 321 SER A CA 1
ATOM 2297 C C . SER A 1 321 ? -19.541 -0.646 0.330 1.00 97.06 321 SER A C 1
ATOM 2299 O O . SER A 1 321 ? -20.545 0.007 0.034 1.00 97.06 321 SER A O 1
ATOM 2301 N N . LEU A 1 322 ? -19.190 -1.729 -0.364 1.00 94.25 322 LEU A N 1
ATOM 2302 C CA . LEU A 1 322 ? -20.022 -2.323 -1.417 1.00 94.25 322 LEU A CA 1
ATOM 2303 C C . LEU A 1 322 ? -21.442 -2.684 -0.948 1.00 94.25 322 LEU A C 1
ATOM 2305 O O . LEU A 1 322 ? -22.358 -2.716 -1.766 1.00 94.25 322 LEU A O 1
ATOM 2309 N N . THR A 1 323 ? -21.632 -2.930 0.349 1.00 93.06 323 THR A N 1
ATOM 2310 C CA . THR A 1 323 ? -22.923 -3.281 0.959 1.00 93.06 323 THR A CA 1
ATOM 2311 C C . THR A 1 323 ? -23.615 -2.095 1.642 1.00 93.06 323 THR A C 1
ATOM 2313 O O . THR A 1 323 ? -24.662 -2.279 2.257 1.00 93.06 323 THR A O 1
ATOM 2316 N N . GLY A 1 324 ? -23.059 -0.880 1.534 1.00 92.88 324 GLY A N 1
ATOM 2317 C CA . GLY A 1 324 ? -23.598 0.333 2.163 1.00 92.88 324 GLY A CA 1
ATOM 2318 C C . GLY A 1 324 ? -23.303 0.463 3.662 1.00 92.88 324 GLY A C 1
ATOM 2319 O O . GLY A 1 324 ? -23.926 1.281 4.334 1.00 92.88 324 GLY A O 1
ATOM 2320 N N . GLY A 1 325 ? -22.376 -0.342 4.187 1.00 96.44 325 GLY A N 1
ATOM 2321 C CA . GLY A 1 325 ? -21.916 -0.307 5.575 1.00 96.44 325 GLY A CA 1
ATOM 2322 C C . GLY A 1 325 ? -20.479 0.199 5.714 1.00 96.44 325 GLY A C 1
ATOM 2323 O O . GLY A 1 325 ? -19.940 0.859 4.818 1.00 96.44 325 GLY A O 1
ATOM 2324 N N . ALA A 1 326 ? -19.859 -0.133 6.848 1.00 97.69 326 ALA A N 1
ATOM 2325 C CA . ALA A 1 326 ? -18.486 0.253 7.142 1.00 97.69 326 ALA A CA 1
ATOM 2326 C C . ALA A 1 326 ? -17.503 -0.397 6.162 1.00 97.69 326 ALA A C 1
ATOM 2328 O O . ALA A 1 326 ? -17.695 -1.537 5.731 1.00 97.69 326 ALA A O 1
ATOM 2329 N N . VAL A 1 327 ? -16.458 0.342 5.800 1.00 98.56 327 VAL A N 1
ATOM 2330 C CA . VAL A 1 327 ? -15.386 -0.150 4.927 1.00 98.56 327 VAL A CA 1
ATOM 2331 C C . VAL A 1 327 ? -14.569 -1.241 5.627 1.00 98.56 327 VAL A C 1
ATOM 2333 O O . VAL A 1 327 ? -14.420 -1.245 6.847 1.00 98.56 327 VAL A O 1
ATOM 2336 N N . ASP A 1 328 ? -14.002 -2.178 4.868 1.00 98.75 328 ASP A N 1
ATOM 2337 C CA . ASP A 1 328 ? -13.270 -3.301 5.465 1.00 98.75 328 ASP A CA 1
ATOM 2338 C C . ASP A 1 328 ? -11.920 -2.870 6.056 1.00 98.75 328 ASP A C 1
ATOM 2340 O O . ASP A 1 328 ? -11.460 -3.449 7.041 1.00 98.75 328 ASP A O 1
ATOM 2344 N N . LEU A 1 329 ? -11.265 -1.872 5.449 1.00 98.88 329 LEU A N 1
ATOM 2345 C CA . LEU A 1 329 ? -9.950 -1.399 5.877 1.00 98.88 329 LEU A CA 1
ATOM 2346 C C . LEU A 1 329 ? -9.672 0.030 5.395 1.00 98.88 329 LEU A C 1
ATOM 2348 O O . LEU A 1 329 ? -10.007 0.387 4.264 1.00 98.88 329 LEU A O 1
ATOM 2352 N N . VAL A 1 330 ? -8.996 0.823 6.226 1.00 98.94 330 VAL A N 1
ATOM 2353 C CA . VAL A 1 330 ? -8.433 2.128 5.840 1.00 98.94 330 VAL A CA 1
ATOM 2354 C C . VAL A 1 330 ? -6.911 2.034 5.800 1.00 98.94 330 VAL A C 1
ATOM 2356 O O . VAL A 1 330 ? -6.303 1.474 6.706 1.00 98.94 330 VAL A O 1
ATOM 2359 N N . LEU A 1 331 ? -6.286 2.587 4.767 1.00 98.94 331 LEU A N 1
ATOM 2360 C CA . LEU A 1 331 ? -4.840 2.703 4.623 1.00 98.94 331 LEU A CA 1
ATOM 2361 C C . LEU A 1 331 ? -4.453 4.182 4.674 1.00 98.94 331 LEU A C 1
ATOM 2363 O O . LEU A 1 331 ? -4.898 4.978 3.845 1.00 98.94 331 LEU A O 1
ATOM 2367 N N . SER A 1 332 ? -3.630 4.545 5.653 1.00 98.81 332 SER A N 1
ATOM 2368 C CA . SER A 1 332 ? -3.060 5.883 5.782 1.00 98.81 332 SER A CA 1
ATOM 2369 C C . SER A 1 332 ? -1.688 5.923 5.114 1.00 98.81 332 SER A C 1
ATOM 2371 O O . SER A 1 332 ? -0.729 5.323 5.601 1.00 98.81 332 SER A O 1
ATOM 2373 N N . CYS A 1 333 ? -1.600 6.666 4.016 1.00 98.38 333 CYS A N 1
ATOM 2374 C CA . CYS A 1 333 ? -0.403 6.871 3.198 1.00 98.38 333 CYS A CA 1
ATOM 2375 C C . CYS A 1 333 ? -0.059 8.370 3.077 1.00 98.38 333 CYS A C 1
ATOM 2377 O O . CYS A 1 333 ? 0.529 8.809 2.085 1.00 98.38 333 CYS A O 1
ATOM 2379 N N . VAL A 1 334 ? -0.484 9.160 4.066 1.00 97.38 334 VAL A N 1
ATOM 2380 C CA . VAL A 1 334 ? -0.280 10.612 4.150 1.00 97.38 334 VAL A CA 1
ATOM 2381 C C . VAL A 1 334 ? 1.126 10.958 4.643 1.00 97.38 334 VAL A C 1
ATOM 2383 O O . VAL A 1 334 ? 1.821 10.143 5.250 1.00 97.38 334 VAL A O 1
ATOM 2386 N N . ASP A 1 335 ? 1.557 12.190 4.409 1.00 92.69 335 ASP A N 1
ATOM 2387 C CA . ASP A 1 335 ? 2.922 12.651 4.682 1.00 92.69 335 ASP A CA 1
ATOM 2388 C C . ASP A 1 335 ? 3.048 13.581 5.897 1.00 92.69 335 ASP A C 1
ATOM 2390 O O . ASP A 1 335 ? 4.154 13.964 6.254 1.00 92.69 335 ASP A O 1
ATOM 2394 N N . ASN A 1 336 ? 1.944 13.902 6.570 1.00 92.62 336 ASN A N 1
ATOM 2395 C CA . ASN A 1 336 ? 1.914 14.829 7.699 1.00 92.62 336 ASN A CA 1
ATOM 2396 C C . ASN A 1 336 ? 1.173 14.231 8.903 1.00 92.62 336 ASN A C 1
ATOM 2398 O O . ASN A 1 336 ? 0.316 13.350 8.767 1.00 92.62 336 ASN A O 1
ATOM 2402 N N . PHE A 1 337 ? 1.527 14.674 10.105 1.00 94.50 337 PHE A N 1
ATOM 2403 C CA . PHE A 1 337 ? 0.955 14.161 11.348 1.00 94.50 337 PHE A CA 1
ATOM 2404 C C . PHE A 1 337 ? -0.486 14.624 11.557 1.00 94.50 337 PHE A C 1
ATOM 2406 O O . PHE A 1 337 ? -1.286 13.860 12.088 1.00 94.50 337 PHE A O 1
ATOM 2413 N N . GLN A 1 338 ? -0.853 15.821 11.091 1.00 94.75 338 GLN A N 1
ATOM 2414 C CA . GLN A 1 338 ? -2.220 16.342 11.216 1.00 94.75 338 GLN A CA 1
ATOM 2415 C C . GLN A 1 338 ? -3.251 15.409 10.555 1.00 94.75 338 GLN A C 1
ATOM 2417 O O . GLN A 1 338 ? -4.267 15.058 11.163 1.00 94.75 338 GLN A O 1
ATOM 2422 N N . ALA A 1 339 ? -2.969 14.940 9.338 1.00 96.94 339 ALA A N 1
ATOM 2423 C CA . ALA A 1 339 ? -3.818 13.982 8.644 1.00 96.94 339 ALA A CA 1
ATOM 2424 C C . ALA A 1 339 ? -3.829 12.609 9.338 1.00 96.94 339 ALA A C 1
ATOM 2426 O O . ALA A 1 339 ? -4.904 12.033 9.509 1.00 96.94 339 ALA A O 1
ATOM 2427 N N . ARG A 1 340 ? -2.680 12.108 9.825 1.00 98.31 340 ARG A N 1
ATOM 2428 C CA . ARG A 1 340 ? -2.625 10.853 10.611 1.00 98.31 340 ARG A CA 1
ATOM 2429 C C . ARG A 1 340 ? -3.504 10.921 11.860 1.00 98.31 340 ARG A C 1
ATOM 2431 O O . ARG A 1 340 ? -4.250 9.986 12.138 1.00 98.31 340 ARG A O 1
ATOM 2438 N N . MET A 1 341 ? -3.459 12.040 12.579 1.00 97.06 341 MET A N 1
ATOM 2439 C CA . MET A 1 341 ? -4.278 12.290 13.769 1.00 97.06 341 MET A CA 1
ATOM 2440 C C . MET A 1 341 ? -5.770 12.370 13.427 1.00 97.06 341 MET A C 1
ATOM 2442 O O . MET A 1 341 ? -6.597 11.808 14.140 1.00 97.06 341 MET A O 1
ATOM 2446 N N . THR A 1 342 ? -6.116 12.985 12.294 1.00 98.38 342 THR A N 1
ATOM 2447 C CA . THR A 1 342 ? -7.499 13.051 11.792 1.00 98.38 342 THR A CA 1
ATOM 2448 C C . THR A 1 342 ? -8.051 11.654 11.480 1.00 98.38 342 THR A C 1
ATOM 2450 O O . THR A 1 342 ? -9.152 11.302 11.908 1.00 98.38 342 THR A O 1
ATOM 2453 N N . ILE A 1 343 ? -7.263 10.815 10.798 1.00 98.69 343 ILE A N 1
ATOM 2454 C CA . ILE A 1 343 ? -7.618 9.412 10.525 1.00 98.69 343 ILE A CA 1
ATOM 2455 C C . ILE A 1 343 ? -7.737 8.631 11.840 1.00 98.69 343 ILE A C 1
ATOM 2457 O O . ILE A 1 343 ? -8.712 7.903 12.028 1.00 98.69 343 ILE A O 1
ATOM 2461 N N . ASN A 1 344 ? -6.795 8.819 12.772 1.00 98.62 344 ASN A N 1
ATOM 2462 C CA . ASN A 1 344 ? -6.819 8.193 14.095 1.00 98.62 344 ASN A CA 1
ATOM 2463 C C . ASN A 1 344 ? -8.093 8.547 14.874 1.00 98.62 344 ASN A C 1
ATOM 2465 O O . ASN A 1 344 ? -8.712 7.668 15.478 1.00 98.62 344 ASN A O 1
ATOM 2469 N N . GLN A 1 345 ? -8.507 9.815 14.848 1.00 98.31 345 GLN A N 1
ATOM 2470 C CA . GLN A 1 345 ? -9.735 10.265 15.492 1.00 98.31 345 GLN A CA 1
ATOM 2471 C C . GLN A 1 345 ? -10.961 9.575 14.890 1.00 98.31 345 GLN A C 1
ATOM 2473 O O . GLN A 1 345 ? -11.711 8.942 15.636 1.00 98.31 345 GLN A O 1
ATOM 2478 N N . ALA A 1 346 ? -11.122 9.638 13.565 1.00 98.56 346 ALA A N 1
ATOM 2479 C CA . ALA A 1 346 ? -12.237 9.009 12.858 1.00 98.56 346 ALA A CA 1
ATOM 2480 C C . ALA A 1 346 ? -12.302 7.495 13.117 1.00 98.56 346 ALA A C 1
ATOM 2482 O O . ALA A 1 346 ? -13.363 6.948 13.418 1.00 98.56 346 ALA A O 1
ATOM 2483 N N . CYS A 1 347 ? -11.159 6.808 13.054 1.00 98.75 347 CYS A N 1
ATOM 2484 C CA . CYS A 1 347 ? -11.116 5.359 13.215 1.00 98.75 347 CYS A CA 1
ATOM 2485 C C . CYS A 1 347 ? -11.400 4.921 14.655 1.00 98.75 347 CYS A C 1
ATOM 2487 O O . CYS A 1 347 ? -12.139 3.960 14.858 1.00 98.75 347 CYS A O 1
ATOM 2489 N N . ASN A 1 348 ? -10.892 5.635 15.665 1.00 98.62 348 ASN A N 1
ATOM 2490 C CA . ASN A 1 348 ? -11.246 5.359 17.061 1.00 98.62 348 ASN A CA 1
ATOM 2491 C C . ASN A 1 348 ? -12.733 5.630 17.338 1.00 98.62 348 ASN A C 1
ATOM 2493 O O . ASN A 1 348 ? -13.378 4.859 18.053 1.00 98.62 348 ASN A O 1
ATOM 2497 N N . GLU A 1 349 ? -13.284 6.702 16.763 1.00 98.19 349 GLU A N 1
ATOM 2498 C CA . GLU A 1 349 ? -14.701 7.043 16.898 1.00 98.19 349 GLU A CA 1
ATOM 2499 C C . GLU A 1 349 ? -15.610 5.974 16.289 1.00 98.19 349 GLU A C 1
ATOM 2501 O O . GLU A 1 349 ? -16.598 5.602 16.915 1.00 98.19 349 GLU A O 1
ATOM 2506 N N . LEU A 1 350 ? -15.246 5.408 15.136 1.00 98.25 350 LEU A N 1
ATOM 2507 C CA . LEU A 1 350 ? -16.025 4.367 14.457 1.00 98.25 350 LEU A CA 1
ATOM 2508 C C . LEU A 1 350 ? -15.703 2.937 14.922 1.00 98.25 350 LEU A C 1
ATOM 2510 O O . LEU A 1 350 ? -16.509 2.034 14.714 1.00 98.25 350 LEU A O 1
ATOM 2514 N N . GLY A 1 351 ? -14.556 2.715 15.567 1.00 98.12 351 GLY A N 1
ATOM 2515 C CA . GLY A 1 351 ? -14.023 1.364 15.785 1.00 98.12 351 GLY A CA 1
ATOM 2516 C C . GLY A 1 351 ? -13.511 0.724 14.488 1.00 98.12 351 GLY A C 1
ATOM 2517 O O . GLY A 1 351 ? -13.510 -0.495 14.358 1.00 98.12 351 GLY A O 1
ATOM 2518 N N . GLN A 1 352 ? -13.111 1.547 13.516 1.00 98.69 352 GLN A N 1
ATOM 2519 C CA . GLN A 1 352 ? -12.634 1.118 12.205 1.00 98.69 352 GLN A CA 1
ATOM 2520 C C . GLN A 1 352 ? -11.178 0.650 12.294 1.00 98.69 352 GLN A C 1
ATOM 2522 O O . GLN A 1 352 ? -10.314 1.369 12.796 1.00 98.69 352 GLN A O 1
ATOM 2527 N N . VAL A 1 353 ? -10.891 -0.536 11.758 1.00 98.75 353 VAL A N 1
ATOM 2528 C CA . VAL A 1 353 ? -9.514 -1.032 11.629 1.00 98.75 353 VAL A CA 1
ATOM 2529 C C . VAL A 1 353 ? -8.816 -0.333 10.468 1.00 98.75 353 VAL A C 1
ATOM 2531 O O . VAL A 1 353 ? -9.408 -0.134 9.398 1.00 98.75 353 VAL A O 1
ATOM 2534 N N . TRP A 1 354 ? -7.553 0.029 10.679 1.00 98.81 354 TRP A N 1
ATOM 2535 C CA . TRP A 1 354 ? -6.745 0.733 9.691 1.00 98.81 354 TRP A CA 1
ATOM 2536 C C . TRP A 1 354 ? -5.264 0.366 9.782 1.00 98.81 354 TRP A C 1
ATOM 2538 O O . TRP A 1 354 ? -4.805 -0.146 10.802 1.00 98.81 354 TRP A O 1
ATOM 2548 N N . ILE A 1 355 ? -4.519 0.593 8.701 1.00 98.88 355 ILE A N 1
ATOM 2549 C CA . ILE A 1 355 ? -3.065 0.420 8.654 1.00 98.88 355 ILE A CA 1
ATOM 2550 C C . ILE A 1 355 ? -2.438 1.763 8.303 1.00 98.88 355 ILE A C 1
ATOM 2552 O O . ILE A 1 355 ? -2.795 2.388 7.304 1.00 98.88 355 ILE A O 1
ATOM 2556 N N . GLU A 1 356 ? -1.510 2.209 9.132 1.00 98.75 356 GLU A N 1
ATOM 2557 C CA . GLU A 1 356 ? -0.685 3.380 8.880 1.00 98.75 356 GLU A CA 1
ATOM 2558 C C . GLU A 1 356 ? 0.605 2.972 8.167 1.00 98.75 356 GLU A C 1
ATOM 2560 O O . GLU A 1 356 ? 1.095 1.851 8.328 1.00 98.75 356 GLU A O 1
ATOM 2565 N N . SER A 1 357 ? 1.113 3.869 7.323 1.00 98.56 357 SER A N 1
ATOM 2566 C CA . SER A 1 357 ? 2.425 3.746 6.709 1.00 98.56 357 SER A CA 1
ATOM 2567 C C . SER A 1 357 ? 3.174 5.075 6.717 1.00 98.56 357 SER A C 1
ATOM 2569 O O . SER A 1 357 ? 2.597 6.154 6.526 1.00 98.56 357 SER A O 1
ATOM 2571 N N . GLY A 1 358 ? 4.493 4.982 6.859 1.00 96.81 358 GLY A N 1
ATOM 2572 C CA . GLY A 1 358 ? 5.386 6.131 6.839 1.00 96.81 358 GLY A CA 1
ATOM 2573 C C . GLY A 1 358 ? 6.722 5.810 6.184 1.00 96.81 358 GLY A C 1
ATOM 2574 O O . GLY A 1 358 ? 7.217 4.687 6.258 1.00 96.81 358 GLY A O 1
ATOM 2575 N N . VAL A 1 359 ? 7.314 6.825 5.561 1.00 96.81 359 VAL A N 1
ATOM 2576 C CA . VAL A 1 359 ? 8.683 6.823 5.029 1.00 96.81 359 VAL A CA 1
ATOM 2577 C C . VAL A 1 359 ? 9.402 8.014 5.653 1.00 96.81 359 VAL A C 1
ATOM 2579 O O . VAL A 1 359 ? 8.803 9.083 5.777 1.00 96.81 359 VAL A O 1
ATOM 2582 N N . SER A 1 360 ? 10.650 7.831 6.081 1.00 94.50 360 SER A N 1
ATOM 2583 C CA . SER A 1 360 ? 11.441 8.910 6.681 1.00 94.50 360 SER A CA 1
ATOM 2584 C C . SER A 1 360 ? 11.812 9.990 5.664 1.00 94.50 360 SER A C 1
ATOM 2586 O O . SER A 1 360 ? 11.892 9.733 4.463 1.00 94.50 360 SER A O 1
ATOM 2588 N N . GLU A 1 361 ? 12.078 11.204 6.150 1.00 90.62 361 GLU A N 1
ATOM 2589 C CA . GLU A 1 361 ? 12.442 12.352 5.304 1.00 90.62 361 GLU A CA 1
ATOM 2590 C C . GLU A 1 361 ? 13.738 12.145 4.510 1.00 90.62 361 GLU A C 1
ATOM 2592 O O . GLU A 1 361 ? 13.915 12.747 3.457 1.00 90.62 361 GLU A O 1
ATOM 2597 N N . ASP A 1 362 ? 14.641 11.293 4.995 1.00 92.00 362 ASP A N 1
ATOM 2598 C CA . ASP A 1 362 ? 15.886 10.901 4.325 1.00 92.00 362 ASP A CA 1
ATOM 2599 C C . ASP A 1 362 ? 15.719 9.682 3.393 1.00 92.00 362 ASP A C 1
ATOM 2601 O O . ASP A 1 362 ? 16.678 9.246 2.758 1.00 92.00 362 ASP A O 1
ATOM 2605 N N . ALA A 1 363 ? 14.500 9.140 3.290 1.00 93.69 363 ALA A N 1
ATOM 2606 C CA . ALA A 1 363 ? 14.110 7.991 2.476 1.00 93.69 363 ALA A CA 1
ATOM 2607 C C . ALA A 1 363 ? 14.842 6.664 2.760 1.00 93.69 363 ALA A C 1
ATOM 2609 O O . ALA A 1 363 ? 14.702 5.729 1.968 1.00 93.69 363 ALA A O 1
ATOM 2610 N N . VAL A 1 364 ? 15.582 6.531 3.868 1.00 95.56 364 VAL A N 1
ATOM 2611 C CA . VAL A 1 364 ? 16.313 5.289 4.209 1.00 95.56 364 VAL A CA 1
ATOM 2612 C C . VAL A 1 364 ? 15.628 4.430 5.273 1.00 95.56 364 VAL A C 1
ATOM 2614 O O . VAL A 1 364 ? 16.170 3.407 5.701 1.00 95.56 364 VAL A O 1
ATOM 2617 N N . SER A 1 365 ? 14.423 4.804 5.694 1.00 97.19 365 SER A N 1
ATOM 2618 C CA . SER A 1 365 ? 13.588 3.967 6.546 1.00 97.19 365 SER A CA 1
ATOM 2619 C C . SER A 1 365 ? 12.105 4.137 6.241 1.00 97.19 365 SER A C 1
ATOM 2621 O O . SER A 1 365 ? 11.668 5.118 5.634 1.00 97.19 365 SER A O 1
ATOM 2623 N N . GLY A 1 366 ? 11.318 3.158 6.661 1.00 97.94 366 GLY A N 1
ATOM 2624 C CA . GLY A 1 366 ? 9.870 3.211 6.592 1.00 97.94 366 GLY A CA 1
ATOM 2625 C C . GLY A 1 366 ? 9.235 2.200 7.528 1.00 97.94 366 GLY A C 1
ATOM 2626 O O . GLY A 1 366 ? 9.927 1.411 8.168 1.00 97.94 366 GLY A O 1
ATOM 2627 N N . HIS A 1 367 ? 7.916 2.233 7.638 1.00 98.62 367 HIS A N 1
ATOM 2628 C CA . HIS A 1 367 ? 7.180 1.279 8.455 1.00 98.62 367 HIS A CA 1
ATOM 2629 C C . HIS A 1 367 ? 5.737 1.135 7.993 1.00 98.62 367 HIS A C 1
ATOM 2631 O O . HIS A 1 367 ? 5.214 1.974 7.253 1.00 98.62 367 HIS A O 1
ATOM 2637 N N . ILE A 1 368 ? 5.115 0.066 8.477 1.00 98.81 368 ILE A N 1
ATOM 2638 C CA . ILE A 1 368 ? 3.670 -0.104 8.517 1.00 98.81 368 ILE A CA 1
ATOM 2639 C C . ILE A 1 368 ? 3.241 -0.465 9.939 1.00 98.81 368 ILE A C 1
ATOM 2641 O O . ILE A 1 368 ? 3.958 -1.180 10.647 1.00 98.81 368 ILE A O 1
ATOM 2645 N N . GLN A 1 369 ? 2.058 -0.019 10.340 1.00 98.75 369 GLN A N 1
ATOM 2646 C CA . GLN A 1 369 ? 1.473 -0.345 11.636 1.00 98.75 369 GLN A CA 1
ATOM 2647 C C . GLN A 1 369 ? -0.018 -0.631 11.482 1.00 98.75 369 GLN A C 1
ATOM 2649 O O . GLN A 1 369 ? -0.755 0.192 10.955 1.00 98.75 369 GLN A O 1
ATOM 2654 N N . LEU A 1 370 ? -0.476 -1.791 11.945 1.00 98.81 370 LEU A N 1
ATOM 2655 C CA . LEU A 1 370 ? -1.894 -2.113 12.066 1.00 98.81 370 LEU A CA 1
ATOM 2656 C C . LEU A 1 370 ? -2.443 -1.498 13.354 1.00 98.81 370 LEU A C 1
ATOM 2658 O O . LEU A 1 370 ? -1.918 -1.724 14.443 1.00 98.81 370 LEU A O 1
ATOM 2662 N N . LEU A 1 371 ? -3.552 -0.780 13.230 1.00 98.62 371 LEU A N 1
ATOM 2663 C CA . LEU A 1 371 ? -4.253 -0.159 14.339 1.00 98.62 371 LEU A CA 1
ATOM 2664 C C . LEU A 1 371 ? -5.668 -0.732 14.408 1.00 98.62 371 LEU A C 1
ATOM 2666 O O . LEU A 1 371 ? -6.512 -0.506 13.537 1.00 98.62 371 LEU A O 1
ATOM 2670 N N . LYS A 1 372 ? -5.921 -1.481 15.480 1.00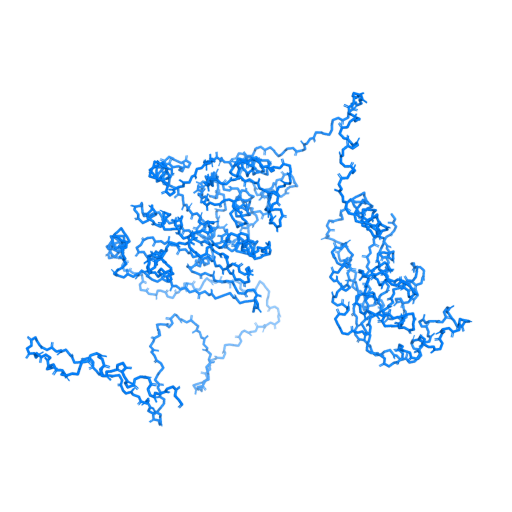 98.44 372 LYS A N 1
ATOM 2671 C CA . LYS A 1 372 ? -7.236 -2.006 15.845 1.00 98.44 372 LYS A CA 1
ATOM 2672 C C . LYS A 1 372 ? -7.712 -1.283 17.106 1.00 98.44 372 LYS A C 1
ATOM 2674 O O . LYS A 1 372 ? -7.206 -1.599 18.187 1.00 98.44 372 LYS A O 1
ATOM 2679 N N . PRO A 1 373 ? -8.621 -0.296 16.996 1.00 98.44 373 PRO A N 1
ATOM 2680 C CA . PRO A 1 373 ? -9.051 0.507 18.136 1.00 98.44 373 PRO A CA 1
ATOM 2681 C C . PRO A 1 373 ? -9.481 -0.351 19.334 1.00 98.44 373 PRO A C 1
ATOM 2683 O O . PRO A 1 373 ? -10.415 -1.139 19.237 1.00 98.44 373 PRO A O 1
ATOM 2686 N N . GLY A 1 374 ? -8.792 -0.186 20.466 1.00 97.19 374 GLY A N 1
ATOM 2687 C CA . GLY A 1 374 ? -9.058 -0.912 21.714 1.00 97.19 374 GLY A CA 1
ATOM 2688 C C . GLY A 1 374 ? -8.215 -2.172 21.939 1.00 97.19 374 GLY A C 1
ATOM 2689 O O . GLY A 1 374 ? -7.945 -2.504 23.090 1.00 97.19 374 GLY A O 1
ATOM 2690 N N . GLU A 1 375 ? -7.747 -2.824 20.874 1.00 97.62 375 GLU A N 1
ATOM 2691 C CA . GLU A 1 375 ? -6.909 -4.036 20.935 1.00 97.62 375 GLU A CA 1
ATOM 2692 C C . GLU A 1 375 ? -5.410 -3.710 20.810 1.00 97.62 375 GLU A C 1
ATOM 2694 O O . GLU A 1 375 ? -4.579 -4.255 21.545 1.00 97.62 375 GLU A O 1
ATOM 2699 N N . LEU A 1 376 ? -5.069 -2.804 19.889 1.00 98.19 376 LEU A N 1
ATOM 2700 C CA . LEU A 1 376 ? -3.705 -2.357 19.588 1.00 98.19 376 LEU A CA 1
ATOM 2701 C C . LEU A 1 376 ? -3.562 -0.852 19.834 1.00 98.19 376 LEU A C 1
ATOM 2703 O O . LEU A 1 376 ? -4.552 -0.115 19.877 1.00 98.19 376 LEU A O 1
ATOM 2707 N N . ALA A 1 377 ? -2.319 -0.393 19.991 1.00 98.19 377 ALA A N 1
ATOM 2708 C CA . ALA A 1 377 ? -2.003 1.023 20.126 1.00 98.19 377 ALA A CA 1
ATOM 2709 C C . ALA A 1 377 ? -2.628 1.832 18.983 1.00 98.19 377 ALA A C 1
ATOM 2711 O O . ALA A 1 377 ? -2.397 1.538 17.810 1.00 98.19 377 ALA A O 1
ATOM 2712 N N . CYS A 1 378 ? -3.395 2.868 19.330 1.00 98.25 378 CYS A N 1
ATOM 2713 C CA . CYS A 1 378 ? -3.756 3.901 18.368 1.00 98.25 378 CYS A CA 1
ATOM 2714 C C . CYS A 1 378 ? -2.564 4.855 18.159 1.00 98.25 378 CYS A C 1
ATOM 2716 O O . CYS A 1 378 ? -1.594 4.816 18.920 1.00 98.25 378 CYS A O 1
ATOM 2718 N N . PHE A 1 379 ? -2.632 5.736 17.161 1.00 97.56 379 PHE A N 1
ATOM 2719 C CA . PHE A 1 379 ? -1.517 6.634 16.832 1.00 97.56 379 PHE A CA 1
ATOM 2720 C C . PHE A 1 379 ? -1.174 7.600 17.988 1.00 97.56 379 PHE A C 1
ATOM 2722 O O . PHE A 1 379 ? -0.024 7.973 18.188 1.00 97.56 379 PHE A O 1
ATOM 2729 N N . GLU A 1 380 ? -2.166 7.934 18.818 1.00 96.81 380 GLU A N 1
ATOM 2730 C CA . GLU A 1 380 ? -2.021 8.767 20.021 1.00 96.81 380 GLU A CA 1
ATOM 2731 C C . GLU A 1 380 ? -1.579 8.002 21.276 1.00 96.81 380 GLU A C 1
ATOM 2733 O O . GLU A 1 380 ? -1.383 8.605 22.329 1.00 96.81 380 GLU A O 1
ATOM 2738 N N . CYS A 1 381 ? -1.444 6.673 21.226 1.00 97.62 381 CYS A N 1
ATOM 2739 C CA . CYS A 1 381 ? -0.921 5.926 22.373 1.00 97.62 381 CYS A CA 1
ATOM 2740 C C . CYS A 1 381 ? 0.584 6.155 22.560 1.00 97.62 381 CYS A C 1
ATOM 2742 O O . CYS A 1 381 ? 1.048 6.187 23.698 1.00 97.62 381 CYS A O 1
ATOM 2744 N N . ALA A 1 382 ? 1.312 6.332 21.455 1.00 94.69 382 ALA A N 1
ATOM 2745 C CA . ALA A 1 382 ? 2.742 6.621 21.421 1.00 94.69 382 ALA A CA 1
ATOM 2746 C C . ALA A 1 382 ? 3.018 7.754 20.411 1.00 94.69 382 ALA A C 1
ATOM 2748 O O . ALA A 1 382 ? 3.581 7.507 19.342 1.00 94.69 382 ALA A O 1
ATOM 2749 N N . PRO A 1 383 ? 2.570 8.990 20.704 1.00 93.50 383 PRO A N 1
ATOM 2750 C CA . PRO A 1 383 ? 2.674 10.092 19.762 1.00 93.50 383 PRO A CA 1
ATOM 2751 C C . PRO A 1 383 ? 4.143 10.490 19.546 1.00 93.50 383 PRO A C 1
ATOM 2753 O O . PRO A 1 383 ? 4.931 10.488 20.498 1.00 93.50 383 PRO A O 1
ATOM 2756 N N . PRO A 1 384 ? 4.529 10.896 18.324 1.00 91.38 384 PRO A N 1
ATOM 2757 C CA . PRO A 1 384 ? 5.847 11.472 18.094 1.00 91.38 384 PRO A CA 1
ATOM 2758 C C . PRO A 1 384 ? 6.002 12.778 18.883 1.00 91.38 384 PRO A C 1
ATOM 2760 O O . PRO A 1 384 ? 5.022 13.477 19.155 1.00 91.38 384 PRO A O 1
ATOM 2763 N N . LEU A 1 385 ? 7.247 13.142 19.208 1.00 91.00 385 LEU A N 1
ATOM 2764 C CA . LEU A 1 385 ? 7.566 14.285 20.076 1.00 91.00 385 LEU A CA 1
ATOM 2765 C C . LEU A 1 385 ? 6.875 15.587 19.646 1.00 91.00 385 LEU A C 1
ATOM 2767 O O . LEU A 1 385 ? 6.409 16.343 20.495 1.00 91.00 385 LEU A O 1
ATOM 2771 N N . ILE A 1 386 ? 6.791 15.833 18.338 1.00 89.31 386 ILE A N 1
ATOM 2772 C CA . ILE A 1 386 ? 6.162 17.033 17.782 1.00 89.31 386 ILE A CA 1
ATOM 2773 C C . ILE A 1 386 ? 4.674 17.133 18.145 1.00 89.31 386 ILE A C 1
ATOM 2775 O O . ILE A 1 386 ? 4.214 18.191 18.566 1.00 89.31 386 ILE A O 1
ATOM 2779 N N . VAL A 1 387 ? 3.952 16.010 18.069 1.00 90.19 387 VAL A N 1
ATOM 2780 C CA . VAL A 1 387 ? 2.533 15.918 18.428 1.00 90.19 387 VAL A CA 1
ATOM 2781 C C . VAL A 1 387 ? 2.376 16.029 19.941 1.00 90.19 387 VAL A C 1
ATOM 2783 O O . VAL A 1 387 ? 1.552 16.808 20.412 1.00 90.19 387 VAL A O 1
ATOM 2786 N N . ALA A 1 388 ? 3.201 15.311 20.708 1.00 91.19 388 ALA A N 1
ATOM 2787 C CA . ALA A 1 388 ? 3.158 15.340 22.171 1.00 91.19 388 ALA A CA 1
ATOM 2788 C C . ALA A 1 388 ? 3.434 16.741 22.748 1.00 91.19 388 ALA A C 1
ATOM 2790 O O . ALA A 1 388 ? 2.865 17.116 23.769 1.00 91.19 388 ALA A O 1
ATOM 2791 N N . SER A 1 389 ? 4.290 17.517 22.078 1.00 90.62 389 SER A N 1
ATOM 2792 C CA . SER A 1 389 ? 4.680 18.870 22.495 1.00 90.62 389 SER A CA 1
ATOM 2793 C C . SER A 1 389 ? 3.741 19.964 21.971 1.00 90.62 389 SER A C 1
ATOM 2795 O O . SER A 1 389 ? 3.951 21.134 22.281 1.00 90.62 389 SER A O 1
ATOM 2797 N N . GLY A 1 390 ? 2.737 19.616 21.154 1.00 87.31 390 GLY A N 1
ATOM 2798 C CA . GLY A 1 390 ? 1.811 20.579 20.545 1.00 87.31 390 GLY A CA 1
ATOM 2799 C C . GLY A 1 390 ? 2.471 21.564 19.572 1.00 87.31 390 GLY A C 1
ATOM 2800 O O . GLY A 1 390 ? 1.952 22.659 19.361 1.00 87.31 390 GLY A O 1
ATOM 2801 N N . ILE A 1 391 ? 3.622 21.199 19.001 1.00 88.81 391 ILE A N 1
ATOM 2802 C CA . ILE A 1 391 ? 4.342 22.030 18.031 1.00 88.81 391 ILE A CA 1
ATOM 2803 C C . ILE A 1 391 ? 3.676 21.871 16.663 1.00 88.81 391 ILE A C 1
ATOM 2805 O O . ILE A 1 391 ? 3.418 20.754 16.217 1.00 88.81 391 ILE A O 1
ATOM 2809 N N . ASP A 1 392 ? 3.426 22.983 15.971 1.00 84.31 392 ASP A N 1
ATOM 2810 C CA . ASP A 1 392 ? 2.906 22.944 14.603 1.00 84.31 392 ASP A CA 1
ATOM 2811 C C . ASP A 1 392 ? 3.985 22.422 13.637 1.00 84.31 392 ASP A C 1
ATOM 2813 O O . ASP A 1 392 ? 5.057 23.014 13.502 1.00 84.31 392 ASP A O 1
ATOM 2817 N N . GLU A 1 393 ? 3.691 21.328 12.931 1.00 82.94 393 GLU A N 1
ATOM 2818 C CA . GLU A 1 393 ? 4.567 20.708 11.927 1.00 82.94 393 GLU A CA 1
ATOM 2819 C C . GLU A 1 393 ? 5.013 21.689 10.839 1.00 82.94 393 GLU A C 1
ATOM 2821 O O . GLU A 1 393 ? 6.133 21.595 10.330 1.00 82.94 393 GLU A O 1
ATOM 2826 N N . ARG A 1 394 ? 4.182 22.688 10.523 1.00 80.94 394 ARG A N 1
ATOM 2827 C CA . ARG A 1 394 ? 4.508 23.724 9.533 1.00 80.94 394 ARG A CA 1
ATOM 2828 C C . ARG A 1 394 ? 5.733 24.544 9.931 1.00 80.94 394 ARG A C 1
ATOM 2830 O O . ARG A 1 394 ? 6.411 25.069 9.058 1.00 80.94 394 ARG A O 1
ATOM 2837 N N . THR A 1 395 ? 6.054 24.613 11.224 1.00 80.19 395 THR A N 1
ATOM 2838 C CA . THR A 1 395 ? 7.245 25.320 11.719 1.00 80.19 395 THR A CA 1
ATOM 2839 C C . THR A 1 395 ? 8.554 24.573 11.442 1.00 80.19 395 THR A C 1
ATOM 2841 O O . THR A 1 395 ? 9.617 25.194 11.450 1.00 80.19 395 THR A O 1
ATOM 2844 N N . LEU A 1 396 ? 8.500 23.262 11.168 1.00 75.88 396 LEU A N 1
ATOM 2845 C CA . LEU A 1 396 ? 9.674 22.451 10.821 1.00 75.88 396 LEU A CA 1
ATOM 2846 C C . LEU A 1 396 ? 9.977 22.463 9.317 1.00 75.88 396 LEU A C 1
ATOM 2848 O O . LEU A 1 396 ? 11.137 22.328 8.921 1.00 75.88 396 LEU A O 1
ATOM 2852 N N . LYS A 1 397 ? 8.952 22.649 8.476 1.00 71.06 397 LYS A N 1
ATOM 2853 C CA . LYS A 1 397 ? 9.100 22.691 7.017 1.00 71.06 397 LYS A CA 1
ATOM 2854 C C . LYS A 1 397 ? 9.721 24.024 6.598 1.00 71.06 397 LYS A C 1
ATOM 2856 O O . LYS A 1 397 ? 9.076 25.067 6.629 1.00 71.06 397 LYS A O 1
ATOM 2861 N N . ARG A 1 398 ? 10.995 23.995 6.197 1.00 69.75 398 ARG A N 1
ATOM 2862 C CA . ARG A 1 398 ? 11.674 25.154 5.598 1.00 69.75 398 ARG A CA 1
ATOM 2863 C C . ARG A 1 398 ? 11.299 25.264 4.124 1.00 69.75 398 ARG A C 1
ATOM 2865 O O . ARG A 1 398 ? 11.402 24.282 3.390 1.00 69.75 398 ARG A O 1
ATOM 2872 N N . GLU A 1 399 ? 10.911 26.458 3.680 1.00 59.84 399 GLU A N 1
ATOM 2873 C CA . GLU A 1 399 ? 10.638 26.713 2.263 1.00 59.84 399 GLU A CA 1
ATOM 2874 C C . GLU A 1 399 ? 11.850 26.331 1.396 1.00 59.84 399 GLU A C 1
ATOM 2876 O O . GLU A 1 399 ? 12.993 26.665 1.711 1.00 59.84 399 GLU A O 1
ATOM 2881 N N . GLY A 1 400 ? 11.602 25.587 0.314 1.00 57.03 400 GLY A N 1
ATOM 2882 C CA . GLY A 1 400 ? 12.638 25.107 -0.607 1.0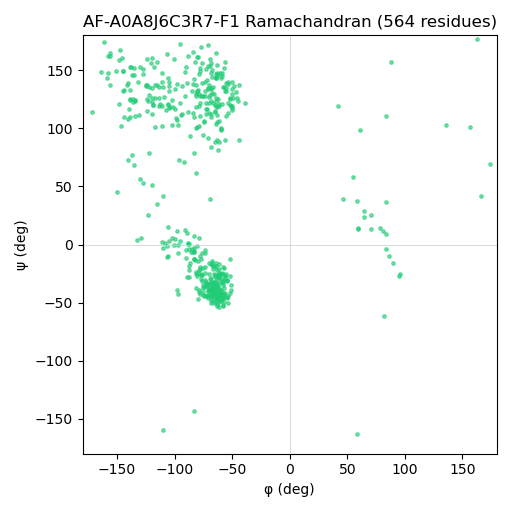0 57.03 400 GLY A CA 1
ATOM 2883 C C . GLY A 1 400 ? 13.353 23.814 -0.194 1.00 57.03 400 GLY A C 1
ATOM 2884 O O . GLY A 1 400 ? 14.146 23.300 -0.981 1.00 57.03 400 GLY A O 1
ATOM 2885 N N . VAL A 1 401 ? 13.070 23.246 0.985 1.00 66.56 401 VAL A N 1
ATOM 2886 C CA . VAL A 1 401 ? 13.609 21.941 1.403 1.00 66.56 401 VAL A CA 1
ATOM 2887 C C . VAL A 1 401 ? 12.558 20.861 1.157 1.00 66.56 401 VAL A C 1
ATOM 2889 O O . VAL A 1 401 ? 11.542 20.797 1.843 1.00 66.56 401 VAL A O 1
ATOM 2892 N N . CYS A 1 402 ? 12.795 20.007 0.162 1.00 63.75 402 CYS A N 1
ATOM 2893 C CA . CYS A 1 402 ? 11.963 18.831 -0.083 1.00 63.75 402 CYS A CA 1
ATOM 2894 C C . CYS A 1 402 ? 12.504 17.637 0.706 1.00 63.75 402 CYS A C 1
ATOM 2896 O O . CYS A 1 402 ? 13.714 17.408 0.718 1.00 63.75 402 CYS A O 1
ATOM 2898 N N . ALA A 1 403 ? 11.610 16.845 1.302 1.00 74.25 403 ALA A N 1
ATOM 2899 C CA . ALA A 1 403 ? 11.975 15.532 1.820 1.00 74.25 403 ALA A CA 1
ATOM 2900 C C . ALA A 1 403 ? 12.577 14.686 0.688 1.00 74.25 403 ALA A C 1
ATOM 2902 O O . ALA A 1 403 ? 12.051 14.662 -0.436 1.00 74.25 403 ALA A O 1
ATOM 2903 N N . ALA A 1 404 ? 13.676 13.991 0.980 1.00 76.94 404 ALA A N 1
ATOM 2904 C CA . ALA A 1 404 ? 14.224 13.020 0.056 1.00 76.94 404 ALA A CA 1
ATOM 2905 C C . ALA A 1 404 ? 13.169 11.940 -0.203 1.00 76.94 404 ALA A C 1
ATOM 2907 O O . ALA A 1 404 ? 12.374 11.559 0.654 1.00 76.94 404 ALA A O 1
ATOM 2908 N N . SER A 1 405 ? 13.123 11.473 -1.441 1.00 78.19 405 SER A N 1
ATOM 2909 C CA . SER A 1 405 ? 12.092 10.555 -1.893 1.00 78.19 405 SER A CA 1
ATOM 2910 C C . SER A 1 405 ? 12.734 9.537 -2.806 1.00 78.19 405 SER A C 1
ATOM 2912 O O . SER A 1 405 ? 13.083 9.861 -3.942 1.00 78.19 405 SER A O 1
ATOM 2914 N N . LEU A 1 406 ? 12.864 8.310 -2.306 1.00 90.31 406 LEU A N 1
ATOM 2915 C CA . LEU A 1 406 ? 13.426 7.199 -3.054 1.00 90.31 406 LEU A CA 1
ATOM 2916 C C . LEU A 1 406 ? 12.301 6.237 -3.475 1.00 90.31 406 LEU A C 1
ATOM 2918 O O . LEU A 1 406 ? 11.595 5.712 -2.606 1.00 90.31 406 LEU A O 1
ATOM 2922 N N . PRO A 1 407 ? 12.112 5.984 -4.785 1.00 94.75 407 PRO A N 1
ATOM 2923 C CA . PRO A 1 407 ? 11.022 5.136 -5.269 1.00 94.75 407 PRO A CA 1
ATOM 2924 C C . PRO A 1 407 ? 11.129 3.689 -4.770 1.00 94.75 407 PRO A C 1
ATOM 2926 O O . PRO A 1 407 ? 10.109 3.022 -4.622 1.00 94.75 407 PRO A O 1
ATOM 2929 N N . THR A 1 408 ? 12.337 3.210 -4.456 1.00 96.69 408 THR A N 1
ATOM 2930 C CA . THR A 1 408 ? 12.563 1.871 -3.893 1.00 96.69 408 THR A CA 1
ATOM 2931 C C . THR A 1 408 ? 11.965 1.738 -2.496 1.00 96.69 408 THR A C 1
ATOM 2933 O O . THR A 1 408 ? 11.183 0.822 -2.262 1.00 96.69 408 THR A O 1
ATOM 2936 N N . THR A 1 409 ? 12.258 2.674 -1.589 1.00 96.75 409 THR A N 1
ATOM 2937 C CA . THR A 1 409 ? 11.713 2.674 -0.223 1.00 96.75 409 THR A CA 1
ATOM 2938 C C . THR A 1 409 ? 10.193 2.776 -0.247 1.00 96.75 409 THR A C 1
ATOM 2940 O O . THR A 1 409 ? 9.514 2.032 0.457 1.00 96.75 409 THR A O 1
ATOM 2943 N N . MET A 1 410 ? 9.644 3.631 -1.116 1.00 96.69 410 MET A N 1
ATOM 2944 C CA . MET A 1 410 ? 8.193 3.745 -1.298 1.00 96.69 410 MET A CA 1
ATOM 2945 C C . MET A 1 410 ? 7.576 2.446 -1.824 1.00 96.69 410 MET A C 1
ATOM 2947 O O . MET A 1 410 ? 6.547 2.018 -1.307 1.00 96.69 410 MET A O 1
ATOM 2951 N N . GLY A 1 411 ? 8.215 1.794 -2.799 1.00 98.06 411 GLY A N 1
ATOM 2952 C CA . GLY A 1 411 ? 7.774 0.507 -3.336 1.00 98.06 411 GLY A CA 1
ATOM 2953 C C . GLY A 1 411 ? 7.813 -0.621 -2.302 1.00 98.06 411 GLY A C 1
ATOM 2954 O O . GLY A 1 411 ? 6.861 -1.394 -2.215 1.00 98.06 411 GLY A O 1
ATOM 2955 N N . ILE A 1 412 ? 8.864 -0.685 -1.476 1.00 98.50 412 ILE A N 1
ATOM 2956 C CA . ILE A 1 412 ? 8.982 -1.666 -0.385 1.00 98.50 412 ILE A CA 1
ATOM 2957 C C . ILE A 1 412 ? 7.878 -1.440 0.647 1.00 98.50 412 ILE A C 1
ATOM 2959 O O . ILE A 1 412 ? 7.146 -2.375 0.963 1.00 98.50 412 ILE A O 1
ATOM 2963 N N . VAL A 1 413 ? 7.704 -0.207 1.132 1.00 98.69 413 VAL A N 1
ATOM 2964 C CA . VAL A 1 413 ? 6.670 0.106 2.131 1.00 98.69 413 VAL A CA 1
ATOM 2965 C C . VAL A 1 413 ? 5.267 -0.148 1.577 1.00 98.69 413 VAL A C 1
ATOM 2967 O O . VAL A 1 413 ? 4.460 -0.767 2.265 1.00 98.69 413 VAL A O 1
ATOM 2970 N N . ALA A 1 414 ? 4.982 0.232 0.326 1.00 98.75 414 ALA A N 1
ATOM 2971 C CA . ALA A 1 414 ? 3.701 -0.058 -0.322 1.00 98.75 414 ALA A CA 1
ATOM 2972 C C . ALA A 1 414 ? 3.456 -1.570 -0.475 1.00 98.75 414 ALA A C 1
ATOM 2974 O O . ALA A 1 414 ? 2.357 -2.049 -0.195 1.00 98.75 414 ALA A O 1
ATOM 2975 N N . GLY A 1 415 ? 4.486 -2.330 -0.858 1.00 98.81 415 GLY A N 1
ATOM 2976 C CA . GLY A 1 415 ? 4.422 -3.788 -0.945 1.00 98.81 415 GLY A CA 1
ATOM 2977 C C . GLY A 1 415 ? 4.131 -4.437 0.408 1.00 98.81 415 GLY A C 1
ATOM 2978 O O . GLY A 1 415 ? 3.218 -5.256 0.509 1.00 98.81 415 GLY A O 1
ATOM 2979 N N . LEU A 1 416 ? 4.843 -4.031 1.464 1.00 98.81 416 LEU A N 1
ATOM 2980 C CA . LEU A 1 416 ? 4.594 -4.505 2.829 1.00 98.81 416 LEU A CA 1
ATOM 2981 C C . LEU A 1 416 ? 3.178 -4.145 3.298 1.00 98.81 416 LEU A C 1
ATOM 2983 O O . LEU A 1 416 ? 2.484 -4.996 3.858 1.00 98.81 416 LEU A O 1
ATOM 2987 N N . LEU A 1 417 ? 2.739 -2.910 3.039 1.00 98.88 417 LEU A N 1
ATOM 2988 C CA . LEU A 1 417 ? 1.416 -2.399 3.396 1.00 98.88 417 LEU A CA 1
ATOM 2989 C C . LEU A 1 417 ? 0.306 -3.246 2.772 1.00 98.88 417 LEU A C 1
ATOM 2991 O O . LEU A 1 417 ? -0.572 -3.739 3.484 1.00 98.88 417 LEU A O 1
ATOM 2995 N N . VAL A 1 418 ? 0.362 -3.458 1.455 1.00 98.88 418 VAL A N 1
ATOM 2996 C CA . VAL A 1 418 ? -0.656 -4.235 0.739 1.00 98.88 418 VAL A CA 1
ATOM 2997 C C . VAL A 1 418 ? -0.573 -5.714 1.093 1.00 98.88 418 VAL A C 1
ATOM 2999 O O . VAL A 1 418 ? -1.612 -6.340 1.286 1.00 98.88 418 VAL A O 1
ATOM 3002 N N . GLN A 1 419 ? 0.624 -6.272 1.280 1.00 98.75 419 GLN A N 1
ATOM 3003 C CA . GLN A 1 419 ? 0.762 -7.652 1.743 1.00 98.75 419 GLN A CA 1
ATOM 3004 C C . GLN A 1 419 ? 0.110 -7.846 3.118 1.00 98.75 419 GLN A C 1
ATOM 3006 O O . GLN A 1 419 ? -0.575 -8.844 3.342 1.00 98.75 419 GLN A O 1
ATOM 3011 N N . ASN A 1 420 ? 0.273 -6.892 4.040 1.00 98.75 420 ASN A N 1
ATOM 3012 C CA . ASN A 1 420 ? -0.373 -6.953 5.348 1.00 98.75 420 ASN A CA 1
ATOM 3013 C C . ASN A 1 420 ? -1.894 -6.769 5.257 1.00 98.75 420 ASN A C 1
ATOM 3015 O O . ASN A 1 420 ? -2.632 -7.488 5.931 1.00 98.75 420 ASN A O 1
ATOM 3019 N N . ALA A 1 421 ? -2.361 -5.878 4.376 1.00 98.81 421 ALA A N 1
ATOM 3020 C CA . ALA A 1 421 ? -3.781 -5.707 4.081 1.00 98.81 421 ALA A CA 1
ATOM 3021 C C . ALA A 1 421 ? -4.409 -6.992 3.519 1.00 98.81 421 ALA A C 1
ATOM 3023 O O . ALA A 1 421 ? -5.478 -7.389 3.969 1.00 98.81 421 ALA A O 1
ATOM 3024 N N . LEU A 1 422 ? -3.745 -7.684 2.587 1.00 98.62 422 LEU A N 1
ATOM 3025 C CA . LEU A 1 422 ? -4.232 -8.948 2.030 1.00 98.62 422 LEU A CA 1
ATOM 3026 C C . LEU A 1 422 ? -4.288 -10.047 3.092 1.00 98.62 422 LEU A C 1
ATOM 3028 O O . LEU A 1 422 ? -5.325 -10.697 3.205 1.00 98.62 422 LEU A O 1
ATOM 3032 N N . LYS A 1 423 ? -3.225 -10.221 3.896 1.00 98.50 423 LYS A N 1
ATOM 3033 C CA . LYS A 1 423 ? -3.218 -11.177 5.022 1.00 98.50 423 LYS A CA 1
ATOM 3034 C C . LYS A 1 423 ? -4.401 -10.937 5.961 1.00 98.50 423 LYS A C 1
ATOM 3036 O O . LYS A 1 423 ? -5.080 -11.882 6.341 1.00 98.50 423 LYS A O 1
ATOM 3041 N N . TYR A 1 424 ? -4.673 -9.670 6.282 1.00 98.50 424 TYR A N 1
ATOM 3042 C CA . TYR A 1 424 ? -5.789 -9.274 7.140 1.00 98.50 424 TYR A CA 1
ATOM 3043 C C . TYR A 1 424 ? -7.161 -9.521 6.489 1.00 98.50 424 TYR A C 1
ATOM 3045 O O . TYR A 1 424 ? -8.053 -10.086 7.111 1.00 98.50 424 TYR A O 1
ATOM 3053 N N . LEU A 1 425 ? -7.344 -9.116 5.230 1.00 98.31 425 LEU A N 1
ATOM 3054 C CA . LEU A 1 425 ? -8.634 -9.189 4.534 1.00 98.31 425 LEU A CA 1
ATOM 3055 C C . LEU A 1 425 ? -9.029 -10.611 4.115 1.00 98.31 425 LEU A C 1
ATOM 3057 O O . LEU A 1 425 ? -10.224 -10.901 4.005 1.00 98.31 425 LEU A O 1
ATOM 3061 N N . LEU A 1 426 ? -8.039 -11.460 3.830 1.00 97.69 426 LEU A N 1
ATOM 3062 C CA . LEU A 1 426 ? -8.218 -12.815 3.300 1.00 97.69 426 LEU A CA 1
ATOM 3063 C C . LEU A 1 426 ? -7.854 -13.919 4.298 1.00 97.69 426 LEU A C 1
ATOM 3065 O O . LEU A 1 426 ? -7.965 -15.088 3.940 1.00 97.69 426 LEU A O 1
ATOM 3069 N N . ASP A 1 427 ? -7.470 -13.547 5.521 1.00 96.75 427 ASP A N 1
ATOM 3070 C CA . ASP A 1 427 ? -7.209 -14.453 6.642 1.00 96.75 427 ASP A CA 1
ATOM 3071 C C . ASP A 1 427 ? -6.182 -15.547 6.305 1.00 96.75 427 ASP A C 1
ATOM 3073 O O . ASP A 1 427 ? -6.462 -16.745 6.325 1.00 96.75 427 ASP A O 1
ATOM 3077 N N . PHE A 1 428 ? -4.978 -15.116 5.915 1.00 96.19 428 PHE A N 1
ATOM 3078 C CA . PHE A 1 428 ? -3.862 -16.021 5.640 1.00 96.19 428 PHE A CA 1
ATOM 3079 C C . PHE A 1 428 ? -2.543 -15.495 6.200 1.00 96.19 428 PHE A C 1
ATOM 3081 O O . PHE A 1 428 ? -2.309 -14.287 6.298 1.00 96.19 428 PHE A O 1
ATOM 3088 N N . GLY A 1 429 ? -1.638 -16.425 6.510 1.00 95.19 429 GLY A N 1
ATOM 3089 C CA . GLY A 1 429 ? -0.351 -16.110 7.121 1.00 95.19 429 GLY A CA 1
ATOM 3090 C C . GLY A 1 429 ? -0.497 -15.373 8.458 1.00 95.19 429 GLY A C 1
ATOM 3091 O O . GLY A 1 429 ? -1.553 -15.358 9.082 1.00 95.19 429 GLY A O 1
ATOM 3092 N N . ARG A 1 430 ? 0.589 -14.739 8.910 1.00 96.88 430 ARG A N 1
ATOM 3093 C CA . ARG A 1 430 ? 0.592 -13.942 10.144 1.00 96.88 430 ARG A CA 1
ATOM 3094 C C . ARG A 1 430 ? 0.515 -12.457 9.823 1.00 96.88 430 ARG A C 1
ATOM 3096 O O . ARG A 1 430 ? 1.436 -11.924 9.203 1.00 96.88 430 ARG A O 1
ATOM 3103 N N . VAL A 1 431 ? -0.540 -11.778 10.265 1.00 98.12 431 VAL A N 1
ATOM 3104 C CA . VAL A 1 431 ? -0.652 -10.313 10.170 1.00 98.12 431 VAL A CA 1
ATOM 3105 C C . VAL A 1 431 ? 0.372 -9.656 11.103 1.00 98.12 431 VAL A C 1
ATOM 3107 O O . VAL A 1 431 ? 0.544 -10.072 12.246 1.00 98.12 431 VAL A O 1
ATOM 3110 N N . SER A 1 432 ? 1.079 -8.648 10.596 1.00 98.19 432 SER A N 1
ATOM 3111 C CA . SER A 1 432 ? 2.063 -7.875 11.353 1.00 98.19 432 SER A CA 1
ATOM 3112 C C . SER A 1 432 ? 1.380 -6.671 11.996 1.00 98.19 432 SER A C 1
ATOM 3114 O O . SER A 1 432 ? 0.711 -5.901 11.308 1.00 98.19 432 SER A O 1
ATOM 3116 N N . GLU A 1 433 ? 1.552 -6.504 13.304 1.00 98.12 433 GLU A N 1
ATOM 3117 C CA . GLU A 1 433 ? 1.004 -5.363 14.051 1.00 98.12 433 GLU A CA 1
ATOM 3118 C C . GLU A 1 433 ? 1.858 -4.111 13.850 1.00 98.12 433 GLU A C 1
ATOM 3120 O O . GLU A 1 433 ? 1.335 -3.024 13.645 1.00 98.12 433 GLU A O 1
ATOM 3125 N N . TYR A 1 434 ? 3.175 -4.283 13.817 1.00 98.62 434 TYR A N 1
ATOM 3126 C CA . TYR A 1 434 ? 4.132 -3.302 13.331 1.00 98.62 434 TYR A CA 1
ATOM 3127 C C . TYR A 1 434 ? 5.218 -4.025 12.543 1.00 98.62 434 TYR A C 1
ATOM 3129 O O . TYR A 1 434 ? 5.701 -5.078 12.973 1.00 98.62 434 TYR A O 1
ATOM 3137 N N . LEU A 1 435 ? 5.632 -3.439 11.424 1.00 98.69 435 LEU A N 1
ATOM 3138 C CA . LEU A 1 435 ? 6.792 -3.880 10.664 1.00 98.69 435 LEU A CA 1
ATOM 3139 C C . LEU A 1 435 ? 7.566 -2.663 10.161 1.00 98.69 435 LEU A C 1
ATOM 3141 O O . LEU A 1 435 ? 7.056 -1.878 9.363 1.00 98.69 435 LEU A O 1
ATOM 3145 N N . GLY A 1 436 ? 8.800 -2.521 10.631 1.00 98.31 436 GLY A N 1
ATOM 3146 C CA . GLY A 1 436 ? 9.732 -1.507 10.162 1.00 98.31 436 GLY A CA 1
ATOM 3147 C C . GLY A 1 436 ? 10.554 -1.997 8.974 1.00 98.31 436 GLY A C 1
ATOM 3148 O O . GLY A 1 436 ? 10.686 -3.196 8.734 1.00 98.31 436 GLY A O 1
ATOM 3149 N N . TYR A 1 437 ? 11.151 -1.051 8.267 1.00 98.44 437 TYR A N 1
ATOM 3150 C CA . TYR A 1 437 ? 12.152 -1.265 7.236 1.00 98.44 437 TYR A CA 1
ATOM 3151 C C . TYR A 1 437 ? 13.280 -0.252 7.429 1.00 98.44 437 TYR A C 1
ATOM 3153 O O . TYR A 1 437 ? 13.045 0.957 7.433 1.00 98.44 437 TYR A O 1
ATOM 3161 N N . ILE A 1 438 ? 14.505 -0.746 7.589 1.00 98.12 438 ILE A N 1
ATOM 3162 C CA . ILE A 1 438 ? 15.722 0.063 7.688 1.00 98.12 438 ILE A CA 1
ATOM 3163 C C . ILE A 1 438 ? 16.605 -0.290 6.494 1.00 98.12 438 ILE A C 1
ATOM 3165 O O . ILE A 1 438 ? 17.292 -1.315 6.506 1.00 98.12 438 ILE A O 1
ATOM 3169 N N . ALA A 1 439 ? 16.601 0.573 5.478 1.00 97.25 439 ALA A N 1
ATOM 3170 C CA . ALA A 1 439 ? 17.251 0.321 4.194 1.00 97.25 439 ALA A CA 1
ATOM 3171 C C . ALA A 1 439 ? 18.773 0.191 4.312 1.00 97.25 439 ALA A C 1
ATOM 3173 O O . ALA A 1 439 ? 19.383 -0.603 3.613 1.00 97.25 439 ALA A O 1
ATOM 3174 N N . LEU A 1 440 ? 19.397 0.927 5.235 1.00 96.44 440 LEU A N 1
ATOM 3175 C CA . LEU A 1 440 ? 20.855 0.906 5.409 1.00 96.44 440 LEU A CA 1
ATOM 3176 C C . LEU A 1 440 ? 21.406 -0.429 5.931 1.00 96.44 440 LEU A C 1
ATOM 3178 O O . LEU A 1 440 ? 22.614 -0.645 5.879 1.00 96.44 440 LEU A O 1
ATOM 3182 N N . LYS A 1 441 ? 20.553 -1.281 6.509 1.00 97.62 441 LYS A N 1
ATOM 3183 C CA . LYS A 1 441 ? 20.954 -2.539 7.159 1.00 97.62 441 LYS A CA 1
ATOM 3184 C C . LYS A 1 441 ? 20.146 -3.743 6.678 1.00 97.62 441 LYS A C 1
ATOM 3186 O O . LYS A 1 441 ? 20.254 -4.800 7.293 1.00 97.62 441 LYS A O 1
ATOM 3191 N N . ASP A 1 442 ? 19.289 -3.557 5.674 1.00 97.56 442 ASP A N 1
ATOM 3192 C CA . ASP A 1 442 ? 18.307 -4.551 5.222 1.00 97.56 442 ASP A CA 1
ATOM 3193 C C . ASP A 1 442 ? 17.537 -5.200 6.386 1.00 97.56 442 ASP A C 1
ATOM 3195 O O . ASP A 1 442 ? 17.283 -6.404 6.421 1.00 97.56 442 ASP A O 1
ATOM 3199 N N . HIS A 1 443 ? 17.192 -4.387 7.390 1.00 98.06 443 HIS A N 1
ATOM 3200 C CA . HIS A 1 443 ? 16.621 -4.870 8.642 1.00 98.06 443 HIS A CA 1
ATOM 3201 C C . HIS A 1 443 ? 15.119 -4.591 8.716 1.00 98.06 443 HIS A C 1
ATOM 3203 O O . HIS A 1 443 ? 14.677 -3.465 8.484 1.00 98.06 443 HIS A O 1
ATOM 3209 N N . PHE A 1 444 ? 14.351 -5.616 9.094 1.00 98.44 444 PHE A N 1
ATOM 3210 C CA . PHE A 1 444 ? 12.890 -5.585 9.167 1.00 98.44 444 PHE A CA 1
ATOM 3211 C C . PHE A 1 444 ? 12.396 -5.921 10.585 1.00 98.44 444 PHE A C 1
ATOM 3213 O O . PHE A 1 444 ? 12.018 -7.065 10.851 1.00 98.44 444 PHE A O 1
ATOM 3220 N N . PRO A 1 445 ? 12.433 -4.968 11.535 1.00 97.56 445 PRO A N 1
ATOM 3221 C CA . PRO A 1 445 ? 11.988 -5.224 12.898 1.00 97.56 445 PRO A CA 1
ATOM 3222 C C . PRO A 1 445 ? 10.462 -5.365 12.960 1.00 97.56 445 PRO A C 1
ATOM 3224 O O . PRO A 1 445 ? 9.728 -4.540 12.418 1.00 97.56 445 PRO A O 1
ATOM 3227 N N . SER A 1 446 ? 9.984 -6.382 13.675 1.00 97.44 446 SER A N 1
ATOM 3228 C CA . SER A 1 446 ? 8.564 -6.577 13.981 1.00 97.44 446 SER A CA 1
ATOM 3229 C C . SER A 1 446 ? 8.324 -6.345 15.467 1.00 97.44 446 SER A C 1
ATOM 3231 O O . SER A 1 446 ? 9.109 -6.802 16.296 1.00 97.44 446 SER A O 1
ATOM 3233 N N . MET A 1 447 ? 7.219 -5.686 15.813 1.00 95.19 447 MET A N 1
ATOM 3234 C CA . MET A 1 447 ? 6.815 -5.497 17.211 1.00 95.19 447 MET A CA 1
ATOM 3235 C C . MET A 1 447 ? 5.294 -5.472 17.377 1.00 95.19 447 MET A C 1
ATOM 3237 O O . MET A 1 447 ? 4.553 -5.384 16.399 1.00 95.19 447 MET A O 1
ATOM 3241 N N . CYS A 1 448 ? 4.860 -5.565 18.632 1.00 95.81 448 CYS A N 1
ATOM 3242 C CA . CYS A 1 448 ? 3.478 -5.407 19.068 1.00 95.81 448 CYS A CA 1
ATOM 3243 C C . CYS A 1 448 ? 3.390 -4.136 19.913 1.00 95.81 448 CYS A C 1
ATOM 3245 O O . CYS A 1 448 ? 4.065 -4.038 20.940 1.00 95.81 448 CYS A O 1
ATOM 3247 N N . LEU A 1 449 ? 2.564 -3.174 19.504 1.00 94.94 449 LEU A N 1
ATOM 3248 C CA . LEU A 1 449 ? 2.300 -1.970 20.289 1.00 94.94 449 LEU A CA 1
ATOM 3249 C C . LEU A 1 449 ? 0.919 -2.089 20.935 1.00 94.94 449 LEU A C 1
ATOM 3251 O O . LEU A 1 449 ? -0.098 -2.191 20.245 1.00 94.94 449 LEU A O 1
ATOM 3255 N N . ARG A 1 450 ? 0.883 -2.080 22.270 1.00 97.38 450 ARG A N 1
ATOM 3256 C CA . ARG A 1 450 ? -0.356 -2.180 23.051 1.00 97.38 450 ARG A CA 1
ATOM 3257 C C . ARG A 1 450 ? -0.954 -0.801 23.351 1.00 97.38 450 ARG A C 1
ATOM 3259 O O . ARG A 1 450 ? -0.208 0.177 23.418 1.00 97.38 450 ARG A O 1
ATOM 3266 N N . PRO A 1 451 ? -2.284 -0.706 23.532 1.00 98.00 451 PRO A N 1
ATOM 3267 C CA . PRO A 1 451 ? -2.931 0.548 23.895 1.00 98.00 451 PRO A CA 1
ATOM 3268 C C . PRO A 1 451 ? -2.345 1.159 25.170 1.00 98.00 451 PRO A C 1
ATOM 3270 O O . PRO A 1 451 ? -2.100 0.460 26.150 1.00 98.00 451 PRO A O 1
ATOM 3273 N N . ASN A 1 452 ? -2.179 2.481 25.166 1.00 97.88 452 ASN A N 1
ATOM 3274 C CA . ASN A 1 452 ? -1.918 3.243 26.380 1.00 97.88 452 ASN A CA 1
ATOM 3275 C C . ASN A 1 452 ? -3.242 3.419 27.145 1.00 97.88 452 ASN A C 1
ATOM 3277 O O . ASN A 1 452 ? -4.194 3.996 26.606 1.00 97.88 452 ASN A O 1
ATOM 3281 N N . LEU A 1 453 ? -3.290 2.947 28.394 1.00 96.81 453 LEU A N 1
ATOM 3282 C CA . LEU A 1 453 ? -4.471 3.031 29.264 1.00 96.81 453 LEU A CA 1
ATOM 3283 C C . LEU A 1 453 ? -4.887 4.486 29.544 1.00 96.81 453 LEU A C 1
ATOM 3285 O O . LEU A 1 453 ? -6.067 4.779 29.736 1.00 96.81 453 LEU A O 1
ATOM 3289 N N . GLU A 1 454 ? -3.927 5.408 29.489 1.00 96.94 454 GLU A N 1
ATOM 3290 C CA . GLU A 1 454 ? -4.112 6.841 29.722 1.00 96.94 454 GLU A CA 1
ATOM 3291 C C . GLU A 1 454 ? -4.062 7.663 28.424 1.00 96.94 454 GLU A C 1
ATOM 3293 O O . GLU A 1 454 ? -3.942 8.886 28.468 1.00 96.94 454 GLU A O 1
ATOM 3298 N N . CYS A 1 455 ? -4.179 7.018 27.253 1.00 97.12 455 CYS A N 1
ATOM 3299 C CA . CYS A 1 455 ? -4.140 7.688 25.946 1.00 97.12 455 CYS A CA 1
ATOM 3300 C C . CYS A 1 455 ? -5.033 8.936 25.928 1.00 97.12 455 CYS A C 1
ATOM 3302 O O . CYS A 1 455 ? -6.194 8.844 26.324 1.00 97.12 455 CYS A O 1
ATOM 3304 N N . SER A 1 456 ? -4.519 10.076 25.447 1.00 94.44 456 SER A N 1
ATOM 3305 C CA . SER A 1 456 ? -5.232 11.367 25.360 1.00 94.44 456 SER A CA 1
ATOM 3306 C C . SER A 1 456 ? -6.595 11.255 24.678 1.00 94.44 456 SER A C 1
ATOM 3308 O O . SER A 1 456 ? -7.561 11.923 25.062 1.00 94.44 456 SER A O 1
ATOM 3310 N N . GLN A 1 457 ? -6.679 10.364 23.696 1.00 95.06 457 GLN A N 1
ATOM 3311 C CA . GLN A 1 457 ? -7.841 10.129 22.864 1.00 95.06 457 GLN A CA 1
ATOM 3312 C C . GLN A 1 457 ? -8.949 9.401 23.657 1.00 95.06 457 GLN A C 1
ATOM 3314 O O . GLN A 1 457 ? -8.834 8.227 24.025 1.00 95.06 457 GLN A O 1
ATOM 3319 N N . ARG A 1 458 ? -10.074 10.094 23.903 1.00 97.62 458 ARG A N 1
ATOM 3320 C CA . ARG A 1 458 ? -11.196 9.570 24.710 1.00 97.62 458 ARG A CA 1
ATOM 3321 C C . ARG A 1 458 ? -11.845 8.306 24.127 1.00 97.62 458 ARG A C 1
ATOM 3323 O O . ARG A 1 458 ? -12.179 7.392 24.875 1.00 97.62 458 ARG A O 1
ATOM 3330 N N . TRP A 1 459 ? -12.029 8.264 22.809 1.00 98.12 459 TRP A N 1
ATOM 3331 C CA . TRP A 1 459 ? -12.593 7.131 22.087 1.00 98.12 459 TRP A CA 1
ATOM 3332 C C . TRP A 1 459 ? -11.658 5.925 22.157 1.00 98.12 459 TRP A C 1
ATOM 3334 O O . TRP A 1 459 ? -12.147 4.827 22.353 1.00 98.12 459 TRP A O 1
ATOM 3344 N N . CYS A 1 460 ? -10.333 6.098 22.104 1.00 98.25 460 CYS A N 1
ATOM 3345 C CA . CYS A 1 460 ? -9.379 5.005 22.284 1.00 98.25 460 CYS A CA 1
ATOM 3346 C C . CYS A 1 460 ? -9.596 4.323 23.640 1.00 98.25 460 CYS A C 1
ATOM 3348 O O . CYS A 1 460 ? -9.774 3.108 23.684 1.00 98.25 460 CYS A O 1
ATOM 3350 N N . ARG A 1 461 ? -9.684 5.095 24.732 1.00 98.25 461 ARG A N 1
ATOM 3351 C CA . ARG A 1 461 ? -9.986 4.551 26.071 1.00 98.25 461 ARG A CA 1
ATOM 3352 C C . ARG A 1 461 ? -11.348 3.853 26.123 1.00 98.25 461 ARG A C 1
ATOM 3354 O O . ARG A 1 461 ? -11.477 2.794 26.730 1.00 98.25 461 ARG A O 1
ATOM 3361 N N . GLN A 1 462 ? -12.357 4.401 25.445 1.00 98.25 462 GLN A N 1
ATOM 3362 C CA . GLN A 1 462 ? -13.666 3.755 25.341 1.00 98.25 462 GLN A CA 1
ATOM 3363 C C . GLN A 1 462 ? -13.595 2.419 24.582 1.00 98.25 462 GLN A C 1
ATOM 3365 O O . GLN A 1 462 ? -14.098 1.414 25.076 1.00 98.25 462 GLN A O 1
ATOM 3370 N N . ARG A 1 463 ? -12.898 2.374 23.441 1.00 98.25 463 ARG A N 1
ATOM 3371 C CA . ARG A 1 463 ? -12.687 1.149 22.656 1.00 98.25 463 ARG A CA 1
ATOM 3372 C C . ARG A 1 463 ? -11.892 0.099 23.425 1.00 98.25 463 ARG A C 1
ATOM 3374 O O . ARG A 1 463 ? -12.192 -1.082 23.303 1.00 98.25 463 ARG A O 1
ATOM 3381 N N . GLN A 1 464 ? -10.928 0.508 24.250 1.00 98.19 464 GLN A N 1
ATOM 3382 C CA . GLN A 1 464 ? -10.224 -0.403 25.157 1.00 98.19 464 GLN A CA 1
ATOM 3383 C C . GLN A 1 464 ? -11.198 -1.055 26.146 1.00 98.19 464 GLN A C 1
ATOM 3385 O O . GLN A 1 464 ? -11.183 -2.273 26.310 1.00 98.19 464 GLN A O 1
ATOM 3390 N N . ALA A 1 465 ? -12.090 -0.274 26.763 1.00 97.31 465 ALA A N 1
ATOM 3391 C CA . ALA A 1 465 ? -13.103 -0.815 27.668 1.00 97.31 465 ALA A CA 1
ATOM 3392 C C . ALA A 1 465 ? -14.076 -1.769 26.952 1.00 97.31 465 ALA A C 1
ATOM 3394 O O . ALA A 1 465 ? -14.432 -2.814 27.501 1.00 97.31 465 ALA A O 1
ATOM 3395 N N . ASP A 1 466 ? -14.485 -1.441 25.725 1.00 97.00 466 ASP A N 1
ATOM 3396 C CA . ASP A 1 466 ? -15.346 -2.302 24.909 1.00 97.00 466 ASP A CA 1
ATOM 3397 C C . ASP A 1 466 ? -14.643 -3.615 24.536 1.00 97.00 466 ASP A C 1
ATOM 3399 O O . ASP A 1 466 ? -15.238 -4.690 24.641 1.00 97.00 466 ASP A O 1
ATOM 3403 N N . TYR A 1 467 ? -13.357 -3.551 24.188 1.00 96.19 467 TYR A N 1
ATOM 3404 C CA . TYR A 1 467 ? -12.545 -4.726 23.883 1.00 96.19 467 TYR A CA 1
ATOM 3405 C C . TYR A 1 467 ? -12.370 -5.644 25.101 1.00 96.19 467 TYR A C 1
ATOM 3407 O O . TYR A 1 467 ? -12.523 -6.857 24.982 1.00 96.19 467 TYR A O 1
ATOM 3415 N N . GLN A 1 468 ? -12.149 -5.088 26.296 1.00 94.50 468 GLN A N 1
ATOM 3416 C CA . GLN A 1 468 ? -12.069 -5.886 27.528 1.00 94.50 468 GLN A CA 1
ATOM 3417 C C . GLN A 1 468 ? -13.387 -6.603 27.845 1.00 94.50 468 GLN A C 1
ATOM 3419 O O . GLN A 1 468 ? -13.384 -7.775 28.220 1.00 94.50 468 GLN A O 1
ATOM 3424 N N . LYS A 1 469 ? -14.532 -5.936 27.643 1.00 95.50 469 LYS A N 1
ATOM 3425 C CA . LYS A 1 469 ? -15.851 -6.579 27.783 1.00 95.50 469 LYS A CA 1
ATOM 3426 C C . LYS A 1 469 ? -16.042 -7.697 26.764 1.00 95.50 469 LYS A C 1
ATOM 3428 O O . LYS A 1 469 ? -16.585 -8.742 27.110 1.00 95.50 469 LYS A O 1
ATOM 3433 N N . HIS A 1 470 ? -15.592 -7.485 25.528 1.00 92.75 470 HIS A N 1
ATOM 3434 C CA . HIS A 1 470 ? -15.630 -8.514 24.499 1.00 92.75 470 HIS A CA 1
ATOM 3435 C C . HIS A 1 470 ? -14.783 -9.729 24.899 1.00 92.75 470 HIS A C 1
ATOM 3437 O O . HIS A 1 470 ? -15.308 -10.839 24.897 1.00 92.75 470 HIS A O 1
ATOM 3443 N N . LEU A 1 471 ? -13.536 -9.529 25.337 1.00 91.00 471 LEU A N 1
ATOM 3444 C CA . LEU A 1 471 ? -12.674 -10.613 25.820 1.00 91.00 471 LEU A CA 1
ATOM 3445 C C . LEU A 1 471 ? -13.304 -11.386 26.984 1.00 91.00 471 LEU A C 1
ATOM 3447 O O . LEU A 1 471 ? -13.288 -12.612 26.979 1.00 91.00 471 LEU A O 1
ATOM 3451 N N . ALA A 1 472 ? -13.918 -10.686 27.939 1.00 91.88 472 ALA A N 1
ATOM 3452 C CA . ALA A 1 472 ? -14.618 -11.317 29.057 1.00 91.88 472 ALA A CA 1
ATOM 3453 C C . ALA A 1 472 ? -15.877 -12.103 28.633 1.00 91.88 472 ALA A C 1
ATOM 3455 O O . ALA A 1 472 ? -16.339 -12.961 29.381 1.00 91.88 472 ALA A O 1
ATOM 3456 N N . SER A 1 473 ? -16.443 -11.810 27.456 1.00 92.19 473 SER A N 1
ATOM 3457 C CA . SER A 1 473 ? -17.599 -12.526 26.898 1.00 92.19 473 SER A CA 1
ATOM 3458 C C . SER A 1 473 ? -17.223 -13.772 26.094 1.00 92.19 473 SER A C 1
ATOM 3460 O O . SER A 1 473 ? -18.095 -14.595 25.808 1.00 92.19 473 SER A O 1
ATOM 3462 N N . LEU A 1 474 ? -15.950 -13.913 25.710 1.00 88.31 474 LEU A N 1
ATOM 3463 C CA . LEU A 1 474 ? -15.489 -15.067 24.952 1.00 88.31 474 LEU A CA 1
ATOM 3464 C C . LEU A 1 474 ? -15.464 -16.310 25.853 1.00 88.31 474 LEU A C 1
ATOM 3466 O O . LEU A 1 474 ? -15.097 -16.217 27.028 1.00 88.31 474 LEU A O 1
ATOM 3470 N N . PRO A 1 475 ? -15.839 -17.489 25.324 1.00 85.44 475 PRO A N 1
ATOM 3471 C CA . PRO A 1 475 ? -15.655 -18.730 26.058 1.00 85.44 475 PRO A CA 1
ATOM 3472 C C . PRO A 1 475 ? -14.164 -18.914 26.382 1.00 85.44 475 PRO A C 1
ATOM 3474 O O . PRO A 1 475 ? -13.316 -18.497 25.584 1.00 85.44 475 PRO A O 1
ATOM 3477 N N . PRO A 1 476 ? -13.824 -19.536 27.528 1.00 76.81 476 PRO A N 1
ATOM 3478 C CA . PRO A 1 476 ? -12.437 -19.851 27.828 1.00 76.81 476 PRO A CA 1
ATOM 3479 C C . PRO A 1 476 ? -11.849 -20.648 26.658 1.00 76.81 476 PRO A C 1
ATOM 3481 O O . PRO A 1 476 ? -12.549 -21.511 26.109 1.00 76.81 476 PRO A O 1
ATOM 3484 N N . PRO A 1 477 ? -10.600 -20.355 26.247 1.00 72.12 477 PRO A N 1
ATOM 3485 C CA . PRO A 1 477 ? -9.969 -21.104 25.177 1.00 72.12 477 PRO A CA 1
ATOM 3486 C C . PRO A 1 477 ? -10.032 -22.593 25.532 1.00 72.12 477 PRO A C 1
ATOM 3488 O O . PRO A 1 477 ? -9.870 -22.936 26.711 1.00 72.12 477 PRO A O 1
ATOM 3491 N N . PRO A 1 478 ? -10.308 -23.480 24.558 1.00 66.56 478 PRO A N 1
ATOM 3492 C CA . PRO A 1 478 ? -10.240 -24.910 24.814 1.00 66.56 478 PRO A CA 1
ATOM 3493 C C . PRO A 1 478 ? -8.888 -25.201 25.468 1.00 66.56 478 PRO A C 1
ATOM 3495 O O . PRO A 1 478 ? -7.862 -24.714 24.989 1.00 66.56 478 PRO A O 1
ATOM 3498 N N . ALA A 1 479 ? -8.901 -25.921 26.599 1.00 58.12 479 ALA A N 1
ATOM 3499 C CA . ALA A 1 479 ? -7.675 -26.376 27.253 1.00 58.12 479 ALA A CA 1
ATOM 3500 C C . ALA A 1 479 ? -6.783 -26.958 26.165 1.00 58.12 479 ALA A C 1
ATOM 3502 O O . ALA A 1 479 ? -7.308 -27.767 25.404 1.00 58.12 479 ALA A O 1
ATOM 3503 N N . ALA A 1 480 ? -5.535 -26.479 26.065 1.00 48.53 480 ALA A N 1
ATOM 3504 C CA . ALA A 1 480 ? -4.607 -26.762 24.975 1.00 48.53 480 ALA A CA 1
ATOM 3505 C C . ALA A 1 480 ? -4.642 -28.252 24.619 1.00 48.53 480 ALA A C 1
ATOM 3507 O O . ALA A 1 480 ? -3.940 -29.075 25.202 1.00 48.53 480 ALA A O 1
ATOM 3508 N N . ALA A 1 481 ? -5.529 -28.611 23.695 1.00 44.44 481 ALA A N 1
ATOM 3509 C CA . ALA A 1 481 ? -5.489 -29.894 23.056 1.00 44.44 481 ALA A CA 1
ATOM 3510 C C . ALA A 1 481 ? -4.230 -29.784 22.220 1.00 44.44 481 ALA A C 1
ATOM 3512 O O . ALA A 1 481 ? -4.101 -28.820 21.459 1.00 44.44 481 ALA A O 1
ATOM 3513 N N . ALA A 1 482 ? -3.294 -30.713 22.430 1.00 44.16 482 ALA A N 1
ATOM 3514 C CA . ALA A 1 482 ? -2.190 -30.910 21.509 1.00 44.16 482 ALA A CA 1
ATOM 3515 C C . ALA A 1 482 ? -2.768 -30.744 20.108 1.00 44.16 482 ALA A C 1
ATOM 3517 O O . ALA A 1 482 ? -3.779 -31.395 19.803 1.00 44.16 482 ALA A O 1
ATOM 3518 N N . GLU A 1 483 ? -2.225 -29.795 19.335 1.00 41.41 483 GLU A N 1
ATOM 3519 C CA . GLU A 1 483 ? -2.649 -29.628 17.953 1.00 41.41 483 GLU A CA 1
ATOM 3520 C C . GLU A 1 483 ? -2.705 -31.035 17.371 1.00 41.41 483 GLU A C 1
ATOM 3522 O O . GLU A 1 483 ? -1.726 -31.771 17.541 1.00 41.41 483 GLU A O 1
ATOM 3527 N N . PRO A 1 484 ? -3.850 -31.482 16.820 1.00 39.75 484 PRO A N 1
ATOM 3528 C CA . PRO A 1 484 ? -3.878 -32.778 16.184 1.00 39.75 484 PRO A CA 1
ATOM 3529 C C . PRO A 1 484 ? -2.766 -32.714 15.153 1.00 39.75 484 PRO A C 1
ATOM 3531 O O . PRO A 1 484 ? -2.851 -31.925 14.210 1.00 39.75 484 PRO A O 1
ATOM 3534 N N . SER A 1 485 ? -1.693 -33.471 15.392 1.00 47.62 485 SER A N 1
ATOM 3535 C CA . SER A 1 485 ? -0.649 -33.665 14.413 1.00 47.62 485 SER A CA 1
ATOM 3536 C C . SER A 1 485 ? -1.389 -34.289 13.253 1.00 47.62 485 SER A C 1
ATOM 3538 O O . SER A 1 485 ? -1.775 -35.459 13.285 1.00 47.62 485 SER A O 1
ATOM 3540 N N . ALA A 1 486 ? -1.731 -33.456 12.269 1.00 41.94 486 ALA A N 1
ATOM 3541 C CA . ALA A 1 486 ? -2.241 -33.960 11.022 1.00 41.94 486 ALA A CA 1
ATOM 3542 C C . ALA A 1 486 ? -1.230 -35.039 10.624 1.00 41.94 486 ALA A C 1
ATOM 3544 O O . ALA A 1 486 ? -0.027 -34.752 10.670 1.00 41.94 486 ALA A O 1
ATOM 3545 N N . PRO A 1 487 ? -1.656 -36.280 10.343 1.00 46.72 487 PRO A N 1
ATOM 3546 C CA . PRO A 1 487 ? -0.763 -37.246 9.743 1.00 46.72 487 PRO A CA 1
ATOM 3547 C C . PRO A 1 487 ? -0.409 -36.653 8.384 1.00 46.72 487 PRO A C 1
ATOM 3549 O O . PRO A 1 487 ? -1.143 -36.773 7.407 1.00 46.72 487 PRO A O 1
ATOM 3552 N N . VAL A 1 488 ? 0.662 -35.869 8.364 1.00 57.56 488 VAL A N 1
ATOM 3553 C CA . VAL A 1 488 ? 1.292 -35.439 7.142 1.00 57.56 488 VAL A CA 1
ATOM 3554 C C . VAL A 1 488 ? 1.907 -36.730 6.637 1.00 57.56 488 VAL A C 1
ATOM 3556 O O . VAL A 1 488 ? 2.786 -37.295 7.287 1.00 57.56 488 VAL A O 1
ATOM 3559 N N . ASP A 1 489 ? 1.401 -37.243 5.521 1.00 60.44 489 ASP A N 1
ATOM 3560 C CA . ASP A 1 489 ? 2.123 -38.228 4.725 1.00 60.44 489 ASP A CA 1
ATOM 3561 C C . ASP A 1 489 ? 3.408 -37.530 4.250 1.00 60.44 489 ASP A C 1
ATOM 3563 O O . ASP A 1 489 ? 3.455 -36.923 3.182 1.00 60.44 489 ASP A O 1
ATOM 3567 N N . LEU A 1 490 ? 4.419 -37.492 5.126 1.00 66.94 490 LEU A N 1
ATOM 3568 C CA . LEU A 1 490 ? 5.595 -36.628 4.990 1.00 66.94 490 LEU A CA 1
ATOM 3569 C C . LEU A 1 490 ? 6.429 -37.006 3.771 1.00 66.94 490 LEU A C 1
ATOM 3571 O O . LEU A 1 490 ? 7.059 -36.140 3.170 1.00 66.94 490 LEU A O 1
ATOM 3575 N N . HIS A 1 491 ? 6.378 -38.275 3.371 1.00 76.88 491 HIS A N 1
ATOM 3576 C CA . HIS A 1 491 ? 7.096 -38.780 2.216 1.00 76.88 491 HIS A CA 1
ATOM 3577 C C . HIS A 1 491 ? 6.250 -39.847 1.509 1.00 76.88 491 HIS A C 1
ATOM 3579 O O . HIS A 1 491 ? 6.086 -40.939 2.058 1.00 76.88 491 HIS A O 1
ATOM 3585 N N . PRO A 1 492 ? 5.710 -39.571 0.302 1.00 75.31 492 PRO A N 1
ATOM 3586 C CA . PRO A 1 492 ? 5.031 -40.597 -0.493 1.00 75.31 492 PRO A CA 1
ATOM 3587 C C . PRO A 1 492 ? 5.984 -41.744 -0.875 1.00 75.31 492 PRO A C 1
ATOM 3589 O O . PRO A 1 492 ? 5.537 -42.855 -1.159 1.00 75.31 492 PRO A O 1
ATOM 3592 N N . ASP A 1 493 ? 7.293 -41.490 -0.842 1.00 81.94 493 ASP A N 1
ATOM 3593 C CA . ASP A 1 493 ? 8.368 -42.449 -1.018 1.00 81.94 493 ASP A CA 1
ATOM 3594 C C . ASP A 1 493 ? 9.488 -42.232 0.013 1.00 81.94 493 ASP A C 1
ATOM 3596 O O . ASP A 1 493 ? 10.077 -41.164 0.128 1.00 81.94 493 ASP A O 1
ATOM 3600 N N . ASN A 1 494 ? 9.825 -43.287 0.753 1.00 85.25 494 ASN A N 1
ATOM 3601 C CA . ASN A 1 494 ? 11.022 -43.338 1.592 1.00 85.25 494 ASN A CA 1
ATOM 3602 C C . ASN A 1 494 ? 11.797 -44.631 1.311 1.00 85.25 494 ASN A C 1
ATOM 3604 O O . ASN A 1 494 ? 12.033 -45.466 2.182 1.00 85.25 494 ASN A O 1
ATOM 3608 N N . THR A 1 495 ? 12.155 -44.836 0.043 1.00 84.56 495 THR A N 1
ATOM 3609 C CA . THR A 1 495 ? 12.844 -46.054 -0.420 1.00 84.56 495 THR A CA 1
ATOM 3610 C C . THR A 1 495 ? 14.231 -46.240 0.190 1.00 84.56 495 THR A C 1
ATOM 3612 O O . THR A 1 495 ? 14.775 -47.339 0.147 1.00 84.56 495 THR A O 1
ATOM 3615 N N . TRP A 1 496 ? 14.808 -45.168 0.731 1.00 84.94 496 TRP A N 1
ATOM 3616 C CA . TRP A 1 496 ? 16.148 -45.141 1.310 1.00 84.94 496 TRP A CA 1
ATOM 3617 C C . TRP A 1 496 ? 16.153 -45.344 2.827 1.00 84.94 496 TRP A C 1
ATOM 3619 O O . TRP A 1 496 ? 17.226 -45.301 3.418 1.00 84.94 496 TRP A O 1
ATOM 3629 N N . GLY A 1 497 ? 14.985 -45.575 3.444 1.00 83.56 497 GLY A N 1
ATOM 3630 C CA . GLY A 1 497 ? 14.879 -45.789 4.889 1.00 83.56 497 GLY A CA 1
ATOM 3631 C C . GLY A 1 497 ? 15.422 -44.606 5.685 1.00 83.56 497 GLY A C 1
ATOM 3632 O O . GLY A 1 497 ? 16.101 -44.798 6.684 1.00 83.56 497 GLY A O 1
ATOM 3633 N N . ILE A 1 498 ? 15.190 -43.387 5.194 1.00 84.94 498 ILE A N 1
ATOM 3634 C CA . ILE A 1 498 ? 15.613 -42.162 5.864 1.00 84.94 498 ILE A CA 1
ATOM 3635 C C . ILE A 1 498 ? 14.775 -42.044 7.130 1.00 84.94 498 ILE A C 1
ATOM 3637 O O . ILE A 1 498 ? 13.557 -41.870 7.064 1.00 84.94 498 ILE A O 1
ATOM 3641 N N . GLU A 1 499 ? 15.427 -42.174 8.272 1.00 83.25 499 GLU A N 1
ATOM 3642 C CA . GLU A 1 499 ? 14.811 -42.014 9.579 1.00 83.25 499 GLU A CA 1
ATOM 3643 C C . GLU A 1 499 ? 15.101 -40.603 10.089 1.00 83.25 499 GLU A C 1
ATOM 3645 O O . GLU A 1 499 ? 16.199 -40.070 9.919 1.00 83.25 499 GLU A O 1
ATOM 3650 N N . LEU A 1 500 ? 14.091 -39.974 10.688 1.00 83.00 500 LEU A N 1
ATOM 3651 C CA . LEU A 1 500 ? 14.309 -38.768 11.470 1.00 83.00 500 LEU A CA 1
ATOM 3652 C C . LEU A 1 500 ? 14.856 -39.222 12.822 1.00 83.00 500 LEU A C 1
ATOM 3654 O O . LEU A 1 500 ? 14.090 -39.695 13.661 1.00 83.00 500 LEU A O 1
ATOM 3658 N N . GLU A 1 501 ? 16.166 -39.103 13.022 1.00 76.00 501 GLU A N 1
ATOM 3659 C CA . GLU A 1 501 ? 16.748 -39.266 14.352 1.00 76.00 501 GLU A CA 1
ATOM 3660 C C . GLU A 1 501 ? 16.213 -38.143 15.242 1.00 76.00 501 GLU A C 1
ATOM 3662 O O . GLU A 1 501 ? 16.586 -36.975 15.124 1.00 76.00 501 GLU A O 1
ATOM 3667 N N . VAL A 1 502 ? 15.270 -38.503 16.109 1.00 65.50 502 VAL A N 1
ATOM 3668 C CA . VAL A 1 502 ? 14.881 -37.656 17.225 1.00 65.50 502 VAL A CA 1
ATOM 3669 C C . VAL A 1 502 ? 15.940 -37.898 18.287 1.00 65.50 502 VAL A C 1
ATOM 3671 O O . VAL A 1 502 ? 15.920 -38.928 18.957 1.00 65.50 502 VAL A O 1
ATOM 3674 N N . GLU A 1 503 ? 16.899 -36.983 18.411 1.00 52.06 503 GLU A N 1
ATOM 3675 C CA . GLU A 1 503 ? 17.723 -36.933 19.614 1.00 52.06 503 GLU A CA 1
ATOM 3676 C C . GLU A 1 503 ? 16.777 -36.687 20.799 1.00 52.06 503 GLU A C 1
ATOM 3678 O O . GLU A 1 503 ? 16.348 -35.560 21.055 1.00 52.06 503 GLU A O 1
ATOM 3683 N N . GLU A 1 504 ? 16.417 -37.749 21.525 1.00 50.25 504 GLU A N 1
ATOM 3684 C CA . GLU A 1 504 ? 16.037 -37.608 22.927 1.00 50.25 504 GLU A CA 1
ATOM 3685 C C . GLU A 1 504 ? 17.299 -37.145 23.647 1.00 50.25 504 GLU A C 1
ATOM 3687 O O . GLU A 1 504 ? 18.136 -37.947 24.060 1.00 50.25 504 GLU A O 1
ATOM 3692 N N . GLY A 1 505 ? 17.485 -35.824 23.681 1.00 38.47 505 GLY A N 1
ATOM 3693 C CA . GLY A 1 505 ? 18.620 -35.204 24.334 1.00 38.47 505 GLY A CA 1
ATOM 3694 C C . GLY A 1 505 ? 18.742 -35.726 25.759 1.00 38.47 505 GLY A C 1
ATOM 3695 O O . GLY A 1 505 ? 17.836 -35.553 26.576 1.00 38.47 505 GLY A O 1
ATOM 3696 N N . GLU A 1 506 ? 19.889 -36.341 26.046 1.00 38.06 506 GLU A N 1
ATOM 3697 C CA . GLU A 1 506 ? 20.434 -36.397 27.393 1.00 38.06 506 GLU A CA 1
ATOM 3698 C C . GLU A 1 506 ? 20.300 -35.003 28.019 1.00 38.06 506 GLU A C 1
ATOM 3700 O O . GLU A 1 506 ? 20.559 -33.989 27.364 1.00 38.06 506 GLU A O 1
ATOM 3705 N N . GLU A 1 507 ? 19.888 -34.942 29.287 1.00 45.38 507 GLU A N 1
ATOM 3706 C CA . GLU A 1 507 ? 19.960 -33.726 30.091 1.00 45.38 507 GLU A CA 1
ATOM 3707 C C . GLU A 1 507 ? 21.410 -33.212 30.115 1.00 45.38 507 GLU A C 1
ATOM 3709 O O . GLU A 1 507 ? 22.219 -33.557 30.974 1.00 45.38 507 GLU A O 1
ATOM 3714 N N . ALA A 1 508 ? 21.743 -32.360 29.155 1.00 33.28 508 ALA A N 1
ATOM 3715 C CA . ALA A 1 508 ? 22.973 -31.602 29.097 1.00 33.28 508 ALA A CA 1
ATOM 3716 C C . ALA A 1 508 ? 22.604 -30.197 28.623 1.00 33.28 508 ALA A C 1
ATOM 3718 O O . ALA A 1 508 ? 22.195 -29.975 27.486 1.00 33.28 508 ALA A O 1
ATOM 3719 N N . GLY A 1 509 ? 22.702 -29.240 29.547 1.00 39.12 509 GLY A N 1
ATOM 3720 C CA . GLY A 1 509 ? 22.393 -27.839 29.303 1.00 39.12 509 GLY A CA 1
ATOM 3721 C C . GLY A 1 509 ? 23.099 -27.299 28.058 1.00 39.12 509 GLY A C 1
ATOM 3722 O O . GLY A 1 509 ? 24.324 -27.247 27.990 1.00 39.12 509 GLY A O 1
ATOM 3723 N N . GLY A 1 510 ? 22.307 -26.851 27.090 1.00 28.64 510 GLY A N 1
ATOM 3724 C CA . GLY A 1 510 ? 22.784 -26.246 25.854 1.00 28.64 510 GLY A CA 1
ATOM 3725 C C . GLY A 1 510 ? 21.601 -25.682 25.079 1.00 28.64 510 GLY A C 1
ATOM 3726 O O . GLY A 1 510 ? 20.708 -26.411 24.675 1.00 28.64 510 GLY A O 1
ATOM 3727 N N . ALA A 1 511 ? 21.550 -24.360 24.940 1.00 37.25 511 ALA A N 1
ATOM 3728 C CA . ALA A 1 511 ? 20.392 -23.613 24.465 1.00 37.25 511 ALA A CA 1
ATOM 3729 C C . ALA A 1 511 ? 19.975 -23.944 23.016 1.00 37.25 511 ALA A C 1
ATOM 3731 O O . ALA A 1 511 ? 20.560 -23.430 22.064 1.00 37.25 511 ALA A O 1
ATOM 3732 N N . GLY A 1 512 ? 18.877 -24.688 22.865 1.00 27.84 512 GLY A N 1
ATOM 3733 C CA . GLY A 1 512 ? 18.003 -24.666 21.691 1.00 27.84 512 GLY A CA 1
ATOM 3734 C C . GLY A 1 512 ? 16.747 -23.855 22.015 1.00 27.84 512 GLY A C 1
ATOM 3735 O O . GLY A 1 512 ? 15.879 -24.314 22.749 1.00 27.84 512 GLY A O 1
ATOM 3736 N N . ARG A 1 513 ? 16.658 -22.612 21.528 1.00 29.19 513 ARG A N 1
ATOM 3737 C CA . ARG A 1 513 ? 15.488 -21.744 21.746 1.00 29.19 513 ARG A CA 1
ATOM 3738 C C . ARG A 1 513 ? 14.374 -22.085 20.757 1.00 29.19 513 ARG A C 1
ATOM 3740 O O . ARG A 1 513 ? 14.368 -21.591 19.632 1.00 29.19 513 ARG A O 1
ATOM 3747 N N . SER A 1 514 ? 13.392 -22.846 21.222 1.00 27.69 514 SER A N 1
ATOM 3748 C CA . SER A 1 514 ? 12.000 -22.719 20.791 1.00 27.69 514 SER A CA 1
ATOM 3749 C C . SER A 1 514 ? 11.483 -21.337 21.209 1.00 27.69 514 SER A C 1
ATOM 3751 O O . SER A 1 514 ? 11.495 -20.995 22.391 1.00 27.69 514 SER A O 1
ATOM 3753 N N . ALA A 1 515 ? 11.070 -20.509 20.252 1.00 27.16 515 ALA A N 1
ATOM 3754 C CA . ALA A 1 515 ? 10.513 -19.189 20.536 1.00 27.16 515 ALA A CA 1
ATOM 3755 C C . ALA A 1 515 ? 9.018 -19.297 20.877 1.00 27.16 515 ALA A C 1
ATOM 3757 O O . ALA A 1 515 ? 8.158 -19.000 20.050 1.00 27.16 515 ALA A O 1
ATOM 3758 N N . GLU A 1 516 ? 8.715 -19.708 22.108 1.00 30.69 516 GLU A N 1
ATOM 3759 C CA . GLU A 1 516 ? 7.472 -19.296 22.764 1.00 30.69 516 GLU A CA 1
ATOM 3760 C C . GLU A 1 516 ? 7.535 -17.791 23.104 1.00 30.69 516 GLU A C 1
ATOM 3762 O O . GLU A 1 516 ? 8.631 -17.230 23.252 1.00 30.69 516 GLU A O 1
ATOM 3767 N N . PRO A 1 517 ? 6.389 -17.089 23.196 1.00 28.08 517 PRO A N 1
ATOM 3768 C CA . PRO A 1 517 ? 6.362 -15.661 23.477 1.00 28.08 517 PRO A CA 1
ATOM 3769 C C . PRO A 1 517 ? 6.762 -15.408 24.934 1.00 28.08 517 PRO A C 1
ATOM 3771 O O . PRO A 1 517 ? 5.933 -15.391 25.838 1.00 28.08 517 PRO A O 1
ATOM 3774 N N . HIS A 1 518 ? 8.054 -15.182 25.160 1.00 28.73 518 HIS A N 1
ATOM 3775 C CA . HIS A 1 518 ? 8.555 -14.668 26.425 1.00 28.73 518 HIS A CA 1
ATOM 3776 C C . HIS A 1 518 ? 7.988 -13.268 26.683 1.00 28.73 518 HIS A C 1
ATOM 3778 O O . HIS A 1 518 ? 8.362 -12.285 26.041 1.00 28.73 518 HIS A O 1
ATOM 3784 N N . THR A 1 519 ? 7.123 -13.169 27.686 1.00 28.47 519 THR A N 1
ATOM 3785 C CA . THR A 1 519 ? 7.000 -11.979 28.528 1.00 28.47 519 THR A CA 1
ATOM 3786 C C . THR A 1 519 ? 8.404 -11.630 29.042 1.00 28.47 519 THR A C 1
ATOM 3788 O O . THR A 1 519 ? 9.054 -12.508 29.615 1.00 28.47 519 THR A O 1
ATOM 3791 N N . PRO A 1 520 ? 8.925 -10.406 28.855 1.00 31.70 520 PRO A N 1
ATOM 3792 C CA . PRO A 1 520 ? 10.240 -10.072 29.375 1.00 31.70 520 PRO A CA 1
ATOM 3793 C C . PRO A 1 520 ? 10.131 -9.862 30.889 1.00 31.70 520 PRO A C 1
ATOM 3795 O O . PRO A 1 520 ? 9.8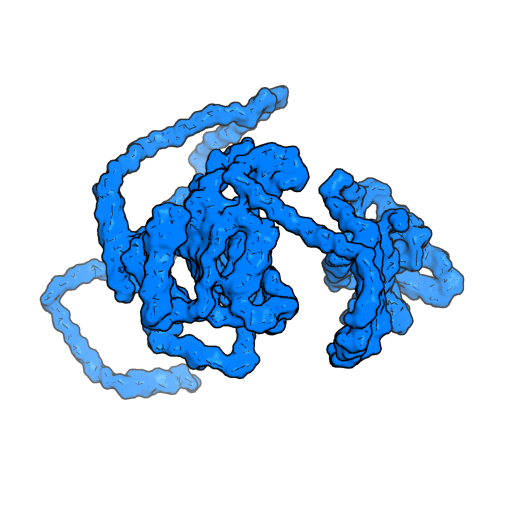22 -8.769 31.359 1.00 31.70 520 PRO A O 1
ATOM 3798 N N . ALA A 1 521 ? 10.391 -10.915 31.662 1.00 33.66 521 ALA A N 1
ATOM 3799 C CA . ALA A 1 521 ? 10.999 -10.728 32.969 1.00 33.66 521 ALA A CA 1
ATOM 3800 C C . ALA A 1 521 ? 12.431 -10.220 32.721 1.00 33.66 521 ALA A C 1
ATOM 3802 O O . ALA A 1 521 ? 13.133 -10.744 31.852 1.00 33.66 521 ALA A O 1
ATOM 3803 N N . GLY A 1 522 ? 12.825 -9.140 33.401 1.00 33.31 522 GLY A N 1
ATOM 3804 C CA . GLY A 1 522 ? 14.159 -8.551 33.264 1.00 33.31 522 GLY A CA 1
ATOM 3805 C C . GLY A 1 522 ? 15.273 -9.569 33.558 1.00 33.31 522 GLY A C 1
ATOM 3806 O O . GLY A 1 522 ? 15.023 -10.570 34.227 1.00 33.31 522 GLY A O 1
ATOM 3807 N N . PRO A 1 523 ? 16.499 -9.354 33.054 1.00 38.19 523 PRO A N 1
ATOM 3808 C CA . PRO A 1 523 ? 17.582 -10.311 33.240 1.00 38.19 523 PRO A CA 1
ATOM 3809 C C . PRO A 1 523 ? 17.966 -10.384 34.722 1.00 38.19 523 PRO A C 1
ATOM 3811 O O . PRO A 1 523 ? 18.363 -9.376 35.298 1.00 38.19 523 PRO A O 1
ATOM 3814 N N . GLU A 1 524 ? 17.881 -11.563 35.338 1.00 39.72 524 GLU A N 1
ATOM 3815 C CA . GLU A 1 524 ? 18.513 -11.805 36.637 1.00 39.72 524 GLU A CA 1
ATOM 3816 C C . GLU A 1 524 ? 20.035 -11.897 36.440 1.00 39.72 524 GLU A C 1
ATOM 3818 O O . GLU A 1 524 ? 20.535 -12.700 35.648 1.00 39.72 524 GLU A O 1
ATOM 3823 N N . LEU A 1 525 ? 20.784 -11.036 37.133 1.00 43.00 525 LEU A N 1
ATOM 3824 C CA . LEU A 1 525 ? 22.241 -11.125 37.232 1.00 43.00 525 LEU A CA 1
ATOM 3825 C C . LEU A 1 525 ? 22.626 -12.393 38.010 1.00 43.00 525 LEU A C 1
ATOM 3827 O O . LEU A 1 525 ? 22.055 -12.678 39.060 1.00 43.00 525 LEU A O 1
ATOM 3831 N N . GLY A 1 526 ? 23.624 -13.134 37.518 1.00 43.66 526 GLY A N 1
ATOM 3832 C CA . GLY A 1 526 ? 24.214 -14.255 38.255 1.00 43.66 526 GLY A CA 1
ATOM 3833 C C . GLY A 1 526 ? 24.749 -13.817 39.624 1.00 43.66 526 GLY A C 1
ATOM 3834 O O . GLY A 1 526 ? 25.159 -12.669 39.785 1.00 43.66 526 GLY A O 1
ATOM 3835 N N . ALA A 1 527 ? 24.761 -14.745 40.588 1.00 47.41 527 ALA A N 1
ATOM 3836 C CA . ALA A 1 527 ? 24.941 -14.515 42.031 1.00 47.41 527 ALA A CA 1
ATOM 3837 C C . ALA A 1 527 ? 26.172 -13.684 42.470 1.00 47.41 527 ALA A C 1
ATOM 3839 O O . ALA A 1 527 ? 26.214 -13.230 43.612 1.00 47.41 527 ALA A O 1
ATOM 3840 N N . ASP A 1 528 ? 27.128 -13.429 41.575 1.00 43.44 528 ASP A N 1
ATOM 3841 C CA . ASP A 1 528 ? 28.356 -12.672 41.843 1.00 43.44 528 ASP A CA 1
ATOM 3842 C C . ASP A 1 528 ? 28.364 -11.241 41.265 1.00 43.44 528 ASP A C 1
ATOM 3844 O O . ASP A 1 528 ? 29.352 -10.519 41.417 1.00 43.44 528 ASP A O 1
ATOM 3848 N N . PHE A 1 529 ? 27.274 -10.784 40.639 1.00 35.56 529 PHE A N 1
ATOM 3849 C CA . PHE A 1 529 ? 27.151 -9.413 40.129 1.00 35.56 529 PHE A CA 1
ATOM 3850 C C . PHE A 1 529 ? 26.018 -8.649 40.825 1.00 35.56 529 PHE A C 1
ATOM 3852 O O . PHE A 1 529 ? 24.865 -9.071 40.819 1.00 35.56 529 PHE A O 1
ATOM 3859 N N . LYS A 1 530 ? 26.334 -7.476 41.389 1.00 41.59 530 LYS A N 1
ATOM 3860 C CA . LYS A 1 530 ? 25.349 -6.535 41.951 1.00 41.59 530 LYS A CA 1
ATOM 3861 C C . LYS A 1 530 ? 25.151 -5.339 41.018 1.00 41.59 530 LYS A C 1
ATOM 3863 O O . LYS A 1 530 ? 26.123 -4.812 40.479 1.00 41.59 530 LYS A O 1
ATOM 3868 N N . TYR A 1 531 ? 23.906 -4.885 40.863 1.00 43.81 531 TYR A N 1
ATOM 3869 C CA . TYR A 1 531 ? 23.594 -3.617 40.197 1.00 43.81 531 TYR A CA 1
ATOM 3870 C C . TYR A 1 531 ? 24.181 -2.433 40.980 1.00 43.81 531 TYR A C 1
ATOM 3872 O O . TYR A 1 531 ? 24.230 -2.454 42.207 1.00 43.81 531 TYR A O 1
ATOM 3880 N N . ALA A 1 532 ? 24.599 -1.378 40.274 1.00 43.06 532 ALA A N 1
ATOM 3881 C CA . ALA A 1 532 ? 25.176 -0.180 40.892 1.00 43.06 532 ALA A CA 1
ATOM 3882 C C . ALA A 1 532 ? 24.166 0.623 41.739 1.00 43.06 532 ALA A C 1
ATOM 3884 O O . ALA A 1 532 ? 24.577 1.402 42.594 1.00 43.06 532 ALA A O 1
ATOM 3885 N N . HIS A 1 533 ? 22.862 0.407 41.540 1.00 42.03 533 HIS A N 1
ATOM 3886 C CA . HIS A 1 533 ? 21.793 0.948 42.374 1.00 42.03 533 HIS A CA 1
ATOM 3887 C C . HIS A 1 533 ? 20.654 -0.072 42.488 1.00 42.03 533 HIS A C 1
ATOM 3889 O O . HIS A 1 533 ? 20.221 -0.633 41.481 1.00 42.03 533 HIS A O 1
ATOM 3895 N N . GLU A 1 534 ? 20.167 -0.301 43.707 1.00 38.75 534 GLU A N 1
ATOM 3896 C CA . GLU A 1 534 ? 18.936 -1.054 43.951 1.00 38.75 534 GLU A CA 1
ATOM 3897 C C . GLU A 1 534 ? 17.736 -0.163 43.607 1.00 38.75 534 GLU A C 1
ATOM 3899 O O . GLU A 1 534 ? 17.629 0.968 44.087 1.00 38.75 534 GLU A O 1
ATOM 3904 N N . ALA A 1 535 ? 16.824 -0.659 42.767 1.00 36.22 535 ALA A N 1
ATOM 3905 C CA . ALA A 1 535 ? 15.515 -0.037 42.623 1.00 36.22 535 ALA A CA 1
ATOM 3906 C C . ALA A 1 535 ? 14.803 -0.149 43.975 1.00 36.22 535 ALA A C 1
ATOM 3908 O O . ALA A 1 535 ? 14.584 -1.255 44.469 1.00 36.22 535 ALA A O 1
ATOM 3909 N N . ALA A 1 536 ? 14.484 0.992 44.588 1.00 34.47 536 ALA A N 1
ATOM 3910 C CA . ALA A 1 536 ? 13.763 1.028 45.850 1.00 34.47 536 ALA A CA 1
ATOM 3911 C C . ALA A 1 536 ? 12.473 0.207 45.722 1.00 34.47 536 ALA A C 1
ATOM 3913 O O . ALA A 1 536 ? 11.633 0.468 44.857 1.00 34.47 536 ALA A O 1
ATOM 3914 N N . SER A 1 537 ? 12.340 -0.804 46.581 1.00 34.28 537 SER A N 1
ATOM 3915 C CA . SER A 1 537 ? 11.126 -1.598 46.724 1.00 34.28 537 SER A CA 1
ATOM 3916 C C . SER A 1 537 ? 9.926 -0.671 46.881 1.00 34.28 537 SER A C 1
ATOM 3918 O O . SER A 1 537 ? 9.977 0.260 47.687 1.00 34.28 537 SER A O 1
ATOM 3920 N N . THR A 1 538 ? 8.847 -0.946 46.152 1.00 34.59 538 THR A N 1
ATOM 3921 C CA . THR A 1 538 ? 7.561 -0.266 46.294 1.00 34.59 538 THR A CA 1
ATOM 3922 C C . THR A 1 538 ? 7.023 -0.496 47.708 1.00 34.59 538 THR A C 1
ATOM 3924 O O . THR A 1 538 ? 6.300 -1.454 47.969 1.00 34.59 538 THR A O 1
ATOM 3927 N N . GLN A 1 539 ? 7.401 0.368 48.650 1.00 31.39 539 GLN A N 1
ATOM 3928 C CA . GLN A 1 539 ? 6.668 0.508 49.894 1.00 31.39 539 GLN A CA 1
ATOM 3929 C C . GLN A 1 539 ? 5.363 1.216 49.552 1.00 31.39 539 GLN A C 1
ATOM 3931 O O . GLN A 1 539 ? 5.349 2.346 49.067 1.00 31.39 539 GLN A O 1
ATOM 3936 N N . VAL A 1 540 ? 4.259 0.511 49.775 1.00 34.69 540 VAL A N 1
ATOM 3937 C CA . VAL A 1 540 ? 2.931 1.105 49.859 1.00 34.69 540 VAL A CA 1
ATOM 3938 C C . VAL A 1 540 ? 2.981 2.104 51.013 1.00 34.69 540 VAL A C 1
ATOM 3940 O O . VAL A 1 540 ? 2.946 1.708 52.176 1.00 34.69 540 VAL A O 1
ATOM 3943 N N . LEU A 1 541 ? 3.128 3.390 50.697 1.00 30.73 541 LEU A N 1
ATOM 3944 C CA . LEU A 1 541 ? 3.039 4.449 51.691 1.00 30.73 541 LEU A CA 1
ATOM 3945 C C . LEU A 1 541 ? 1.572 4.601 52.097 1.00 30.73 541 LEU A C 1
ATOM 3947 O O . LEU A 1 541 ? 0.704 4.922 51.282 1.00 30.73 541 LEU A O 1
ATOM 3951 N N . SER A 1 542 ? 1.301 4.331 53.371 1.00 31.25 542 SER A N 1
ATOM 3952 C CA . SER A 1 542 ? 0.072 4.731 54.046 1.00 31.25 542 SER A CA 1
ATOM 3953 C C . SER A 1 542 ? -0.064 6.254 54.034 1.00 31.25 542 SER A C 1
ATOM 3955 O O . SER A 1 542 ? 0.929 6.973 54.088 1.00 31.25 542 SER A O 1
ATOM 3957 N N . ALA A 1 543 ? -1.306 6.729 53.974 1.00 37.06 543 ALA A N 1
ATOM 3958 C CA . ALA A 1 543 ? -1.707 8.104 53.682 1.00 37.06 543 ALA A CA 1
ATOM 3959 C C . ALA A 1 543 ? -1.386 9.169 54.760 1.00 37.06 543 ALA A C 1
ATOM 3961 O O . ALA A 1 543 ? -2.206 10.054 54.969 1.00 37.06 543 ALA A O 1
ATOM 3962 N N . ASP A 1 544 ? -0.235 9.122 55.436 1.00 39.47 544 ASP A N 1
ATOM 3963 C CA . ASP A 1 544 ? 0.039 10.036 56.558 1.00 39.47 544 ASP A CA 1
ATOM 3964 C C . ASP A 1 544 ? 1.527 10.397 56.757 1.00 39.47 544 ASP A C 1
ATOM 3966 O O . ASP A 1 544 ? 2.022 10.432 57.879 1.00 39.47 544 ASP A O 1
ATOM 3970 N N . GLU A 1 545 ? 2.262 10.718 55.685 1.00 33.94 545 GLU A N 1
ATOM 3971 C CA . GLU A 1 545 ? 3.578 11.369 55.819 1.00 33.94 545 GLU A CA 1
ATOM 3972 C C . GLU A 1 545 ? 3.739 12.549 54.845 1.00 33.94 545 GLU A C 1
ATOM 3974 O O . GLU A 1 545 ? 3.816 12.410 53.626 1.00 33.94 545 GLU A O 1
ATOM 3979 N N . THR A 1 546 ? 3.762 13.754 55.414 1.00 37.00 546 THR A N 1
ATOM 3980 C CA . THR A 1 546 ? 4.010 15.034 54.741 1.00 37.00 546 THR A CA 1
ATOM 3981 C C . THR A 1 546 ? 5.484 15.200 54.366 1.00 37.00 546 THR A C 1
ATOM 3983 O O . THR A 1 546 ? 6.362 15.041 55.214 1.00 37.00 546 THR A O 1
ATOM 3986 N N . VAL A 1 547 ? 5.750 15.602 53.119 1.00 36.41 547 VAL A N 1
ATOM 3987 C CA . VAL A 1 547 ? 7.088 15.934 52.596 1.00 36.41 547 VAL A CA 1
ATOM 3988 C C . VAL A 1 547 ? 7.663 17.158 53.323 1.00 36.41 547 VAL A C 1
ATOM 3990 O O . VAL A 1 547 ? 7.028 18.211 53.364 1.00 36.41 547 VAL A O 1
ATOM 3993 N N . GLN A 1 548 ? 8.872 17.031 53.878 1.00 41.50 548 GLN A N 1
ATOM 3994 C CA . GLN A 1 548 ? 9.645 18.161 54.398 1.00 41.50 548 GLN A CA 1
ATOM 3995 C C . GLN A 1 548 ? 10.277 18.951 53.243 1.00 41.50 548 GLN A C 1
ATOM 3997 O O . GLN A 1 548 ? 10.954 18.390 52.385 1.00 41.50 548 GLN A O 1
ATOM 4002 N N . ASP A 1 549 ? 10.036 20.261 53.246 1.00 42.91 549 ASP A N 1
ATOM 4003 C CA . ASP A 1 549 ? 10.567 21.244 52.303 1.00 42.91 549 ASP A CA 1
ATOM 4004 C C . ASP A 1 549 ? 12.097 21.351 52.437 1.00 42.91 549 ASP A C 1
ATOM 4006 O O . ASP A 1 549 ? 12.619 21.665 53.508 1.00 42.91 549 ASP A O 1
ATOM 4010 N N . SER A 1 550 ? 12.833 21.064 51.360 1.00 53.78 550 SER A N 1
ATOM 4011 C CA . SER A 1 550 ? 14.300 21.040 51.365 1.00 53.78 550 SER A CA 1
ATOM 4012 C C . SER A 1 550 ? 14.951 22.427 51.299 1.00 53.78 550 SER A C 1
ATOM 4014 O O . SER A 1 550 ? 16.172 22.499 51.191 1.00 53.78 550 SER A O 1
ATOM 4016 N N . GLY A 1 551 ? 14.186 23.525 51.362 1.00 49.06 551 GLY A N 1
ATOM 4017 C CA . GLY A 1 551 ? 14.702 24.871 51.662 1.00 49.06 551 GLY A CA 1
ATOM 4018 C C . GLY A 1 551 ? 15.773 25.429 50.711 1.00 49.06 551 GLY A C 1
ATOM 4019 O O . GLY A 1 551 ? 16.440 26.405 51.048 1.00 49.06 551 GLY A O 1
ATOM 4020 N N . LEU A 1 552 ? 15.962 24.828 49.535 1.00 55.62 552 LEU A N 1
ATOM 4021 C CA . LEU A 1 552 ? 16.952 25.245 48.546 1.00 55.62 552 LEU A CA 1
ATOM 4022 C C . LEU A 1 552 ? 16.247 25.966 47.403 1.00 55.62 552 LEU A C 1
ATOM 4024 O O . LEU A 1 552 ? 15.426 25.376 46.701 1.00 55.62 552 LEU A O 1
ATOM 4028 N N . ASP A 1 553 ? 16.573 27.246 47.214 1.00 66.75 553 ASP A N 1
ATOM 4029 C CA . ASP A 1 553 ? 16.012 28.023 46.115 1.00 66.75 553 ASP A CA 1
ATOM 4030 C C . ASP A 1 553 ? 16.604 27.604 44.755 1.00 66.75 553 ASP A C 1
ATOM 4032 O O . ASP A 1 553 ? 17.750 27.156 44.623 1.00 66.75 553 ASP A O 1
ATOM 4036 N N . LEU A 1 554 ? 15.786 27.773 43.717 1.00 54.88 554 LEU A N 1
ATOM 4037 C CA . LEU A 1 554 ? 16.094 27.408 42.336 1.00 54.88 554 LEU A CA 1
ATOM 4038 C C . LEU A 1 554 ? 17.315 28.160 41.769 1.00 54.88 554 LEU A C 1
ATOM 4040 O O . LEU A 1 554 ? 18.012 27.639 40.895 1.00 54.88 554 LEU A O 1
ATOM 4044 N N . ALA A 1 555 ? 17.605 29.366 42.264 1.00 65.19 555 ALA A N 1
ATOM 4045 C CA . ALA A 1 555 ? 18.733 30.170 41.804 1.00 65.19 555 ALA A CA 1
ATOM 4046 C C . ALA A 1 555 ? 20.074 29.590 42.284 1.00 65.19 555 ALA A C 1
ATOM 4048 O O . ALA A 1 555 ? 21.046 29.578 41.522 1.00 65.19 555 ALA A O 1
ATOM 4049 N N . SER A 1 556 ? 20.113 29.024 43.492 1.00 64.75 556 SER A N 1
ATOM 4050 C CA . SER A 1 556 ? 21.297 28.349 44.043 1.00 64.75 556 SER A CA 1
ATOM 4051 C C . SER A 1 556 ? 21.629 27.051 43.292 1.00 64.75 556 SER A C 1
ATOM 4053 O O . SER A 1 556 ? 22.803 26.736 43.058 1.00 64.75 556 SER A O 1
ATOM 4055 N N . LEU A 1 557 ? 20.604 26.331 42.825 1.00 61.94 557 LEU A N 1
ATOM 4056 C CA . LEU A 1 557 ? 20.777 25.123 42.011 1.00 61.94 557 LEU A CA 1
ATOM 4057 C C . LEU A 1 557 ? 21.331 25.454 40.614 1.00 61.94 557 LEU A C 1
ATOM 4059 O O . LEU A 1 557 ? 22.237 24.785 40.113 1.00 61.94 557 LEU A O 1
ATOM 4063 N N . MET A 1 558 ? 20.837 26.535 40.004 1.00 68.00 558 MET A N 1
ATOM 4064 C CA . MET A 1 558 ? 21.303 26.993 38.691 1.00 68.00 558 MET A CA 1
ATOM 4065 C C . MET A 1 558 ? 22.729 27.560 38.718 1.00 68.00 558 MET A C 1
ATOM 4067 O O . MET A 1 558 ? 23.455 27.435 37.729 1.00 68.00 558 MET A O 1
ATOM 4071 N N . ALA A 1 559 ? 23.161 28.147 39.838 1.00 66.44 559 ALA A N 1
ATOM 4072 C CA . ALA A 1 559 ? 24.539 28.607 40.012 1.00 66.44 559 ALA A CA 1
ATOM 4073 C C . ALA A 1 559 ? 25.536 27.436 40.081 1.00 66.44 559 ALA A C 1
ATOM 4075 O O . ALA A 1 559 ? 26.594 27.494 39.455 1.00 66.44 559 ALA A O 1
ATOM 4076 N N . SER A 1 560 ? 25.162 26.347 40.759 1.00 58.69 560 SER A N 1
ATOM 4077 C CA . SER A 1 560 ? 26.006 25.151 40.906 1.00 58.69 560 SER A CA 1
ATOM 4078 C C . SER A 1 560 ? 26.200 24.391 39.586 1.00 58.69 560 SER A C 1
ATOM 4080 O O . SER A 1 560 ? 27.247 23.794 39.358 1.00 58.69 560 SER A O 1
ATOM 4082 N N . LEU A 1 561 ? 25.230 24.461 38.667 1.00 56.03 561 LEU A N 1
ATOM 4083 C CA . LEU A 1 561 ? 25.344 23.856 37.333 1.00 56.03 561 LEU A CA 1
ATOM 4084 C C . LEU A 1 561 ? 26.283 24.629 36.393 1.00 56.03 561 LEU A C 1
ATOM 4086 O O . LEU A 1 561 ? 26.867 24.034 35.490 1.00 56.03 561 LEU A O 1
ATOM 4090 N N . LYS A 1 562 ? 26.488 25.935 36.615 1.00 53.62 562 LYS A N 1
ATOM 4091 C CA . LYS A 1 562 ? 27.410 26.744 35.798 1.00 53.62 562 LYS A CA 1
ATOM 4092 C C . LYS A 1 562 ? 28.885 26.545 36.150 1.00 53.62 562 LYS A C 1
ATOM 4094 O O . LYS A 1 562 ? 29.729 26.805 35.299 1.00 53.62 562 LYS A O 1
ATOM 4099 N N . SER A 1 563 ? 29.217 26.057 37.348 1.00 49.00 563 SER A N 1
ATOM 4100 C CA . SER A 1 563 ? 30.610 25.776 37.732 1.00 49.00 563 SER A CA 1
ATOM 4101 C C . SER A 1 563 ? 31.125 24.411 37.262 1.00 49.00 563 SER A C 1
ATOM 4103 O O . SER A 1 563 ? 32.285 24.098 37.496 1.00 49.00 563 SER A O 1
ATOM 4105 N N . VAL A 1 564 ? 30.288 23.593 36.614 1.00 51.53 564 VAL A N 1
ATOM 4106 C CA . VAL A 1 564 ? 30.650 22.243 36.130 1.00 51.53 564 VAL A CA 1
ATOM 4107 C C . VAL A 1 564 ? 31.048 22.244 34.638 1.00 51.53 564 VAL A C 1
ATOM 4109 O O . VAL A 1 564 ? 31.435 21.215 34.098 1.00 51.53 564 VAL A O 1
ATOM 4112 N N . GLN A 1 565 ? 31.016 23.400 33.962 1.00 44.56 565 GLN A N 1
ATOM 4113 C CA . GLN A 1 565 ? 31.447 23.558 32.560 1.00 44.56 565 GLN A CA 1
ATOM 4114 C C . GLN A 1 565 ? 32.675 24.476 32.376 1.00 44.56 565 GLN A C 1
ATOM 4116 O O . GLN A 1 565 ? 32.772 25.173 31.366 1.00 44.56 565 GLN A O 1
ATOM 4121 N N . GLN A 1 566 ? 33.624 24.475 33.319 1.00 40.56 566 GLN A N 1
ATOM 4122 C CA . GLN A 1 566 ? 34.972 25.023 33.093 1.00 40.56 566 GLN A CA 1
ATOM 4123 C C . GLN A 1 566 ? 36.030 23.930 33.111 1.00 40.56 566 GLN A C 1
ATOM 4125 O O . GLN A 1 566 ? 35.981 23.092 34.039 1.00 40.56 566 GLN A O 1
#

Secondary structure (DSSP, 8-state):
---EEEEEEE-STTHHHHHHHHHHHTT-EEEEEEEEE--HHHHHHHTGGGTTSTTHHHHHHHHTT-EEEEEEEEETTHHHHHHHHH--SSS--TTSHHHHTT--GGGTTTEEE-SSHHHHHHHHHHH--GGGS-PPPS-S----HHHHHHHHHHHHHHHH-------SHHHHHTT--------------PPP-SS------TT-TTHHHHHHHHTTS-TTGGGGGG-EEEEE--SHHHHHHHHHHHHHT-SEEEEE--PBP-GGGTTSSS--GGGTTSBHHHHHHHHHHHH-TTSEEEEE-S-TTSHHHHHHHHHHHHH-STTSS--SEEEE--SSHHHHHHHHHHHHHHT--EEEEEE-TTSSEEEEEEE-BTTB--TTTS--HHHHTT--GGGT--TT-PPP--HHHHHHHHHHHHHHHHHHHHT-SPPPSEEEEEGGGTB--EE--PPPTT-S-HHHHHHHHHHHHHHHHSPPPPP------------S--TT----------S-------------PPPPPPTT---SSPPPP-----S--PPPP----HHHHHHHHHTT--

Sequence (566 aa):
MSTEQTLVLLSEDGMAADAIARLGKLGFALVGLKLVRASAALAAQHYSPLVADRGFRSLVSRLAGARVSALVFEGVGVVIAAKELVGDAAQPAPASLRGAAGLSASDAAVASASPSAAAAQREICLWFSPAELVRPSGGGGAASRAEQEAELNYALAAASAGAASAGDAAAAAAAAGGVGGGGGDKVQTREKVATLSDKVVDSNPYSRLMALKKMGVVANYERIREKTVVVVGVGGVGSVAAEMLVRCGVGKLIMFDYDKVELANMNRLFYTPDQCGLSKVEAARRSLAFINPDVVFEAYNYDITTVENFEHFVGRLSSGSLTGGAVDLVLSCVDNFQARMTINQACNELGQVWIESGVSEDAVSGHIQLLKPGELACFECAPPLIVASGIDERTLKREGVCAASLPTTMGIVAGLLVQNALKYLLDFGRVSEYLGYIALKDHFPSMCLRPNLECSQRWCRQRQADYQKHLASLPPPPAAAAEPSAPVDLHPDNTWGIELEVEEGEEAGGAGRSAEPHTPAGPELGADFKYAHEAASTQVLSADETVQDSGLDLASLMASLKSVQQ

pLDDT: mean 80.47, std 22.86, range [26.75, 98.94]

Nearest PDB structures (foldseek):
  6h77-assembly1_B  TM=9.891E-01  e=2.957E-46  Homo sapiens
  6h77-assembly2_D  TM=9.872E-01  e=3.941E-46  Homo sapiens
  6h77-assembly1_A  TM=9.597E-01  e=1.755E-45  Homo sapiens
  6h78-assembly8_P  TM=9.616E-01  e=3.261E-42  Homo sapiens
  5iaa-assembly1_A  TM=9.655E-01  e=1.428E-37  Homo sapiens